Protein AF-A0A1F2PML9-F1 (afdb_monomer)

Organism: NCBI:txid52694

Foldseek 3Di:
DDDPPPPPDPPVVVPPLPDQQVLQADDDPDDDPDALVNLDPLVVVQVVVQVVCVVQVWWKWWAWPVRDTSHGDNAFCLGPVPQCVQPVSVVQVVVQVDVQPPDADQLGKGWDQTPLRFIKMWHFADANNRTRTIMMGDGAAEPPDDDPLVSQQVVCVVRVHPSVVSVVSVVPGYYYHPVSVVVVSNVRSSVSSVSNVSSNVVVVVVVVVVVVVVVVVVVLVVQQVPQWWKWWAFPVQQTQDIHPNVCQFLVHDCVQRHRHHLPSRDDPVVSVVVVVVQVVCSVVQDWDWDWDWDQTPVRDTFIKIKTKGFDADPVRHTGTMMITIGTCRVVVVVVVVVVVVVVVVVVVLLVVLLVLLQVLCVLLQHFSLLLQLLLVQLLQLCVVLPHDNVVSNLLSSLLSLLQSLSVVQDSCLSVPPDDDDPVSVVSSLCSLVSQLVVQVPDPDPSSNLSSLLNNDLQAAQQQPGDDVSDHHPVRPPSSLSSNLSNVLSVQQPDTPNDHHDDPVVSLVVLVVSDSTRHDVSSSVSCVVCVVVSVVSCVVSPRDDD

Nearest PDB structures (foldseek):
  4me4-assembly1_B  TM=6.088E-01  e=2.166E-20  Persephonella marina EX-H1
  4r8z-assembly1_B  TM=9.428E-01  e=1.954E-14  Pseudomonas aeruginosa PAO1
  2gj3-assembly1_A  TM=7.780E-01  e=9.957E-06  Azotobacter vinelandii
  3lyx-assembly1_A  TM=7.844E-01  e=1.633E-05  Colwellia psychrerythraea 34H
  8dik-assembly1_A  TM=7.281E-01  e=1.243E-04  Escherichia coli

Mean predicted aligned error: 14.36 Å

Solvent-accessible surface area (backbone atoms only — not comparable to full-atom values): 29408 Å² total; per-residue (Å²): 130,90,77,83,81,77,73,78,75,55,76,75,69,75,67,57,89,81,44,61,71,74,56,59,38,88,66,73,93,82,64,76,92,74,52,43,72,78,60,39,66,41,69,63,52,33,57,53,46,50,56,48,26,75,73,67,70,58,26,39,34,32,30,30,77,85,68,50,74,55,28,76,39,72,71,39,60,42,50,60,72,45,35,60,65,36,75,75,52,23,51,37,50,57,55,32,60,51,62,43,60,60,88,62,54,68,68,41,68,33,80,38,72,33,75,83,77,35,36,34,31,31,28,54,26,40,47,34,72,46,76,34,26,33,44,34,44,40,57,33,45,53,68,91,60,82,83,64,60,67,60,55,54,50,48,24,64,73,74,67,49,61,56,69,65,47,53,56,30,53,72,66,49,49,68,40,49,70,66,56,53,54,52,52,49,56,48,49,29,53,48,29,54,49,52,23,52,54,34,46,51,52,51,51,52,53,50,53,49,51,53,50,51,52,53,51,51,51,52,51,53,55,46,52,68,42,97,39,28,29,39,32,25,37,71,85,52,29,28,71,48,61,23,63,50,27,31,65,54,72,70,48,59,68,88,76,45,45,77,33,42,54,66,79,77,41,58,65,74,59,19,52,56,53,48,51,53,53,54,46,38,71,70,70,72,50,72,44,78,49,77,46,82,43,68,44,83,85,71,46,83,38,38,29,36,44,42,35,39,77,44,59,46,97,85,68,45,78,43,20,38,40,37,37,43,42,83,41,41,68,58,52,53,50,51,55,49,51,51,51,54,52,50,53,49,53,52,50,53,48,52,54,43,49,51,55,24,35,54,49,32,53,75,62,60,43,62,68,44,50,40,57,46,30,11,52,45,26,24,56,48,29,45,76,73,66,44,55,74,68,58,15,50,41,42,26,63,17,47,27,36,32,63,56,9,51,76,77,49,58,64,79,64,67,67,44,96,65,89,71,53,73,69,53,45,58,52,58,57,44,20,21,56,46,18,18,63,73,23,62,81,49,89,49,67,52,42,38,51,17,11,52,24,9,33,36,35,58,36,14,28,64,24,82,29,37,82,80,40,47,40,52,82,74,45,54,68,66,12,51,41,36,31,53,27,46,51,50,51,63,45,60,35,68,47,92,88,43,77,44,46,57,66,69,57,50,54,50,49,53,61,72,31,43,61,37,54,33,47,51,67,55,50,51,53,51,61,77,41,41,68,63,51,49,47,52,51,61,77,54,53,75,77,91,124

Secondary structure (DSSP, 8-state):
------PPPPGGGGGSTT-GGGG-PPPPS------HHHHS-HHHHHHHHHHHHHHH---EEEEETT--EEEEES--HIIIIIITTSHHHHHHHHHHHHHHHTTPPTT--EEEE-TTS-EEEEEEEEETTEEEEEEEEEEEEETTS---HHHHHHHHHHHT--HHHHHHHHHTS-EE-HHHHHHHHHHHHHHHHHHHHHHHHHHHHHHHHHHHHHHHHHHHHHHHHSSS-EEEEETT--EEEE-HHHHHHHT--HHHHTT--HHHHS-HHHHHHHHHHHHHHHHH-S-EEEEEEEE-TTS-EEEEEEEEEEEE-TTS-EEEEEEEEEE-HHHHHHHHHHHHHHHHHHHHHHHHHHHHHHHHHHHTT--TTHHHHHHHHHHHHHHHHT--HHHHHHHHHHGGGTTGGGGGS-HHHHT-SSPPPHHHHHHHHHHHHHHHHHHTT--SHHHHHHHHHHHHTT--TTS--SSS---GGGS-HHHHHHHHHHHHHHHHS-BTTBPPPPHHHHHHHHHHTBTTTB-HHHHHHHHHTHHHHHHHHHHTPPP--

pLDDT: mean 87.11, std 13.89, range [25.3, 98.44]

Structure (mmCIF, N/CA/C/O backbone):
data_AF-A0A1F2PML9-F1
#
_entry.id   AF-A0A1F2PML9-F1
#
loop_
_atom_site.group_PDB
_atom_site.id
_atom_site.type_symbol
_atom_site.label_atom_id
_atom_site.label_alt_id
_atom_site.label_comp_id
_atom_site.label_asym_id
_atom_site.label_entity_id
_atom_site.label_seq_id
_atom_site.pdbx_PDB_ins_code
_atom_site.Cartn_x
_atom_site.Cartn_y
_atom_site.Cartn_z
_atom_site.occupancy
_atom_site.B_iso_or_equiv
_atom_site.auth_seq_id
_atom_site.auth_comp_id
_atom_site.auth_asym_id
_atom_site.auth_atom_id
_atom_site.pdbx_PDB_model_num
ATOM 1 N N . MET A 1 1 ? 6.112 -23.087 -33.092 1.00 29.94 1 MET A N 1
ATOM 2 C CA . MET A 1 1 ? 5.000 -22.753 -34.007 1.00 29.94 1 MET A CA 1
ATOM 3 C C . MET A 1 1 ? 5.154 -21.277 -34.340 1.00 29.94 1 MET A C 1
ATOM 5 O O . MET A 1 1 ? 5.228 -20.484 -33.413 1.00 29.94 1 MET A O 1
ATOM 9 N N . LEU A 1 2 ? 5.383 -20.952 -35.614 1.00 25.95 2 LEU A N 1
ATOM 10 C CA . LEU A 1 2 ? 5.700 -19.605 -36.108 1.00 25.95 2 LEU A CA 1
ATOM 11 C C . LEU A 1 2 ? 4.614 -18.602 -35.685 1.00 25.95 2 LEU A C 1
ATOM 13 O O . LEU A 1 2 ? 3.459 -18.749 -36.078 1.00 25.95 2 LEU A O 1
ATOM 17 N N . LEU A 1 3 ? 4.979 -17.608 -34.873 1.00 25.30 3 LEU A N 1
ATOM 18 C CA . LEU A 1 3 ? 4.104 -16.490 -34.529 1.00 25.30 3 LEU A CA 1
ATOM 19 C C . LEU A 1 3 ? 4.050 -15.535 -35.726 1.00 25.30 3 LEU A C 1
ATOM 21 O O . LEU A 1 3 ? 5.032 -14.874 -36.054 1.00 25.30 3 LEU A O 1
ATOM 25 N N . ASN A 1 4 ? 2.888 -15.491 -36.378 1.00 25.83 4 ASN A N 1
ATOM 26 C CA . ASN A 1 4 ? 2.511 -14.448 -37.325 1.00 25.83 4 ASN A CA 1
ATOM 27 C C . ASN A 1 4 ? 2.502 -13.097 -36.597 1.00 25.83 4 ASN A C 1
ATOM 29 O O . ASN A 1 4 ? 1.521 -12.740 -35.947 1.00 25.83 4 ASN A O 1
ATOM 33 N N . ILE A 1 5 ? 3.586 -12.335 -36.722 1.00 28.00 5 ILE A N 1
ATOM 34 C CA . ILE A 1 5 ? 3.605 -10.914 -36.379 1.00 28.00 5 ILE A CA 1
ATOM 35 C C . ILE A 1 5 ? 3.081 -10.165 -37.606 1.00 28.00 5 ILE A C 1
ATOM 37 O O . ILE A 1 5 ? 3.842 -9.704 -38.450 1.00 28.00 5 ILE A O 1
ATOM 41 N N . SER A 1 6 ? 1.759 -10.073 -37.728 1.00 28.00 6 SER A N 1
ATOM 42 C CA . SER A 1 6 ? 1.113 -9.059 -38.564 1.00 28.00 6 SER A CA 1
ATOM 43 C C . SER A 1 6 ? 0.497 -7.995 -37.657 1.00 28.00 6 SER A C 1
ATOM 45 O O . SER A 1 6 ? -0.714 -7.783 -37.654 1.00 28.00 6 SER A O 1
ATOM 47 N N . ALA A 1 7 ? 1.330 -7.345 -36.844 1.00 35.16 7 ALA A N 1
ATOM 48 C CA . ALA A 1 7 ? 0.978 -6.030 -36.330 1.00 35.16 7 ALA A CA 1
ATOM 49 C C . ALA A 1 7 ? 1.043 -5.075 -37.527 1.00 35.16 7 ALA A C 1
ATOM 51 O O . ALA A 1 7 ? 2.082 -4.959 -38.179 1.00 35.16 7 ALA A O 1
ATOM 52 N N . GLY A 1 8 ? -0.097 -4.481 -37.882 1.00 34.59 8 GLY A N 1
ATOM 53 C CA . GLY A 1 8 ? -0.192 -3.540 -38.987 1.00 34.59 8 GLY A CA 1
ATOM 54 C C . GLY A 1 8 ? 0.825 -2.420 -38.804 1.00 34.59 8 GLY A C 1
ATOM 55 O O . GLY A 1 8 ? 0.751 -1.665 -37.840 1.00 34.59 8 GLY A O 1
ATOM 56 N N . VAL A 1 9 ? 1.779 -2.334 -39.728 1.00 30.78 9 VAL A N 1
ATOM 57 C CA . VAL A 1 9 ? 2.666 -1.179 -39.861 1.00 30.78 9 VAL A CA 1
ATOM 58 C C . VAL A 1 9 ? 1.770 0.068 -39.966 1.00 30.78 9 VAL A C 1
ATOM 60 O O . VAL A 1 9 ? 0.910 0.077 -40.858 1.00 30.78 9 VAL A O 1
ATOM 63 N N . PRO A 1 10 ? 1.909 1.070 -39.071 1.00 36.75 10 PRO A N 1
ATOM 64 C CA . PRO A 1 10 ? 1.117 2.295 -39.113 1.00 36.75 10 PRO A CA 1
ATOM 65 C C . PRO A 1 10 ? 1.093 2.884 -40.525 1.00 36.75 10 PRO A C 1
ATOM 67 O O . PRO A 1 10 ? 2.083 2.840 -41.253 1.00 36.75 10 PRO A O 1
ATOM 70 N N . GLU A 1 11 ? -0.043 3.427 -40.952 1.00 38.38 11 GLU A N 1
ATOM 71 C CA . GLU A 1 11 ? -0.205 3.945 -42.318 1.00 38.38 11 GLU A CA 1
ATOM 72 C C . GLU A 1 11 ? 0.783 5.088 -42.628 1.00 38.38 11 GLU A C 1
ATOM 74 O O . GLU A 1 11 ? 1.240 5.238 -43.761 1.00 38.38 11 GLU A O 1
ATOM 79 N N . GLU A 1 12 ? 1.234 5.791 -41.585 1.00 40.62 12 GLU A N 1
ATOM 80 C CA . GLU A 1 12 ? 2.324 6.767 -41.626 1.00 40.62 12 GLU A CA 1
ATOM 81 C C . GLU A 1 12 ? 3.648 6.155 -42.105 1.00 40.62 12 GLU A C 1
ATOM 83 O O . GLU A 1 12 ? 4.364 6.797 -42.866 1.00 40.62 12 GLU A O 1
ATOM 88 N N . THR A 1 13 ? 3.959 4.896 -41.773 1.00 36.84 13 THR A N 1
ATOM 89 C CA . THR A 1 13 ? 5.201 4.219 -42.190 1.00 36.84 13 THR A CA 1
ATOM 90 C C . THR A 1 13 ? 5.174 3.746 -43.651 1.00 36.84 13 THR A C 1
ATOM 92 O O . THR A 1 13 ? 6.230 3.486 -44.229 1.00 36.84 13 THR A O 1
ATOM 95 N N . LYS A 1 14 ? 3.996 3.667 -44.292 1.00 36.94 14 LYS A N 1
ATOM 96 C CA . LYS A 1 14 ? 3.854 3.186 -45.683 1.00 36.94 14 LYS A CA 1
ATOM 97 C C . LYS A 1 14 ? 4.304 4.199 -46.746 1.00 36.94 14 LYS A C 1
ATOM 99 O O . LYS A 1 14 ? 4.596 3.791 -47.865 1.00 36.94 14 LYS A O 1
ATOM 104 N N . ASN A 1 15 ? 4.426 5.485 -46.400 1.00 38.00 15 ASN A N 1
ATOM 105 C CA . ASN A 1 15 ? 4.755 6.576 -47.335 1.00 38.00 15 ASN A CA 1
ATOM 106 C C . ASN A 1 15 ? 6.143 7.221 -47.118 1.00 38.00 15 ASN A C 1
ATOM 108 O O . ASN A 1 15 ? 6.419 8.283 -47.679 1.00 38.00 15 ASN A O 1
ATOM 112 N N . TYR A 1 16 ? 7.029 6.605 -46.326 1.00 41.66 16 TYR A N 1
ATOM 113 C CA . TYR A 1 16 ? 8.381 7.140 -46.080 1.00 41.66 16 TYR A CA 1
ATOM 114 C C . TYR A 1 16 ? 9.394 6.814 -47.187 1.00 41.66 16 TYR A C 1
ATOM 116 O O . TYR A 1 16 ? 10.344 7.562 -47.386 1.00 41.66 16 TYR A O 1
ATOM 124 N N . PHE A 1 17 ? 9.187 5.735 -47.946 1.00 39.22 17 PHE A N 1
ATOM 125 C CA . PHE A 1 17 ? 10.161 5.233 -48.927 1.00 39.22 17 PHE A CA 1
ATOM 126 C C . PHE A 1 17 ? 10.242 6.039 -50.236 1.00 39.22 17 PHE A C 1
ATOM 128 O O . PHE A 1 17 ? 11.087 5.742 -51.081 1.00 39.22 17 PHE A O 1
ATOM 135 N N . SER A 1 18 ? 9.363 7.026 -50.440 1.00 45.69 18 SER A N 1
ATOM 136 C CA . SER A 1 18 ? 9.242 7.753 -51.712 1.00 45.69 18 SER A CA 1
ATOM 137 C C . SER A 1 18 ? 9.852 9.159 -51.718 1.00 45.69 18 SER A C 1
ATOM 139 O O . SER A 1 18 ? 9.940 9.742 -52.795 1.00 45.69 18 SER A O 1
ATOM 141 N N . ASP A 1 19 ? 10.245 9.718 -50.565 1.00 52.84 19 ASP A N 1
ATOM 142 C CA . ASP A 1 19 ? 10.720 11.108 -50.467 1.00 52.84 19 ASP A CA 1
ATOM 143 C C . ASP A 1 19 ? 11.953 11.256 -49.547 1.00 52.84 19 ASP A C 1
ATOM 145 O O . ASP A 1 19 ? 11.811 11.261 -48.320 1.00 52.84 19 ASP A O 1
ATOM 149 N N . PRO A 1 20 ? 13.163 11.421 -50.120 1.00 47.62 20 PRO A N 1
ATOM 150 C CA . PRO A 1 20 ? 14.406 11.624 -49.376 1.00 47.62 20 PRO A CA 1
ATOM 151 C C . PRO A 1 20 ? 14.388 12.844 -48.440 1.00 47.62 20 PRO A C 1
ATOM 153 O O . PRO A 1 20 ? 15.080 12.841 -47.424 1.00 47.62 20 PRO A O 1
ATOM 156 N N . LYS A 1 21 ? 13.585 13.879 -48.733 1.00 53.34 21 LYS A N 1
ATOM 157 C CA . LYS A 1 21 ? 13.535 15.107 -47.919 1.00 53.34 21 LYS A CA 1
ATOM 158 C C . LYS A 1 21 ? 12.763 14.919 -46.610 1.00 53.34 21 LYS A C 1
ATOM 160 O O . LYS A 1 21 ? 12.986 15.667 -45.663 1.00 53.34 21 LYS A O 1
ATOM 165 N N . LYS A 1 22 ? 11.928 13.876 -46.502 1.00 50.66 22 LYS A N 1
ATOM 166 C CA . LYS A 1 22 ? 11.234 13.500 -45.253 1.00 50.66 22 LYS A CA 1
ATOM 167 C C . LYS A 1 22 ? 12.135 12.810 -44.217 1.00 50.66 22 LYS A C 1
ATOM 169 O O . LYS A 1 22 ? 11.671 12.552 -43.109 1.00 50.66 22 LYS A O 1
ATOM 174 N N . LEU A 1 23 ? 13.396 12.508 -44.552 1.00 48.94 23 LEU A N 1
ATOM 175 C CA . LEU A 1 23 ? 14.380 11.929 -43.620 1.00 48.94 23 LEU A CA 1
ATOM 176 C C . LEU A 1 23 ? 15.027 12.958 -42.675 1.00 48.94 23 LEU A C 1
ATOM 178 O O . LEU A 1 23 ? 15.707 12.568 -41.725 1.00 48.94 23 LEU A O 1
ATOM 182 N N . LEU A 1 24 ? 14.801 14.253 -42.906 1.00 48.66 24 LEU A N 1
ATOM 183 C CA . LEU A 1 24 ? 15.244 15.346 -42.041 1.00 48.66 24 LEU A CA 1
ATOM 184 C C . LEU A 1 24 ? 14.342 15.425 -40.792 1.00 48.66 24 LEU A C 1
ATOM 186 O O . LEU A 1 24 ? 13.406 16.220 -40.727 1.00 48.66 24 LEU A O 1
ATOM 190 N N . MET A 1 25 ? 14.563 14.523 -39.830 1.00 52.62 25 MET A N 1
ATOM 191 C CA . MET A 1 25 ? 13.896 14.530 -38.520 1.00 52.62 25 MET A CA 1
ATOM 192 C C . MET A 1 25 ? 14.728 15.292 -37.477 1.00 52.62 25 MET A C 1
ATOM 194 O O . MET A 1 25 ? 15.961 15.249 -37.500 1.00 52.62 25 MET A O 1
ATOM 198 N N . GLU A 1 26 ? 14.058 15.965 -36.534 1.00 47.69 26 GLU A N 1
ATOM 199 C CA . GLU A 1 26 ? 14.719 16.637 -35.410 1.00 47.69 26 GLU A CA 1
ATOM 200 C C . GLU A 1 26 ? 15.480 15.626 -34.544 1.00 47.69 26 GLU A C 1
ATOM 202 O O . GLU A 1 26 ? 14.916 14.657 -34.030 1.00 47.69 26 GLU A O 1
ATOM 207 N N . PHE A 1 27 ? 16.786 15.856 -34.402 1.00 45.88 27 PHE A N 1
ATOM 208 C CA . PHE A 1 27 ? 17.638 15.106 -33.490 1.00 45.88 27 PHE A CA 1
ATOM 209 C C . PHE A 1 27 ? 17.354 15.562 -32.055 1.00 45.88 27 PHE A C 1
ATOM 211 O O . PHE A 1 27 ? 17.390 16.770 -31.805 1.00 45.88 27 PHE A O 1
ATOM 218 N N . PRO A 1 28 ? 17.106 14.651 -31.098 1.00 43.88 28 PRO A N 1
ATOM 219 C CA . PRO A 1 28 ? 16.989 15.047 -29.706 1.00 43.88 28 PRO A CA 1
ATOM 220 C C . PRO A 1 28 ? 18.312 15.675 -29.247 1.00 43.88 28 PRO A C 1
ATOM 222 O O . PRO A 1 28 ? 19.382 15.084 -29.377 1.00 43.88 28 PRO A O 1
ATOM 225 N N . THR A 1 29 ? 18.221 16.892 -28.713 1.00 42.38 29 THR A N 1
ATOM 226 C CA . THR A 1 29 ? 19.303 17.848 -28.403 1.00 42.38 29 THR A CA 1
ATOM 227 C C . THR A 1 29 ? 20.305 17.409 -27.327 1.00 42.38 29 THR A C 1
ATOM 229 O O . THR A 1 29 ? 21.141 18.200 -26.899 1.00 42.38 29 THR A O 1
ATOM 232 N N . THR A 1 30 ? 20.254 16.158 -26.883 1.00 45.97 30 THR A N 1
ATOM 233 C CA . THR A 1 30 ? 21.185 15.568 -25.915 1.00 45.97 30 THR A CA 1
ATOM 234 C C . THR A 1 30 ? 21.882 14.369 -26.546 1.00 45.97 30 THR A C 1
ATOM 236 O O . THR A 1 30 ? 21.732 13.238 -26.088 1.00 45.97 30 THR A O 1
ATOM 239 N N . ALA A 1 31 ? 22.597 14.589 -27.646 1.00 46.19 31 ALA A N 1
ATOM 240 C CA . ALA A 1 31 ? 23.396 13.551 -28.275 1.00 46.19 31 ALA A CA 1
ATOM 241 C C . ALA A 1 31 ? 24.874 13.786 -27.959 1.00 46.19 31 ALA A C 1
ATOM 243 O O . ALA A 1 31 ? 25.419 14.862 -28.197 1.00 46.19 31 ALA A O 1
ATOM 244 N N . VAL A 1 32 ? 25.502 12.744 -27.418 1.00 52.72 32 VAL A N 1
ATOM 245 C CA . VAL A 1 32 ? 26.934 12.475 -27.561 1.00 52.72 32 VAL A CA 1
ATOM 246 C C . VAL A 1 32 ? 27.350 12.809 -28.999 1.00 52.72 32 VAL A C 1
ATOM 248 O O . VAL A 1 32 ? 26.592 12.539 -29.930 1.00 52.72 32 VAL A O 1
ATOM 251 N N . GLU A 1 33 ? 28.517 13.422 -29.179 1.00 60.88 33 GLU A N 1
ATOM 252 C CA . GLU A 1 33 ? 29.045 13.811 -30.489 1.00 60.88 33 GLU A CA 1
ATOM 253 C C . GLU A 1 33 ? 29.364 12.543 -31.306 1.00 60.88 33 GLU A C 1
ATOM 255 O O . GLU A 1 33 ? 30.462 12.002 -31.247 1.00 60.88 33 GLU A O 1
ATOM 260 N N . LEU A 1 34 ? 28.352 11.996 -31.986 1.00 70.12 34 LEU A N 1
ATOM 261 C CA . LEU A 1 34 ? 28.462 10.775 -32.783 1.00 70.12 34 LEU A CA 1
ATOM 262 C C . LEU A 1 34 ? 29.170 11.085 -34.104 1.00 70.12 34 LEU A C 1
ATOM 264 O O . LEU A 1 34 ? 28.796 12.018 -34.818 1.00 70.12 34 LEU A O 1
ATOM 268 N N . SER A 1 35 ? 30.160 10.270 -34.456 1.00 78.50 35 SER A N 1
ATOM 269 C CA . SER A 1 35 ? 30.798 10.278 -35.771 1.00 78.50 35 SER A CA 1
ATOM 270 C C . SER A 1 35 ? 30.077 9.334 -36.741 1.00 78.50 35 SER A C 1
ATOM 272 O O . SER A 1 35 ? 29.260 8.501 -36.345 1.00 78.50 35 SER A O 1
ATOM 274 N N . LEU A 1 36 ? 30.390 9.426 -38.039 1.00 80.12 36 LEU A N 1
ATOM 275 C CA . LEU A 1 36 ? 29.855 8.481 -39.027 1.00 80.12 36 LEU A CA 1
ATOM 276 C C . LEU A 1 36 ? 30.307 7.036 -38.745 1.00 80.12 36 LEU A C 1
ATOM 278 O O . LEU A 1 36 ? 29.548 6.105 -39.002 1.00 80.12 36 LEU A O 1
ATOM 282 N N . GLY A 1 37 ? 31.507 6.851 -38.184 1.00 77.00 37 GLY A N 1
ATOM 283 C CA . GLY A 1 37 ? 32.028 5.536 -37.803 1.00 77.00 37 GLY A CA 1
ATOM 284 C C . GLY A 1 37 ? 31.283 4.887 -36.632 1.00 77.00 37 GLY A C 1
ATOM 285 O O . GLY A 1 37 ? 31.241 3.666 -36.552 1.00 77.00 37 GLY A O 1
ATOM 286 N N . ASP A 1 38 ? 30.636 5.675 -35.768 1.00 74.94 38 ASP A N 1
ATOM 287 C CA . ASP A 1 38 ? 29.858 5.149 -34.633 1.00 74.94 38 ASP A CA 1
ATOM 288 C C . ASP A 1 38 ? 28.485 4.611 -35.057 1.00 74.94 38 ASP A C 1
ATOM 290 O O . ASP A 1 38 ? 27.857 3.830 -34.342 1.00 74.94 38 ASP A O 1
ATOM 294 N N . VAL A 1 39 ? 27.996 5.045 -36.220 1.00 76.88 39 VAL A N 1
ATOM 295 C CA . VAL A 1 39 ? 26.642 4.742 -36.705 1.00 76.88 39 VAL A CA 1
ATOM 296 C C . VAL A 1 39 ? 26.628 3.869 -37.958 1.00 76.88 39 VAL A C 1
ATOM 298 O O . VAL A 1 39 ? 25.550 3.473 -38.409 1.00 76.88 39 VAL A O 1
ATOM 301 N N . MET A 1 40 ? 27.803 3.569 -38.517 1.00 82.06 40 MET A N 1
ATOM 302 C CA . MET A 1 40 ? 27.989 2.759 -39.717 1.00 82.06 40 MET A CA 1
ATOM 303 C C . MET A 1 40 ? 29.065 1.696 -39.480 1.00 82.06 40 MET A C 1
ATOM 305 O O . MET A 1 40 ? 30.179 2.010 -39.071 1.00 82.06 40 MET A O 1
ATOM 309 N N . ASP A 1 41 ? 28.761 0.438 -39.806 1.00 84.62 41 ASP A N 1
ATOM 310 C CA . ASP A 1 41 ? 29.752 -0.641 -39.780 1.00 84.62 41 ASP A CA 1
ATOM 311 C C . ASP A 1 41 ? 30.731 -0.489 -40.955 1.00 84.62 41 ASP A C 1
ATOM 313 O O . ASP A 1 41 ? 30.472 -0.936 -42.075 1.00 84.62 41 ASP A O 1
ATOM 317 N N . ALA A 1 42 ? 31.863 0.162 -40.693 1.00 87.19 42 ALA A N 1
ATOM 318 C CA . ALA A 1 42 ? 32.895 0.420 -41.690 1.00 87.19 42 ALA A CA 1
ATOM 319 C C . ALA A 1 42 ? 33.381 -0.861 -42.389 1.00 87.19 42 ALA A C 1
ATOM 321 O O . ALA A 1 42 ? 33.617 -0.845 -43.594 1.00 87.19 42 ALA A O 1
ATOM 322 N N . THR A 1 43 ? 33.474 -1.983 -41.666 1.00 88.50 43 THR A N 1
ATOM 323 C CA . THR A 1 43 ? 33.979 -3.250 -42.219 1.00 88.50 43 THR A CA 1
ATOM 324 C C . THR A 1 43 ? 32.980 -3.842 -43.204 1.00 88.50 43 THR A C 1
ATOM 326 O O . THR A 1 43 ? 33.348 -4.260 -44.301 1.00 88.50 43 THR A O 1
ATOM 329 N N . LEU A 1 44 ? 31.696 -3.852 -42.836 1.00 88.69 44 LEU A N 1
ATOM 330 C CA . LEU A 1 44 ? 30.634 -4.320 -43.721 1.00 88.69 44 LEU A CA 1
ATOM 331 C C . LEU A 1 44 ? 30.550 -3.463 -44.989 1.00 88.69 44 LEU A C 1
ATOM 333 O O . LEU A 1 44 ? 30.483 -4.004 -46.093 1.00 88.69 44 LEU A O 1
ATOM 337 N N . PHE A 1 45 ? 30.565 -2.137 -44.841 1.00 89.75 45 PHE A N 1
ATOM 338 C CA . PHE A 1 45 ? 30.459 -1.230 -45.982 1.00 89.75 45 PHE A CA 1
ATOM 339 C C . PHE A 1 45 ? 31.702 -1.250 -46.874 1.00 89.75 45 PHE A C 1
ATOM 341 O O . PHE A 1 45 ? 31.539 -1.181 -48.090 1.00 89.75 45 PHE A O 1
ATOM 348 N N . GLN A 1 46 ? 32.906 -1.412 -46.314 1.00 92.69 46 GLN A N 1
ATOM 349 C CA . GLN A 1 46 ? 34.123 -1.623 -47.102 1.00 92.69 46 GLN A CA 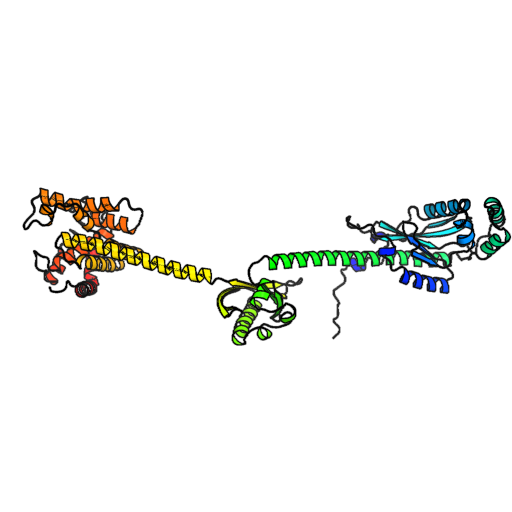1
ATOM 350 C C . GLN A 1 46 ? 33.980 -2.870 -47.982 1.00 92.69 46 GLN A C 1
ATOM 352 O O . GLN A 1 46 ? 34.059 -2.748 -49.197 1.00 92.69 46 GLN A O 1
ATOM 357 N N . ASN A 1 47 ? 33.612 -4.023 -47.411 1.00 93.00 47 ASN A N 1
ATOM 358 C CA . ASN A 1 47 ? 33.427 -5.259 -48.184 1.00 93.00 47 ASN A CA 1
ATOM 359 C C . ASN A 1 47 ? 32.384 -5.112 -49.310 1.00 93.00 47 ASN A C 1
ATOM 361 O O . ASN A 1 47 ? 32.563 -5.634 -50.408 1.00 93.00 47 ASN A O 1
ATOM 365 N N . ILE A 1 48 ? 31.272 -4.410 -49.053 1.00 91.38 48 ILE A N 1
ATOM 366 C CA . ILE A 1 48 ? 30.250 -4.154 -50.083 1.00 91.38 48 ILE A CA 1
ATOM 367 C C . ILE A 1 48 ? 30.825 -3.278 -51.205 1.00 91.38 48 ILE A C 1
ATOM 369 O O . ILE A 1 48 ? 30.549 -3.536 -52.380 1.00 91.38 48 ILE A O 1
ATOM 373 N N . MET A 1 49 ? 31.606 -2.253 -50.857 1.00 92.94 49 MET A N 1
ATOM 374 C CA . MET A 1 49 ? 32.239 -1.373 -51.838 1.00 92.94 49 MET A CA 1
ATOM 375 C C . MET A 1 49 ? 33.344 -2.069 -52.634 1.00 92.94 49 MET A C 1
ATOM 377 O O . MET A 1 49 ? 33.455 -1.795 -53.826 1.00 92.94 49 MET A O 1
ATOM 381 N N . ASP A 1 50 ? 34.076 -3.010 -52.038 1.00 93.12 50 ASP A N 1
ATOM 382 C CA . ASP A 1 50 ? 35.089 -3.815 -52.731 1.00 93.12 50 ASP A CA 1
ATOM 383 C C . ASP A 1 50 ? 34.457 -4.601 -53.889 1.00 93.12 50 ASP A C 1
ATOM 385 O O . ASP A 1 50 ? 34.883 -4.486 -55.040 1.00 93.12 50 ASP A O 1
ATOM 389 N N . TYR A 1 51 ? 33.354 -5.312 -53.625 1.00 92.62 51 TYR A N 1
ATOM 390 C CA . TYR A 1 51 ? 32.610 -6.027 -54.669 1.00 92.62 51 TYR A CA 1
ATOM 391 C C . TYR A 1 51 ? 31.964 -5.087 -55.691 1.00 92.62 51 TYR A C 1
ATOM 393 O O . TYR A 1 51 ? 31.872 -5.412 -56.878 1.00 92.62 51 TYR A O 1
ATOM 401 N N . PHE A 1 52 ? 31.492 -3.917 -55.252 1.00 91.56 52 PHE A N 1
ATOM 402 C CA . PHE A 1 52 ? 30.930 -2.924 -56.163 1.00 91.56 52 PHE A CA 1
ATOM 403 C C . PHE A 1 52 ? 31.993 -2.382 -57.126 1.00 91.56 52 PHE A C 1
ATOM 405 O O . PHE A 1 52 ? 31.727 -2.241 -58.325 1.00 91.56 52 PHE A O 1
ATOM 412 N N . TYR A 1 53 ? 33.196 -2.110 -56.624 1.00 92.25 53 TYR A N 1
ATOM 413 C CA . TYR A 1 53 ? 34.322 -1.672 -57.434 1.00 92.25 53 TYR A CA 1
ATOM 414 C C . TYR A 1 53 ? 34.787 -2.775 -58.388 1.00 92.25 53 TYR A C 1
ATOM 416 O O . TYR A 1 53 ? 34.940 -2.502 -59.575 1.00 92.25 53 TYR A O 1
ATOM 424 N N . GLU A 1 54 ? 34.912 -4.024 -57.928 1.00 92.38 54 GLU A N 1
ATOM 425 C CA . GLU A 1 54 ? 35.257 -5.168 -58.787 1.00 92.38 54 GLU A CA 1
ATOM 426 C C . GLU A 1 54 ? 34.276 -5.316 -59.965 1.00 92.38 54 GLU A C 1
ATOM 428 O O . GLU A 1 54 ? 34.679 -5.570 -61.101 1.00 92.38 54 GLU A O 1
ATOM 433 N N . LEU A 1 55 ? 32.981 -5.094 -59.716 1.00 92.38 55 LEU A N 1
ATOM 434 C CA . LEU A 1 55 ? 31.937 -5.206 -60.732 1.00 92.38 55 LEU A CA 1
ATOM 435 C C . LEU A 1 55 ? 31.910 -4.027 -61.718 1.00 92.38 55 LEU A C 1
ATOM 437 O O . LEU A 1 55 ? 31.605 -4.214 -62.898 1.00 92.38 55 LEU A O 1
ATOM 441 N N . THR A 1 56 ? 32.128 -2.803 -61.235 1.00 90.81 56 THR A N 1
ATOM 442 C CA . THR A 1 56 ? 31.822 -1.576 -61.996 1.00 90.81 56 THR A CA 1
ATOM 443 C C . THR A 1 56 ? 33.052 -0.780 -62.421 1.00 90.81 56 THR A C 1
ATOM 445 O O . THR A 1 56 ? 32.965 0.017 -63.358 1.00 90.81 56 THR A O 1
ATOM 448 N N . GLY A 1 57 ? 34.174 -0.963 -61.726 1.00 90.38 57 GLY A N 1
ATOM 449 C CA . GLY A 1 57 ? 35.370 -0.129 -61.805 1.00 90.38 57 GLY A CA 1
ATOM 450 C C . GLY A 1 57 ? 35.179 1.294 -61.270 1.00 90.38 57 GLY A C 1
ATOM 451 O O . GLY A 1 57 ? 36.067 2.122 -61.454 1.00 90.38 57 GLY A O 1
ATOM 452 N N . ILE A 1 58 ? 34.032 1.619 -60.658 1.00 91.56 58 ILE A N 1
ATOM 453 C CA . ILE A 1 58 ? 33.710 2.980 -60.215 1.00 91.56 58 ILE A CA 1
ATOM 454 C C . ILE A 1 58 ? 34.271 3.210 -58.810 1.00 91.56 58 ILE A C 1
ATOM 456 O O . ILE A 1 58 ? 33.831 2.540 -57.875 1.00 91.56 58 ILE A O 1
ATOM 460 N N . PRO A 1 59 ? 35.199 4.166 -58.634 1.00 91.88 59 PRO A N 1
ATOM 461 C CA . PRO A 1 59 ? 35.820 4.414 -57.343 1.00 91.88 59 PRO A CA 1
ATOM 462 C C . PRO A 1 59 ? 34.832 5.015 -56.344 1.00 91.88 59 PRO A C 1
ATOM 464 O O . PRO A 1 59 ? 33.880 5.710 -56.722 1.00 91.88 59 PRO A O 1
ATOM 467 N N . VAL A 1 60 ? 35.087 4.772 -55.059 1.00 93.00 60 VAL A N 1
ATOM 468 C CA . VAL A 1 60 ? 34.253 5.272 -53.966 1.00 93.00 60 VAL A CA 1
ATOM 469 C C . VAL A 1 60 ? 35.082 5.680 -52.756 1.00 93.00 60 VAL A C 1
ATOM 471 O O . VAL A 1 60 ? 36.095 5.069 -52.411 1.00 93.00 60 VAL A O 1
ATOM 474 N N . GLY A 1 61 ? 34.642 6.738 -52.088 1.00 93.06 61 GLY A N 1
ATOM 475 C CA . GLY A 1 61 ? 35.126 7.110 -50.765 1.00 93.06 61 GLY A CA 1
ATOM 476 C C . GLY A 1 61 ? 33.959 7.486 -49.869 1.00 93.06 61 GLY A C 1
ATOM 477 O O . GLY A 1 61 ? 33.125 8.283 -50.275 1.00 93.06 61 GLY A O 1
ATOM 478 N N . ILE A 1 62 ? 33.887 6.949 -48.656 1.00 92.75 62 ILE A N 1
ATOM 479 C CA . ILE A 1 62 ? 32.970 7.440 -47.625 1.00 92.75 62 ILE A CA 1
ATOM 480 C C . ILE A 1 62 ? 33.818 8.117 -46.562 1.00 92.75 62 ILE A C 1
ATOM 482 O O . ILE A 1 62 ? 34.668 7.471 -45.952 1.00 92.75 62 ILE A O 1
ATOM 486 N N . ILE A 1 63 ? 33.608 9.415 -46.365 1.00 90.25 63 ILE A N 1
ATOM 487 C CA . ILE A 1 63 ? 34.425 10.241 -45.472 1.00 90.25 63 ILE A CA 1
ATOM 488 C C . ILE A 1 63 ? 33.500 10.968 -44.501 1.00 90.25 63 ILE A C 1
ATOM 490 O O . ILE A 1 63 ? 32.475 11.520 -44.911 1.00 90.25 63 ILE A O 1
ATOM 494 N N . ASP A 1 64 ? 33.845 10.947 -43.2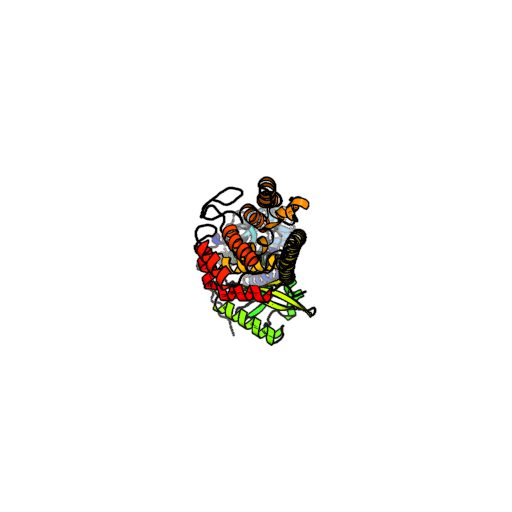17 1.00 89.94 64 ASP A N 1
ATOM 495 C CA . ASP A 1 64 ? 33.094 11.653 -42.180 1.00 89.94 64 ASP A CA 1
ATOM 496 C C . ASP A 1 64 ? 33.353 13.176 -42.197 1.00 89.94 64 ASP A C 1
ATOM 498 O O . ASP A 1 64 ? 34.169 13.694 -42.963 1.00 89.94 64 ASP A O 1
ATOM 502 N N . MET A 1 65 ? 32.649 13.923 -41.342 1.00 87.19 65 MET A N 1
ATOM 503 C CA . MET A 1 65 ? 32.829 15.380 -41.225 1.00 87.19 65 MET A CA 1
ATOM 504 C C . MET A 1 65 ? 34.198 15.816 -40.675 1.00 87.19 65 MET A C 1
ATOM 506 O O . MET A 1 65 ? 34.568 16.976 -40.852 1.00 87.19 65 MET A O 1
ATOM 510 N N . ASN A 1 66 ? 34.943 14.911 -40.038 1.00 83.88 66 ASN A N 1
ATOM 511 C CA . ASN A 1 66 ? 36.282 15.158 -39.503 1.00 83.88 66 ASN A CA 1
ATOM 512 C C . ASN A 1 66 ? 37.386 14.839 -40.527 1.00 83.88 66 ASN A C 1
ATOM 514 O O . ASN A 1 66 ? 38.564 15.061 -40.250 1.00 83.88 66 ASN A O 1
ATOM 518 N N . GLY A 1 67 ? 37.021 14.334 -41.711 1.00 82.75 67 GLY A N 1
ATOM 519 C CA . GLY A 1 67 ? 37.958 13.914 -42.749 1.00 82.75 67 GLY A CA 1
ATOM 520 C C . GLY A 1 67 ? 38.482 12.487 -42.571 1.00 82.75 67 GLY A C 1
ATOM 521 O O . GLY A 1 67 ? 39.373 12.077 -43.317 1.00 82.75 67 GLY A O 1
ATOM 522 N N . ASN A 1 68 ? 37.945 11.713 -41.623 1.00 87.00 68 ASN A N 1
ATOM 523 C CA . ASN A 1 68 ? 38.298 10.307 -41.475 1.00 87.00 68 ASN A CA 1
ATOM 524 C C . ASN A 1 68 ? 37.679 9.503 -42.615 1.00 87.00 68 ASN A C 1
ATOM 526 O O . ASN A 1 68 ? 36.481 9.585 -42.899 1.00 87.00 68 ASN A O 1
ATOM 530 N N . ILE A 1 69 ? 38.514 8.696 -43.257 1.00 89.88 69 ILE A N 1
ATOM 531 C CA . ILE A 1 69 ? 38.098 7.795 -44.325 1.00 89.88 69 ILE A CA 1
ATOM 532 C C . ILE A 1 69 ? 37.473 6.565 -43.673 1.00 89.88 69 ILE A C 1
ATOM 534 O O . ILE A 1 69 ? 38.167 5.805 -43.001 1.00 89.88 69 ILE A O 1
ATOM 538 N N . ILE A 1 70 ? 36.172 6.376 -43.877 1.00 90.88 70 ILE A N 1
ATOM 539 C CA . ILE A 1 70 ? 35.440 5.214 -43.371 1.00 90.88 70 ILE A CA 1
ATOM 540 C C . ILE A 1 70 ? 35.476 4.064 -44.376 1.00 90.88 70 ILE A C 1
ATOM 542 O O . ILE A 1 70 ? 35.629 2.911 -43.990 1.00 90.88 70 ILE A O 1
ATOM 546 N N . VAL A 1 71 ? 35.350 4.388 -45.663 1.00 92.50 71 VAL A N 1
ATOM 547 C CA . VAL A 1 71 ? 35.470 3.432 -46.767 1.00 92.50 71 VAL A CA 1
ATOM 548 C C . VAL A 1 71 ? 36.276 4.074 -47.880 1.00 92.50 71 VAL A C 1
ATOM 550 O O . VAL A 1 71 ? 36.096 5.258 -48.177 1.00 92.50 71 VAL A O 1
ATOM 553 N N . LYS A 1 72 ? 37.152 3.304 -48.515 1.00 92.88 72 LYS A N 1
ATOM 554 C CA . LYS A 1 72 ? 37.928 3.752 -49.670 1.00 92.88 72 LYS A CA 1
ATOM 555 C C . LYS A 1 72 ? 38.183 2.574 -50.588 1.00 92.88 72 LYS A C 1
ATOM 557 O O . LYS A 1 72 ? 38.760 1.593 -50.144 1.00 92.88 72 LYS A O 1
ATOM 562 N N . GLU A 1 73 ? 37.825 2.723 -51.859 1.00 94.00 73 GLU A N 1
ATOM 563 C CA . GLU A 1 73 ? 38.149 1.734 -52.882 1.00 94.00 73 GLU A CA 1
ATOM 564 C C . GLU A 1 73 ? 38.341 2.391 -54.257 1.00 94.00 73 GLU A C 1
ATOM 566 O O . GLU A 1 73 ? 37.673 3.375 -54.595 1.00 94.00 73 GLU A O 1
ATOM 571 N N . GLY A 1 74 ? 39.303 1.892 -55.040 1.00 88.69 74 GLY A N 1
ATOM 572 C CA . GLY A 1 74 ? 39.574 2.391 -56.394 1.00 88.69 74 GLY A CA 1
ATOM 573 C C . GLY A 1 74 ? 40.196 3.791 -56.497 1.00 88.69 74 GLY A C 1
ATOM 574 O O . GLY A 1 74 ? 40.122 4.424 -57.550 1.00 88.69 74 GLY A O 1
ATOM 575 N N . TRP A 1 75 ? 40.788 4.336 -55.432 1.00 91.06 75 TRP A N 1
ATOM 576 C CA . TRP A 1 75 ? 41.387 5.677 -55.491 1.00 91.06 75 TRP A CA 1
ATOM 577 C C . TRP A 1 75 ? 42.601 5.721 -56.425 1.00 91.06 75 TRP A C 1
ATOM 579 O O . TRP A 1 75 ? 43.447 4.834 -56.407 1.00 91.06 75 TRP A O 1
ATOM 589 N N . GLN A 1 76 ? 42.698 6.791 -57.211 1.00 91.69 76 GLN A N 1
ATOM 590 C CA . GLN A 1 76 ? 43.664 6.896 -58.305 1.00 91.69 76 GLN A CA 1
ATOM 591 C C . GLN A 1 76 ? 45.081 7.227 -57.830 1.00 91.69 76 GLN A C 1
ATOM 593 O O . GLN A 1 76 ? 45.265 7.979 -56.874 1.00 91.69 76 GLN A O 1
ATOM 598 N N . ASP A 1 77 ? 46.095 6.745 -58.548 1.00 90.50 77 ASP A N 1
ATOM 599 C CA . ASP A 1 77 ? 47.499 7.009 -58.208 1.00 90.50 77 ASP A CA 1
ATOM 600 C C . ASP A 1 77 ? 47.862 8.489 -58.344 1.00 90.50 77 ASP A C 1
ATOM 602 O O . ASP A 1 77 ? 48.546 9.032 -57.480 1.00 90.50 77 ASP A O 1
ATOM 606 N N . ILE A 1 78 ? 47.371 9.159 -59.394 1.00 91.88 78 ILE A N 1
ATOM 607 C CA . ILE A 1 78 ? 47.588 10.603 -59.611 1.00 91.88 78 ILE A CA 1
ATOM 608 C C . ILE A 1 78 ? 47.043 11.425 -58.425 1.00 91.88 78 ILE A C 1
ATOM 610 O O . ILE A 1 78 ? 47.713 12.296 -57.873 1.00 91.88 78 ILE A O 1
ATOM 614 N N . CYS A 1 79 ? 45.868 10.989 -57.969 1.00 90.19 79 CYS A N 1
ATOM 615 C CA . CYS A 1 79 ? 45.261 11.124 -56.655 1.00 90.19 79 CYS A CA 1
ATOM 616 C C . CYS A 1 79 ? 46.183 11.186 -55.439 1.00 90.19 79 CYS A C 1
ATOM 618 O O . CYS A 1 79 ? 46.487 12.208 -54.816 1.00 90.19 79 CYS A O 1
ATOM 620 N N . VAL A 1 80 ? 46.525 9.960 -55.060 1.00 90.69 80 VAL A N 1
ATOM 621 C CA . VAL A 1 80 ? 47.078 9.590 -53.769 1.00 90.69 80 VAL A CA 1
ATOM 622 C C . VAL A 1 80 ? 48.566 9.875 -53.730 1.00 90.69 80 VAL A C 1
ATOM 624 O O . VAL A 1 80 ? 49.026 10.380 -52.718 1.00 90.69 80 VAL A O 1
ATOM 627 N N . ASN A 1 81 ? 49.295 9.609 -54.815 1.00 92.25 81 ASN A N 1
ATOM 628 C CA . ASN A 1 81 ? 50.758 9.614 -54.833 1.00 92.25 81 ASN A CA 1
ATOM 629 C C . ASN A 1 81 ? 51.364 10.934 -55.333 1.00 92.25 81 ASN A C 1
ATOM 631 O O . ASN A 1 81 ? 52.555 11.159 -55.141 1.00 92.25 81 ASN A O 1
ATOM 635 N N . PHE A 1 82 ? 50.570 11.815 -55.951 1.00 93.75 82 PHE A N 1
ATOM 636 C CA . PHE A 1 82 ? 51.058 13.108 -56.442 1.00 93.75 82 PHE A CA 1
ATOM 637 C C . PHE A 1 82 ? 50.299 14.266 -55.804 1.00 93.75 82 PHE A C 1
ATOM 639 O O . PHE A 1 82 ? 50.864 14.992 -54.984 1.00 93.75 82 PHE A O 1
ATOM 646 N N . HIS A 1 83 ? 49.006 14.419 -56.105 1.00 93.06 83 HIS A N 1
ATOM 647 C CA . HIS A 1 83 ? 48.261 15.605 -55.676 1.00 93.06 83 HIS A CA 1
ATOM 648 C C . HIS A 1 83 ? 48.127 15.719 -54.158 1.00 93.06 83 HIS A C 1
ATOM 650 O O . HIS A 1 83 ? 48.349 16.804 -53.623 1.00 93.06 83 HIS A O 1
ATOM 656 N N . ARG A 1 84 ? 47.785 14.626 -53.459 1.00 89.81 84 ARG A N 1
ATOM 657 C CA . ARG A 1 84 ? 47.595 14.641 -51.996 1.00 89.81 84 ARG A CA 1
ATOM 658 C C . ARG A 1 84 ? 48.905 14.538 -51.196 1.00 89.81 84 ARG A C 1
ATOM 660 O O . ARG A 1 84 ? 48.912 14.968 -50.045 1.00 89.81 84 ARG A O 1
ATOM 667 N N . LEU A 1 85 ? 49.999 14.028 -51.780 1.00 90.88 85 LEU A N 1
ATOM 668 C CA . LEU A 1 85 ? 51.314 13.949 -51.111 1.00 90.88 85 LEU A CA 1
ATOM 669 C C . LEU A 1 85 ? 52.104 15.261 -51.158 1.00 90.88 85 LEU A C 1
ATOM 671 O O . LEU A 1 85 ? 52.862 15.545 -50.231 1.00 90.88 85 LEU A O 1
ATOM 675 N N . ASN A 1 86 ? 51.946 16.069 -52.207 1.00 91.25 86 ASN A N 1
ATOM 676 C CA . ASN A 1 86 ? 52.633 17.353 -52.303 1.00 91.25 86 ASN A CA 1
ATOM 677 C C . ASN A 1 86 ? 51.819 18.466 -51.611 1.00 91.25 86 ASN A C 1
ATOM 679 O O . ASN A 1 86 ? 50.665 18.690 -51.975 1.00 91.25 86 ASN A O 1
ATOM 683 N N . PRO A 1 87 ? 52.393 19.211 -50.643 1.00 88.94 87 PRO A N 1
ATOM 684 C CA . PRO A 1 87 ? 51.655 20.224 -49.883 1.00 88.94 87 PRO A CA 1
ATOM 685 C C . PRO A 1 87 ? 51.018 21.339 -50.727 1.00 88.94 87 PRO A C 1
ATOM 687 O O . PRO A 1 87 ? 49.951 21.839 -50.370 1.00 88.94 87 PRO A O 1
ATOM 690 N N . ALA A 1 88 ? 51.648 21.732 -51.839 1.00 87.12 88 ALA A N 1
ATOM 691 C CA . ALA A 1 88 ? 51.157 22.804 -52.700 1.00 87.12 88 ALA A CA 1
ATOM 692 C C . ALA A 1 88 ? 49.944 22.351 -53.526 1.00 87.12 88 ALA A C 1
ATOM 694 O O . ALA A 1 88 ? 48.917 23.030 -53.525 1.00 87.12 88 ALA A O 1
ATOM 695 N N . SER A 1 89 ? 50.008 21.171 -54.151 1.00 89.44 89 SER A N 1
ATOM 696 C CA . SER A 1 89 ? 48.866 20.602 -54.881 1.00 89.44 89 SER A CA 1
ATOM 697 C C . SER A 1 89 ? 47.777 20.048 -53.958 1.00 89.44 89 SER A C 1
ATOM 699 O O . SER A 1 89 ? 46.609 20.008 -54.337 1.00 89.44 89 SER A O 1
ATOM 701 N N . CYS A 1 90 ? 48.111 19.654 -52.727 1.00 90.06 90 CYS A N 1
ATOM 702 C CA . CYS A 1 90 ? 47.134 19.147 -51.761 1.00 90.06 90 CYS A CA 1
ATOM 703 C C . CYS A 1 90 ? 46.169 20.253 -51.313 1.00 90.06 90 CYS A C 1
ATOM 705 O O . CYS A 1 90 ? 44.986 19.997 -51.084 1.00 90.06 90 CYS A O 1
ATOM 707 N N . LYS A 1 91 ? 46.620 21.516 -51.307 1.00 89.44 91 LYS A N 1
ATOM 708 C CA . LYS A 1 91 ? 45.743 22.676 -51.097 1.00 89.44 91 LYS A CA 1
ATOM 709 C C . LYS A 1 91 ? 44.600 22.724 -52.121 1.00 89.44 91 LYS A C 1
ATOM 711 O O . LYS A 1 91 ? 43.458 22.970 -51.742 1.00 89.44 91 LYS A O 1
ATOM 716 N N . ASN A 1 92 ? 44.881 22.407 -53.388 1.00 91.62 92 ASN A N 1
ATOM 717 C CA . ASN A 1 92 ? 43.858 22.310 -54.433 1.00 91.62 92 ASN A CA 1
ATOM 718 C C . ASN A 1 92 ? 42.847 21.192 -54.145 1.00 91.62 92 ASN A C 1
ATOM 720 O O . ASN A 1 92 ? 41.655 21.374 -54.403 1.00 91.62 92 ASN A O 1
ATOM 724 N N . CYS A 1 93 ? 43.299 20.056 -53.602 1.00 88.00 93 CYS A N 1
ATOM 725 C CA . CYS A 1 93 ? 42.421 18.961 -53.186 1.00 88.00 93 CYS A CA 1
ATOM 726 C C . CYS A 1 93 ? 41.494 19.395 -52.046 1.00 88.00 93 CYS A C 1
ATOM 728 O O . CYS A 1 93 ? 40.286 19.272 -52.186 1.00 88.00 93 CYS A O 1
ATOM 730 N N . LEU A 1 94 ? 42.035 19.973 -50.969 1.00 85.75 94 LEU A N 1
ATOM 731 C CA . LEU A 1 94 ? 41.245 20.400 -49.806 1.00 85.75 94 LEU A CA 1
ATOM 732 C C . LEU A 1 94 ? 40.205 21.472 -50.165 1.00 85.75 94 LEU A C 1
ATOM 734 O O . LEU A 1 94 ? 39.062 21.407 -49.717 1.00 85.75 94 LEU A O 1
ATOM 738 N N . GLU A 1 95 ? 40.574 22.439 -51.009 1.00 88.31 95 GLU A N 1
ATOM 739 C CA . GLU A 1 95 ? 39.635 23.454 -51.500 1.00 88.31 95 GLU A CA 1
ATOM 740 C C . GLU A 1 95 ? 38.547 22.840 -52.396 1.00 88.31 95 GLU A C 1
ATOM 742 O O . GLU A 1 95 ? 37.389 23.248 -52.329 1.00 88.31 95 GLU A O 1
ATOM 747 N N . SER A 1 96 ? 38.893 21.834 -53.206 1.00 89.69 96 SER A N 1
ATOM 748 C CA . SER A 1 96 ? 37.923 21.112 -54.040 1.00 89.69 96 SER A CA 1
ATOM 749 C C . SER A 1 96 ? 36.960 20.269 -53.199 1.00 89.69 96 SER A C 1
ATOM 751 O O . SER A 1 96 ? 35.756 20.322 -53.441 1.00 89.69 96 SER A O 1
ATOM 753 N N . ASP A 1 97 ? 37.470 19.559 -52.185 1.00 86.38 97 ASP A N 1
ATOM 754 C CA . ASP A 1 97 ? 36.694 18.744 -51.240 1.00 86.38 97 ASP A CA 1
ATOM 755 C C . ASP A 1 97 ? 35.688 19.620 -50.452 1.00 86.38 97 ASP A C 1
ATOM 757 O O . ASP A 1 97 ? 34.553 19.211 -50.180 1.00 86.38 97 ASP A O 1
ATOM 761 N N . PHE A 1 98 ? 36.061 20.864 -50.133 1.00 86.12 98 PHE A N 1
ATOM 762 C CA . PHE A 1 98 ? 35.162 21.841 -49.512 1.00 86.12 98 PHE A CA 1
ATOM 763 C C . PHE A 1 98 ? 34.075 22.346 -50.475 1.00 86.12 98 PHE A C 1
ATOM 765 O O . PHE A 1 98 ? 32.890 22.351 -50.135 1.00 86.12 98 PHE A O 1
ATOM 772 N N . GLU A 1 99 ? 34.444 22.762 -51.689 1.00 89.06 99 GLU A N 1
ATOM 773 C CA . GLU A 1 99 ? 33.483 23.326 -52.648 1.00 89.06 99 GLU A CA 1
ATOM 774 C C . GLU A 1 99 ? 32.485 22.283 -53.169 1.00 89.06 99 GLU A C 1
ATOM 776 O O . GLU A 1 99 ? 31.293 22.577 -53.333 1.00 89.06 99 GLU A O 1
ATOM 781 N N . ILE A 1 100 ? 32.929 21.039 -53.373 1.00 89.50 100 ILE A N 1
ATOM 782 C CA . ILE A 1 100 ? 32.051 19.971 -53.851 1.00 89.50 100 ILE A CA 1
ATOM 783 C C . ILE A 1 100 ? 30.969 19.618 -52.828 1.00 89.50 100 ILE A C 1
ATOM 785 O O . ILE A 1 100 ? 29.844 19.330 -53.214 1.00 89.50 100 ILE A O 1
ATOM 789 N N . THR A 1 101 ? 31.256 19.722 -51.530 1.00 88.88 101 THR A N 1
ATOM 790 C CA . THR A 1 101 ? 30.336 19.322 -50.452 1.00 88.88 101 THR A CA 1
ATOM 791 C C . THR A 1 101 ? 29.402 20.436 -49.969 1.00 88.88 101 THR A C 1
ATOM 793 O O . THR A 1 101 ? 28.520 20.218 -49.132 1.00 88.88 101 THR A O 1
ATOM 796 N N . LYS A 1 102 ? 29.572 21.664 -50.461 1.00 86.44 102 LYS A N 1
ATOM 797 C CA . LYS A 1 102 ? 28.908 22.854 -49.915 1.00 86.44 102 LYS A CA 1
ATOM 798 C C . LYS A 1 102 ? 27.439 22.979 -50.327 1.00 86.44 102 LYS A C 1
ATOM 800 O O . LYS A 1 102 ? 27.154 23.401 -51.439 1.00 86.44 102 LYS A O 1
ATOM 805 N N . GLY A 1 103 ? 26.492 22.736 -49.423 1.00 84.00 103 GLY A N 1
ATOM 806 C CA . GLY A 1 103 ? 25.066 22.996 -49.683 1.00 84.00 103 GLY A CA 1
ATOM 807 C C . GLY A 1 103 ? 24.437 22.021 -50.681 1.00 84.00 103 GLY A C 1
ATOM 808 O O . GLY A 1 103 ? 23.716 22.448 -51.575 1.00 84.00 103 GLY A O 1
ATOM 809 N N . ILE A 1 104 ? 24.772 20.733 -50.565 1.00 88.12 104 ILE A N 1
ATOM 810 C CA . ILE A 1 104 ? 24.034 19.651 -51.226 1.00 88.12 104 ILE A CA 1
ATOM 811 C C . ILE A 1 104 ? 22.913 19.200 -50.281 1.00 88.12 104 ILE A C 1
ATOM 813 O O . ILE A 1 104 ? 23.184 18.952 -49.104 1.00 88.12 104 ILE A O 1
ATOM 817 N N . GLU A 1 105 ? 21.681 19.087 -50.776 1.00 85.62 105 GLU A N 1
ATOM 818 C CA . GLU A 1 105 ? 20.552 18.569 -49.994 1.00 85.62 105 GLU A CA 1
ATOM 819 C C . GLU A 1 105 ? 20.494 17.028 -49.993 1.00 85.62 105 GLU A C 1
ATOM 821 O O . GLU A 1 105 ? 21.142 16.345 -50.788 1.00 85.62 105 GLU A O 1
ATOM 826 N N . VAL A 1 106 ? 19.698 16.450 -49.088 1.00 83.75 106 VAL A N 1
ATOM 827 C CA . VAL A 1 106 ? 19.490 14.993 -49.019 1.00 83.75 106 VAL A CA 1
ATOM 828 C C . VAL A 1 106 ? 18.890 14.475 -50.329 1.00 83.75 106 VAL A C 1
ATOM 830 O O . VAL A 1 106 ? 17.861 14.964 -50.792 1.00 83.75 106 VAL A O 1
ATOM 833 N N . GLY A 1 107 ? 19.514 13.443 -50.900 1.00 84.25 107 GLY A N 1
ATOM 834 C CA . GLY A 1 107 ? 19.096 12.835 -52.168 1.00 84.25 107 GLY A CA 1
ATOM 835 C C . GLY A 1 107 ? 19.636 13.540 -53.416 1.00 84.25 107 GLY A C 1
ATOM 836 O O . GLY A 1 107 ? 19.406 13.058 -54.525 1.00 84.25 107 GLY A O 1
ATOM 837 N N . GLU A 1 108 ? 20.376 14.638 -53.253 1.00 89.62 108 GLU A N 1
ATOM 838 C CA . GLU A 1 108 ? 21.071 15.334 -54.334 1.00 89.62 108 GLU A CA 1
ATOM 839 C C . GLU A 1 108 ? 22.567 15.000 -54.336 1.00 89.62 108 GLU A C 1
ATOM 841 O O . GLU A 1 108 ? 23.126 14.491 -53.365 1.00 89.62 108 GLU A O 1
ATOM 846 N N . TYR A 1 109 ? 23.238 15.302 -55.445 1.00 93.50 109 TYR A N 1
ATOM 847 C CA . TYR A 1 109 ? 24.688 15.208 -55.553 1.00 93.50 109 TYR A CA 1
ATOM 848 C C . TYR A 1 109 ? 25.242 16.378 -56.357 1.00 93.50 109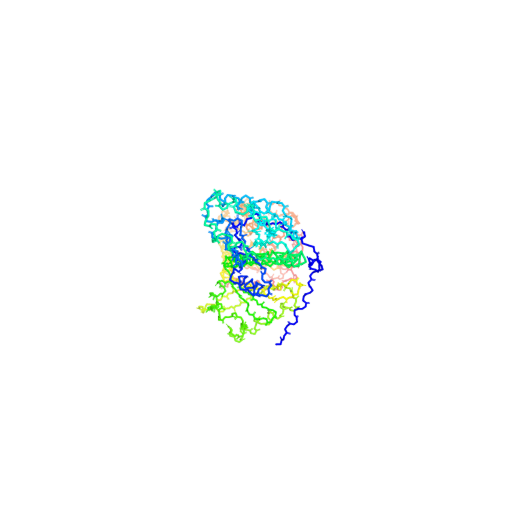 TYR A C 1
ATOM 850 O O . TYR A 1 109 ? 24.551 16.950 -57.203 1.00 93.50 109 TYR A O 1
ATOM 858 N N . ARG A 1 110 ? 26.512 16.713 -56.130 1.00 94.19 110 ARG A N 1
ATOM 859 C CA . ARG A 1 110 ? 27.219 17.730 -56.912 1.00 94.19 110 ARG A CA 1
ATOM 860 C C . ARG A 1 110 ? 28.376 17.109 -57.658 1.00 94.19 110 ARG A C 1
ATOM 862 O O . ARG A 1 110 ? 29.248 16.513 -57.041 1.00 94.19 110 ARG A O 1
ATOM 869 N N . SER A 1 111 ? 28.397 17.317 -58.970 1.00 92.88 111 SER A N 1
ATOM 870 C CA . SER A 1 111 ? 29.569 17.056 -59.798 1.00 92.88 111 SER A CA 1
ATOM 871 C C . SER A 1 111 ? 30.433 18.311 -59.875 1.00 92.88 111 SER A C 1
ATOM 873 O O . SER A 1 111 ? 29.916 19.410 -60.085 1.00 92.88 111 SER A O 1
ATOM 875 N N . TYR A 1 112 ? 31.736 18.152 -59.678 1.00 93.50 112 TYR A N 1
ATOM 876 C CA . TYR A 1 112 ? 32.701 19.241 -59.649 1.00 93.50 112 TYR A CA 1
ATOM 877 C C . TYR A 1 112 ? 33.988 18.801 -60.342 1.00 93.50 112 TYR A C 1
ATOM 879 O O . TYR A 1 112 ? 34.497 17.708 -60.100 1.00 93.50 112 TYR A O 1
ATOM 887 N N . LYS A 1 113 ? 34.528 19.660 -61.207 1.00 93.62 113 LYS A N 1
ATOM 888 C CA . LYS A 1 113 ? 35.867 19.456 -61.753 1.00 93.62 113 LYS A CA 1
ATOM 889 C C . LYS A 1 113 ? 36.860 20.062 -60.770 1.00 93.62 113 LYS A C 1
ATOM 891 O O . LYS A 1 113 ? 36.848 21.273 -60.553 1.00 93.62 113 LYS A O 1
ATOM 896 N N . CYS A 1 114 ? 37.665 19.218 -60.135 1.00 92.00 114 CYS A N 1
ATOM 897 C CA . CYS A 1 114 ? 38.583 19.635 -59.091 1.00 92.00 114 CYS A CA 1
ATOM 898 C C . CYS A 1 114 ? 39.639 20.604 -59.631 1.00 92.00 114 CYS A C 1
ATOM 900 O O . CYS A 1 114 ? 39.900 20.681 -60.834 1.00 92.00 114 CYS A O 1
ATOM 902 N N . LYS A 1 115 ? 40.301 21.329 -58.728 1.00 92.06 115 LYS A N 1
ATOM 903 C CA . LYS A 1 115 ? 41.373 22.268 -59.088 1.00 92.06 115 LYS A CA 1
ATOM 904 C C . LYS A 1 115 ? 42.611 21.603 -59.699 1.00 92.06 115 LYS A C 1
ATOM 906 O O . LYS A 1 115 ? 43.449 22.318 -60.229 1.00 92.06 115 LYS A O 1
ATOM 911 N N . ASN A 1 116 ? 42.693 20.270 -59.670 1.00 91.50 116 ASN A N 1
ATOM 912 C CA . ASN A 1 116 ? 43.686 19.485 -60.406 1.00 91.50 116 ASN A CA 1
ATOM 913 C C . ASN A 1 116 ? 43.113 18.851 -61.694 1.00 91.50 116 ASN A C 1
ATOM 915 O O . ASN A 1 116 ? 43.666 17.892 -62.222 1.00 91.50 116 ASN A O 1
ATOM 919 N N . ASN A 1 117 ? 42.007 19.403 -62.205 1.00 92.62 117 ASN A N 1
ATOM 920 C CA . ASN A 1 117 ? 41.416 19.131 -63.517 1.00 92.62 117 ASN A CA 1
ATOM 921 C C . ASN A 1 117 ? 40.836 17.715 -63.722 1.00 92.62 117 ASN A C 1
ATOM 923 O O . ASN A 1 117 ? 40.668 17.282 -64.861 1.00 92.62 117 ASN A O 1
ATOM 927 N N . LEU A 1 118 ? 40.466 17.027 -62.638 1.00 93.62 118 LEU A N 1
ATOM 928 C CA . LEU A 1 118 ? 39.771 15.731 -62.646 1.00 93.62 118 LEU A CA 1
ATOM 929 C C . LEU A 1 118 ? 38.322 15.880 -62.166 1.00 93.62 118 LEU A C 1
ATOM 931 O O . LEU A 1 118 ? 38.027 16.765 -61.364 1.00 93.62 118 LEU A O 1
ATOM 935 N N . TRP A 1 119 ? 37.409 15.024 -62.628 1.00 94.88 119 TRP A N 1
ATOM 936 C CA . TRP A 1 119 ? 36.031 15.024 -62.130 1.00 94.88 119 TRP A CA 1
ATOM 937 C C . TRP A 1 119 ? 35.909 14.279 -60.807 1.00 94.88 119 TRP A C 1
ATOM 939 O O . TRP A 1 119 ? 36.452 13.188 -60.641 1.00 94.88 119 TRP A O 1
ATOM 949 N N . ASP A 1 120 ? 35.144 14.872 -59.898 1.00 93.44 120 ASP A N 1
ATOM 950 C CA . ASP A 1 120 ? 34.751 14.301 -58.618 1.00 93.44 120 ASP A CA 1
ATOM 951 C C . ASP A 1 120 ? 33.266 14.606 -58.370 1.00 93.44 120 ASP A C 1
ATOM 953 O O . ASP A 1 120 ? 32.709 15.574 -58.910 1.00 93.44 120 ASP A O 1
ATOM 957 N N . ILE A 1 121 ? 32.590 13.761 -57.599 1.00 94.75 121 ILE A N 1
ATOM 958 C CA . ILE A 1 121 ? 31.168 13.896 -57.278 1.00 94.75 121 ILE A CA 1
ATOM 959 C C . ILE A 1 121 ? 30.950 13.559 -55.814 1.00 94.75 121 ILE A C 1
ATOM 961 O O . ILE A 1 121 ? 31.407 12.521 -55.360 1.00 94.75 121 ILE A O 1
ATOM 965 N N . ALA A 1 122 ? 30.190 14.380 -55.092 1.00 94.31 122 ALA A N 1
ATOM 966 C CA . ALA A 1 122 ? 29.821 14.096 -53.708 1.00 94.31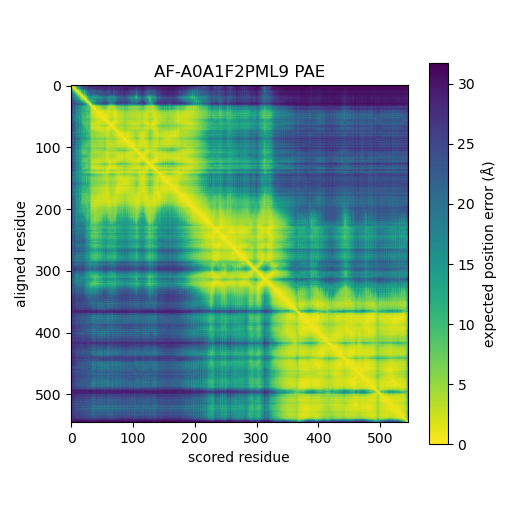 122 ALA A CA 1
ATOM 967 C C . ALA A 1 122 ? 28.299 14.041 -53.524 1.00 94.31 122 ALA A C 1
ATOM 969 O O . ALA A 1 122 ? 27.564 14.844 -54.105 1.00 94.31 122 ALA A O 1
ATOM 970 N N . THR A 1 123 ? 27.835 13.123 -52.675 1.00 94.12 123 THR A N 1
ATOM 971 C CA . THR A 1 123 ? 26.482 13.107 -52.092 1.00 94.12 123 THR A CA 1
ATOM 972 C C . THR A 1 123 ? 26.593 13.043 -50.567 1.00 94.12 123 THR A C 1
ATOM 974 O O . THR A 1 123 ? 27.406 12.274 -50.051 1.00 94.12 123 THR A O 1
ATOM 977 N N . PRO A 1 124 ? 25.816 13.830 -49.810 1.00 92.69 124 PRO A N 1
ATOM 978 C CA . PRO A 1 124 ? 25.920 13.854 -48.359 1.00 92.69 124 PRO A CA 1
ATOM 979 C C . PRO A 1 124 ? 25.212 12.658 -47.705 1.00 92.69 124 PRO A C 1
ATOM 981 O O . PRO A 1 124 ? 24.208 12.156 -48.211 1.00 92.69 124 PRO A O 1
ATOM 984 N N . ILE A 1 125 ? 25.715 12.247 -46.540 1.00 90.38 125 ILE A N 1
ATOM 985 C CA . ILE A 1 125 ? 25.058 11.328 -45.605 1.00 90.38 125 ILE A CA 1
ATOM 986 C C . ILE A 1 125 ? 24.567 12.155 -44.417 1.00 90.38 125 ILE A C 1
ATOM 988 O O . ILE A 1 125 ? 25.340 12.888 -43.796 1.00 90.38 125 ILE A O 1
ATOM 992 N N . TYR A 1 126 ? 23.284 12.028 -44.096 1.00 84.94 126 TYR A N 1
ATOM 993 C CA . TYR A 1 126 ? 22.630 12.746 -43.001 1.00 84.94 126 TYR A CA 1
ATOM 994 C C . TYR A 1 126 ? 22.119 11.787 -41.929 1.00 84.94 126 TYR A C 1
ATOM 996 O O . TYR A 1 126 ? 21.812 10.637 -42.212 1.00 84.94 126 TYR A O 1
ATOM 1004 N N . LEU A 1 127 ? 21.986 12.255 -40.700 1.00 81.12 127 LEU A N 1
ATOM 1005 C CA . LEU A 1 127 ? 21.334 11.552 -39.607 1.00 81.12 127 LEU A CA 1
ATOM 1006 C C . LEU A 1 127 ? 20.385 12.557 -38.947 1.00 81.12 127 LEU A C 1
ATOM 1008 O O . LEU A 1 127 ? 20.823 13.513 -38.308 1.00 81.12 127 LEU A O 1
ATOM 1012 N N . GLY A 1 128 ? 19.082 12.412 -39.207 1.00 75.06 128 GLY A N 1
ATOM 1013 C CA . GLY A 1 128 ? 18.123 13.502 -38.996 1.00 75.06 128 GLY A CA 1
ATOM 1014 C C . GLY A 1 128 ? 18.576 14.779 -39.716 1.00 75.06 128 GLY A C 1
ATOM 1015 O O . GLY A 1 128 ? 18.872 14.738 -40.908 1.00 75.06 128 GLY A O 1
ATOM 1016 N N . ASN A 1 129 ? 18.693 15.893 -38.991 1.00 76.00 129 ASN A N 1
ATOM 1017 C CA . ASN A 1 129 ? 19.153 17.180 -39.538 1.00 76.00 129 ASN A CA 1
ATOM 1018 C C . ASN A 1 129 ? 20.681 17.371 -39.530 1.00 76.00 129 ASN A C 1
ATOM 1020 O O . ASN A 1 129 ? 21.177 18.378 -40.040 1.00 76.00 129 ASN A O 1
ATOM 1024 N N . GLN A 1 130 ? 21.441 16.437 -38.955 1.00 82.25 130 GLN A N 1
ATOM 1025 C CA . GLN A 1 130 ? 22.893 16.537 -38.863 1.00 82.25 130 GLN A CA 1
ATOM 1026 C C . GLN A 1 130 ? 23.554 15.862 -40.064 1.00 82.25 130 GLN A C 1
ATOM 1028 O O . GLN A 1 130 ? 23.268 14.712 -40.390 1.00 82.25 130 GLN A O 1
ATOM 1033 N N . ARG A 1 131 ? 24.474 16.564 -40.725 1.00 87.00 131 ARG A N 1
ATOM 1034 C CA . ARG A 1 131 ? 25.309 15.972 -41.773 1.00 87.00 131 ARG A CA 1
ATOM 1035 C C . ARG A 1 131 ? 26.446 15.184 -41.125 1.00 87.00 131 ARG A C 1
ATOM 1037 O O . ARG A 1 131 ? 27.195 15.752 -40.337 1.00 87.00 131 ARG A O 1
ATOM 1044 N N . MET A 1 132 ? 26.577 13.909 -41.475 1.00 87.50 132 MET A N 1
ATOM 1045 C CA . MET A 1 132 ? 27.543 12.982 -40.867 1.00 87.50 132 MET A CA 1
ATOM 1046 C C . MET A 1 132 ? 28.789 12.762 -41.728 1.00 87.50 132 MET A C 1
ATOM 1048 O O . MET A 1 132 ? 29.856 12.450 -41.207 1.00 87.50 132 MET A O 1
ATOM 1052 N N . GLY A 1 133 ? 28.671 12.942 -43.043 1.00 91.19 133 GLY A N 1
ATOM 1053 C CA . GLY A 1 133 ? 29.770 12.754 -43.983 1.00 91.19 133 GLY A CA 1
ATOM 1054 C C . GLY A 1 133 ? 29.295 12.804 -45.427 1.00 91.19 133 GLY A C 1
ATOM 1055 O O . GLY A 1 133 ? 28.195 13.287 -45.710 1.00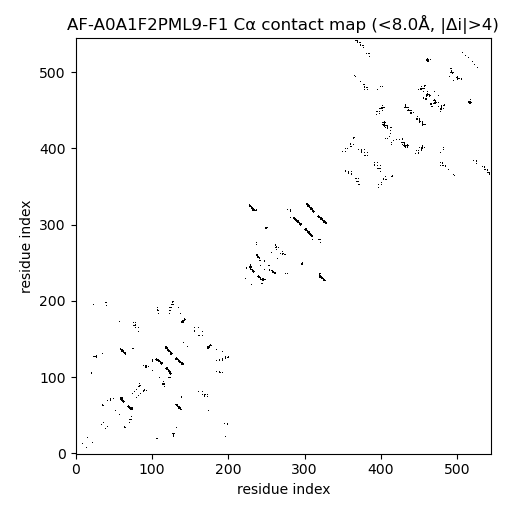 91.19 133 GLY A O 1
ATOM 1056 N N . HIS A 1 134 ? 30.114 12.293 -46.340 1.00 93.06 134 HIS A N 1
ATOM 1057 C CA . HIS A 1 134 ? 29.821 12.271 -47.770 1.00 93.06 134 HIS A CA 1
ATOM 1058 C C . HIS A 1 134 ? 30.290 10.965 -48.409 1.00 93.06 134 HIS A C 1
ATOM 1060 O O . HIS A 1 134 ? 31.298 10.387 -48.003 1.00 93.06 134 HIS A O 1
ATOM 1066 N N . ILE A 1 135 ? 29.562 10.541 -49.438 1.00 93.88 135 ILE A N 1
ATOM 1067 C CA . ILE A 1 135 ? 30.006 9.531 -50.394 1.00 93.88 135 ILE A CA 1
ATOM 1068 C C . ILE A 1 135 ? 30.558 10.274 -51.605 1.00 93.88 135 ILE A C 1
ATOM 1070 O O . ILE A 1 135 ? 29.860 11.100 -52.198 1.00 93.88 135 ILE A O 1
ATOM 1074 N N . TYR A 1 136 ? 31.790 9.956 -51.963 1.00 93.50 136 TYR A N 1
ATOM 1075 C CA . TYR A 1 136 ? 32.521 10.483 -53.099 1.00 93.50 136 TYR A CA 1
ATOM 1076 C C . TYR A 1 136 ? 32.571 9.449 -54.219 1.00 93.50 136 TYR A C 1
ATOM 1078 O O . TYR A 1 136 ? 32.818 8.270 -53.967 1.00 93.50 136 TYR A O 1
ATOM 1086 N N . LEU A 1 137 ? 32.375 9.910 -55.450 1.00 93.06 137 LEU A N 1
ATOM 1087 C CA . LEU A 1 137 ? 32.657 9.196 -56.688 1.00 93.06 137 LEU A CA 1
ATOM 1088 C C . LEU A 1 137 ? 33.696 10.016 -57.445 1.00 93.06 137 LEU A C 1
ATOM 1090 O O . LEU A 1 137 ? 33.377 11.009 -58.101 1.00 93.06 137 LEU A O 1
ATOM 1094 N N . GLY A 1 138 ? 34.939 9.566 -57.377 1.00 85.94 138 GLY A N 1
ATOM 1095 C CA . GLY A 1 138 ? 36.056 10.264 -57.983 1.00 85.94 138 GLY A CA 1
ATOM 1096 C C . GLY A 1 138 ? 37.362 9.497 -57.799 1.00 85.94 138 GLY A C 1
ATOM 1097 O O . GLY A 1 138 ? 37.496 8.666 -56.908 1.00 85.94 138 GLY A O 1
ATOM 1098 N N . GLN A 1 139 ? 38.357 9.704 -58.650 1.00 90.50 139 GLN A N 1
ATOM 1099 C CA . GLN A 1 139 ? 38.454 10.757 -59.661 1.00 90.50 139 GLN A CA 1
ATOM 1100 C C . GLN A 1 139 ? 38.536 10.162 -61.067 1.00 90.50 139 GLN A C 1
ATOM 1102 O O . GLN A 1 139 ? 39.105 9.086 -61.239 1.00 90.50 139 GLN A O 1
ATOM 1107 N N . PHE A 1 140 ? 37.956 10.836 -62.062 1.00 94.81 140 PHE A N 1
ATOM 1108 C CA . PHE A 1 140 ? 37.799 10.276 -63.409 1.00 94.81 140 PHE A CA 1
ATOM 1109 C C . PHE A 1 140 ? 37.743 11.349 -64.511 1.00 94.81 140 PHE A C 1
ATOM 1111 O O . PHE A 1 140 ? 37.697 12.549 -64.230 1.00 94.81 140 PHE A O 1
ATOM 1118 N N . PHE A 1 141 ? 37.699 10.896 -65.768 1.00 95.62 141 PHE A N 1
ATOM 1119 C CA . PHE A 1 141 ? 37.331 11.704 -66.939 1.00 95.62 141 PHE A CA 1
ATOM 1120 C C . PHE A 1 141 ? 36.079 11.153 -67.622 1.00 95.62 141 PHE A C 1
ATOM 1122 O O . PHE A 1 141 ? 35.819 9.947 -67.604 1.00 95.62 141 PHE A O 1
ATOM 1129 N N . TYR A 1 142 ? 35.305 12.005 -68.283 1.00 95.69 142 TYR A N 1
ATOM 1130 C CA . TYR A 1 142 ? 34.252 11.512 -69.160 1.00 95.69 142 TYR A CA 1
ATOM 1131 C C . TYR A 1 142 ? 34.826 10.927 -70.458 1.00 95.69 142 TYR A C 1
ATOM 1133 O O . TYR A 1 142 ? 35.869 11.322 -70.969 1.00 95.69 142 TYR A O 1
ATOM 1141 N N . THR A 1 143 ? 34.123 9.953 -71.023 1.00 94.25 143 THR A N 1
ATOM 1142 C CA . THR A 1 143 ? 34.481 9.362 -72.327 1.00 94.25 143 THR A CA 1
ATOM 1143 C C . THR A 1 143 ? 34.269 10.317 -73.505 1.00 94.25 143 THR A C 1
ATOM 1145 O O . THR A 1 143 ? 34.828 10.077 -74.572 1.00 94.25 143 THR A O 1
ATOM 1148 N N . ASP A 1 144 ? 33.480 11.381 -73.325 1.00 93.06 144 ASP A N 1
ATOM 1149 C CA . ASP A 1 144 ? 33.150 12.378 -74.349 1.00 93.06 144 ASP A CA 1
ATOM 1150 C C . ASP A 1 144 ? 33.998 13.662 -74.270 1.00 93.06 144 ASP A C 1
ATOM 1152 O O . ASP A 1 144 ? 33.753 14.595 -75.034 1.00 93.06 144 ASP A O 1
ATOM 1156 N N . GLU A 1 145 ? 35.003 13.718 -73.387 1.00 90.94 145 GLU A N 1
ATOM 1157 C CA . GLU A 1 145 ? 35.908 14.864 -73.248 1.00 90.94 145 GLU A CA 1
ATOM 1158 C C . GLU A 1 145 ? 37.358 14.518 -73.622 1.00 90.94 145 GLU A C 1
ATOM 1160 O O . GLU A 1 145 ? 37.832 13.391 -73.461 1.00 90.94 145 GLU A O 1
ATOM 1165 N N . SER A 1 146 ? 38.081 15.513 -74.134 1.00 89.69 146 SER A N 1
ATOM 1166 C CA . SER A 1 146 ? 39.521 15.427 -74.380 1.00 89.69 146 SER A CA 1
ATOM 1167 C C . SER A 1 146 ? 40.307 15.836 -73.134 1.00 89.69 146 SER A C 1
ATOM 1169 O O . SER A 1 146 ? 39.978 16.839 -72.499 1.00 89.69 146 SER A O 1
ATOM 1171 N N . ILE A 1 147 ? 41.378 15.104 -72.819 1.00 92.31 147 ILE A N 1
ATOM 1172 C CA . ILE A 1 147 ? 42.304 15.459 -71.735 1.00 92.31 147 ILE A CA 1
ATOM 1173 C C . ILE A 1 147 ? 43.220 16.593 -72.204 1.00 92.31 147 ILE A C 1
ATOM 1175 O O . ILE A 1 147 ? 43.793 16.530 -73.291 1.00 92.31 147 ILE A O 1
ATOM 1179 N N . ASP A 1 148 ? 43.366 17.617 -71.366 1.00 92.50 148 ASP A N 1
ATOM 1180 C CA . ASP A 1 148 ? 44.318 18.710 -71.565 1.00 92.50 148 ASP A CA 1
ATOM 1181 C C . ASP A 1 148 ? 45.702 18.287 -71.054 1.00 92.50 148 ASP A C 1
ATOM 1183 O O . ASP A 1 148 ? 46.049 18.488 -69.891 1.00 92.50 148 ASP A O 1
ATOM 1187 N N . TYR A 1 149 ? 46.469 17.626 -71.919 1.00 92.25 149 TYR A N 1
ATOM 1188 C CA . TYR A 1 149 ? 47.802 17.125 -71.583 1.00 92.25 149 TYR A CA 1
ATOM 1189 C C . TYR A 1 149 ? 48.794 18.248 -71.248 1.00 92.25 149 TYR A C 1
ATOM 1191 O O . TYR A 1 149 ? 49.624 18.068 -70.355 1.00 92.25 149 TYR A O 1
ATOM 1199 N N . ASP A 1 150 ? 48.668 19.413 -71.892 1.00 93.38 150 ASP A N 1
ATOM 1200 C CA . ASP A 1 150 ? 49.527 20.572 -71.636 1.00 93.38 150 ASP A CA 1
ATOM 1201 C C . ASP A 1 150 ? 49.323 21.093 -70.206 1.00 93.38 150 ASP A C 1
ATOM 1203 O O . ASP A 1 150 ? 50.289 21.430 -69.516 1.00 93.38 150 ASP A O 1
ATOM 1207 N N . TYR A 1 151 ? 48.078 21.104 -69.715 1.00 93.56 151 TYR A N 1
ATOM 1208 C CA . TYR A 1 151 ? 47.777 21.438 -68.323 1.00 93.56 151 TYR A CA 1
ATOM 1209 C C . TYR A 1 151 ? 48.502 20.507 -67.341 1.00 93.56 151 TYR A C 1
ATOM 1211 O O . TYR A 1 151 ? 49.146 20.985 -66.407 1.00 93.56 151 TYR A O 1
ATOM 1219 N N . PHE A 1 152 ? 48.436 19.187 -67.549 1.00 94.62 152 PHE A N 1
ATOM 1220 C CA . PHE A 1 152 ? 49.058 18.216 -66.642 1.00 94.62 152 PHE A CA 1
ATOM 1221 C C . PHE A 1 152 ? 50.592 18.267 -66.692 1.00 94.62 152 PHE A C 1
ATOM 1223 O O . PHE A 1 152 ? 51.231 18.211 -65.643 1.00 94.62 152 PHE A O 1
ATOM 1230 N N . GLN A 1 153 ? 51.193 18.464 -67.868 1.00 93.12 153 GLN A N 1
ATOM 1231 C CA . GLN A 1 153 ? 52.643 18.658 -67.992 1.00 93.12 153 GLN A CA 1
ATOM 1232 C C . GLN A 1 153 ? 53.114 19.937 -67.292 1.00 93.12 153 GLN A C 1
ATOM 1234 O O . GLN A 1 153 ? 54.104 19.926 -66.558 1.00 93.12 153 GLN A O 1
ATOM 1239 N N . ASN A 1 154 ? 52.386 21.044 -67.462 1.00 93.56 154 ASN A N 1
ATOM 1240 C CA . ASN A 1 154 ? 52.691 22.289 -66.759 1.00 93.56 154 ASN A CA 1
ATOM 1241 C C . ASN A 1 154 ? 52.525 22.132 -65.245 1.00 93.56 154 ASN A C 1
ATOM 1243 O O . ASN A 1 154 ? 53.377 22.596 -64.492 1.00 93.56 154 ASN A O 1
ATOM 1247 N N . GLN A 1 155 ? 51.493 21.413 -64.804 1.00 92.44 155 GLN A N 1
ATOM 1248 C CA . GLN A 1 155 ? 51.260 21.112 -63.396 1.00 92.44 155 GLN A CA 1
ATOM 1249 C C . GLN A 1 155 ? 52.383 20.258 -62.783 1.00 92.44 155 GLN A C 1
ATOM 1251 O O . GLN A 1 155 ? 52.805 20.520 -61.657 1.00 92.44 155 GLN A O 1
ATOM 1256 N N . ALA A 1 156 ? 52.908 19.274 -63.523 1.00 93.38 156 ALA A N 1
ATOM 1257 C CA . ALA A 1 156 ? 54.059 18.482 -63.091 1.00 93.38 156 ALA A CA 1
ATOM 1258 C C . ALA A 1 156 ? 55.297 19.359 -62.872 1.00 93.38 156 ALA A C 1
ATOM 1260 O O . ALA A 1 156 ? 55.970 19.234 -61.850 1.00 93.38 156 ALA A O 1
ATOM 1261 N N . ARG A 1 157 ? 55.559 20.302 -63.785 1.00 92.81 157 ARG A N 1
ATOM 1262 C CA . ARG A 1 157 ? 56.675 21.255 -63.668 1.00 92.81 157 ARG A CA 1
ATOM 1263 C C . ARG A 1 157 ? 56.476 22.249 -62.529 1.00 92.81 157 ARG A C 1
ATOM 1265 O O . ARG A 1 157 ? 57.428 22.537 -61.812 1.00 92.81 157 ARG A O 1
ATOM 1272 N N . GLU A 1 158 ? 55.258 22.756 -62.357 1.00 92.81 158 GLU A N 1
ATOM 1273 C CA . GLU A 1 158 ? 54.903 23.719 -61.310 1.00 92.81 158 GLU A CA 1
ATOM 1274 C C . GLU A 1 158 ? 55.083 23.127 -59.908 1.00 92.81 158 GLU A C 1
ATOM 1276 O O . GLU A 1 158 ? 55.689 23.759 -59.043 1.00 92.81 158 GLU A O 1
ATOM 1281 N N . PHE A 1 159 ? 54.596 21.903 -59.685 1.00 91.94 159 PHE A N 1
ATOM 1282 C CA . PHE A 1 159 ? 54.660 21.247 -58.377 1.00 91.94 159 PHE A CA 1
ATOM 1283 C C . PHE A 1 159 ? 55.889 20.348 -58.184 1.00 91.94 159 PHE A C 1
ATOM 1285 O O . PHE A 1 159 ? 56.078 19.810 -57.090 1.00 91.94 159 PHE A O 1
ATOM 1292 N N . GLY A 1 160 ? 56.741 20.214 -59.204 1.00 92.31 160 GLY A N 1
ATOM 1293 C CA . GLY A 1 160 ? 57.980 19.437 -59.149 1.00 92.31 160 GLY A CA 1
ATOM 1294 C C . GLY A 1 160 ? 57.761 17.923 -59.102 1.00 92.31 160 GLY A C 1
ATOM 1295 O O . GLY A 1 160 ? 58.492 17.221 -58.405 1.00 92.31 160 GLY A O 1
ATOM 1296 N N . PHE A 1 161 ? 56.739 17.417 -59.792 1.00 94.75 161 PHE A N 1
ATOM 1297 C CA . PHE A 1 161 ? 56.503 15.980 -59.935 1.00 94.75 161 PHE A CA 1
ATOM 1298 C C . PHE A 1 161 ? 57.488 15.350 -60.924 1.00 94.75 161 PHE A C 1
ATOM 1300 O O . PHE A 1 161 ? 57.971 16.008 -61.844 1.00 94.75 161 PHE A O 1
ATOM 1307 N N . ASP A 1 162 ? 57.738 14.050 -60.768 1.00 94.44 162 ASP A N 1
ATOM 1308 C CA . ASP A 1 162 ? 58.339 13.243 -61.830 1.00 94.44 162 ASP A CA 1
ATOM 1309 C C . ASP A 1 162 ? 57.359 13.192 -63.012 1.00 94.44 162 ASP A C 1
ATOM 1311 O O . ASP A 1 162 ? 56.300 12.572 -62.913 1.00 94.44 162 ASP A O 1
ATOM 1315 N N . GLU A 1 163 ? 57.688 13.897 -64.099 1.00 92.31 163 GLU A N 1
ATOM 1316 C CA . GLU A 1 163 ? 56.812 14.061 -65.263 1.00 92.31 163 GLU A CA 1
ATOM 1317 C C . GLU A 1 163 ? 56.467 12.705 -65.900 1.00 92.31 163 GLU A C 1
ATOM 1319 O O . GLU A 1 163 ? 55.309 12.472 -66.234 1.00 92.31 163 GLU A O 1
ATOM 1324 N N . GLU A 1 164 ? 57.412 11.766 -65.997 1.00 93.50 164 GLU A N 1
ATOM 1325 C CA . GLU A 1 164 ? 57.151 10.453 -66.598 1.00 93.50 164 GLU A CA 1
ATOM 1326 C C . GLU A 1 164 ? 56.195 9.631 -65.723 1.00 93.50 164 GLU A C 1
ATOM 1328 O O . GLU A 1 164 ? 55.177 9.121 -66.203 1.00 93.50 164 GLU A O 1
ATOM 1333 N N . ALA A 1 165 ? 56.468 9.567 -64.416 1.00 94.19 165 ALA A N 1
ATOM 1334 C CA . ALA A 1 165 ? 55.627 8.832 -63.475 1.00 94.19 165 ALA A CA 1
ATOM 1335 C C . ALA A 1 165 ? 54.231 9.465 -63.313 1.00 94.19 165 ALA A C 1
ATOM 1337 O O . ALA A 1 165 ? 53.234 8.751 -63.177 1.00 94.19 165 ALA A O 1
ATOM 1338 N N . TYR A 1 166 ? 54.144 10.795 -63.352 1.00 95.12 166 TYR A N 1
ATOM 1339 C CA . TYR A 1 166 ? 52.895 11.542 -63.234 1.00 95.12 166 TYR A CA 1
ATOM 1340 C C . TYR A 1 166 ? 52.001 11.375 -64.464 1.00 95.12 166 TYR A C 1
ATOM 1342 O O . TYR A 1 166 ? 50.807 11.105 -64.329 1.00 95.12 166 TYR A O 1
ATOM 1350 N N . MET A 1 167 ? 52.575 11.460 -65.667 1.00 95.00 167 MET A N 1
ATOM 1351 C CA . MET A 1 167 ? 51.828 11.238 -66.907 1.00 95.00 167 MET A CA 1
ATOM 1352 C C . MET A 1 167 ? 51.404 9.770 -67.050 1.00 95.00 167 MET A C 1
ATOM 1354 O O . MET A 1 167 ? 50.288 9.498 -67.486 1.00 95.00 167 MET A O 1
ATOM 1358 N N . ALA A 1 168 ? 52.222 8.814 -66.591 1.00 94.38 168 ALA A N 1
ATOM 1359 C CA . ALA A 1 168 ? 51.808 7.413 -66.505 1.00 94.38 168 ALA A CA 1
ATOM 1360 C C . ALA A 1 168 ? 50.634 7.210 -65.529 1.00 94.38 168 ALA A C 1
ATOM 1362 O O . ALA A 1 168 ? 49.736 6.413 -65.799 1.00 94.38 168 ALA A O 1
ATOM 1363 N N . ALA A 1 169 ? 50.608 7.939 -64.407 1.00 94.31 169 ALA A N 1
ATOM 1364 C CA . ALA A 1 169 ? 49.483 7.919 -63.475 1.00 94.31 169 ALA A CA 1
ATOM 1365 C C . ALA A 1 169 ? 48.219 8.573 -64.066 1.00 94.31 169 ALA A C 1
ATOM 1367 O O . ALA A 1 169 ? 47.119 8.091 -63.800 1.00 94.31 169 ALA A O 1
ATOM 1368 N N . LEU A 1 170 ? 48.365 9.619 -64.890 1.00 94.69 170 LEU A N 1
ATOM 1369 C CA . LEU A 1 170 ? 47.265 10.258 -65.624 1.00 94.69 170 LEU A CA 1
ATOM 1370 C C . LEU A 1 170 ? 46.596 9.299 -66.614 1.00 94.69 170 LEU A C 1
ATOM 1372 O O . LEU A 1 170 ? 45.371 9.230 -66.662 1.00 94.69 170 LEU A O 1
ATOM 1376 N N . GLU A 1 171 ? 47.384 8.530 -67.365 1.00 93.75 171 GLU A N 1
ATOM 1377 C CA . GLU A 1 171 ? 46.868 7.548 -68.331 1.00 93.75 171 GLU A CA 1
ATOM 1378 C C . GLU A 1 171 ? 46.076 6.408 -67.669 1.00 93.75 171 GLU A C 1
ATOM 1380 O O . GLU A 1 171 ? 45.216 5.795 -68.301 1.00 93.75 171 GLU A O 1
ATOM 1385 N N . ARG A 1 172 ? 46.323 6.131 -66.381 1.00 93.69 172 ARG A N 1
ATOM 1386 C CA . ARG A 1 172 ? 45.570 5.127 -65.610 1.00 93.69 172 ARG A CA 1
ATOM 1387 C C . ARG A 1 172 ? 44.235 5.638 -65.064 1.00 93.69 172 ARG A C 1
ATOM 1389 O O . ARG A 1 172 ? 43.451 4.825 -64.580 1.00 93.69 172 ARG A O 1
ATOM 1396 N N . VAL A 1 173 ? 43.959 6.944 -65.142 1.00 94.00 173 VAL A N 1
ATOM 1397 C CA . VAL A 1 173 ? 42.703 7.518 -64.640 1.00 94.00 173 VAL A CA 1
ATOM 1398 C C . VAL A 1 173 ? 41.517 6.945 -65.427 1.00 94.00 173 VAL A C 1
ATOM 1400 O O . VAL A 1 173 ? 41.495 7.029 -66.660 1.00 94.00 173 VAL A O 1
ATOM 1403 N N . PRO A 1 174 ? 40.493 6.394 -64.750 1.00 93.50 174 PRO A N 1
ATOM 1404 C CA . PRO A 1 174 ? 39.376 5.754 -65.414 1.00 93.50 174 PRO A CA 1
ATOM 1405 C C . PRO A 1 174 ? 38.542 6.761 -66.199 1.00 93.50 174 PRO A C 1
ATOM 1407 O O . PRO A 1 174 ? 38.398 7.935 -65.837 1.00 93.50 174 PRO A O 1
ATOM 1410 N N . ARG A 1 175 ? 37.940 6.259 -67.278 1.00 94.44 175 ARG A N 1
ATOM 1411 C CA . ARG A 1 175 ? 37.014 7.010 -68.118 1.00 94.44 175 ARG A CA 1
ATOM 1412 C C . ARG A 1 175 ? 35.621 6.417 -68.045 1.00 94.44 175 ARG A C 1
ATOM 1414 O O . ARG A 1 175 ? 35.433 5.242 -68.352 1.00 94.44 175 ARG A O 1
ATOM 1421 N N . PHE A 1 176 ? 34.637 7.243 -67.710 1.00 95.31 176 PHE A N 1
ATOM 1422 C CA . PHE A 1 176 ? 33.245 6.812 -67.599 1.00 95.31 176 PHE A CA 1
ATOM 1423 C C . PHE A 1 176 ? 32.340 7.548 -68.584 1.00 95.31 176 PHE A C 1
ATOM 1425 O O . PHE A 1 176 ? 32.542 8.709 -68.935 1.00 95.31 176 PHE A O 1
ATOM 1432 N N . SER A 1 177 ? 31.301 6.873 -69.065 1.00 95.56 177 SER A N 1
ATOM 1433 C CA . SER A 1 177 ? 30.198 7.552 -69.749 1.00 95.56 177 SER A CA 1
ATOM 1434 C C . SER A 1 177 ? 29.332 8.311 -68.745 1.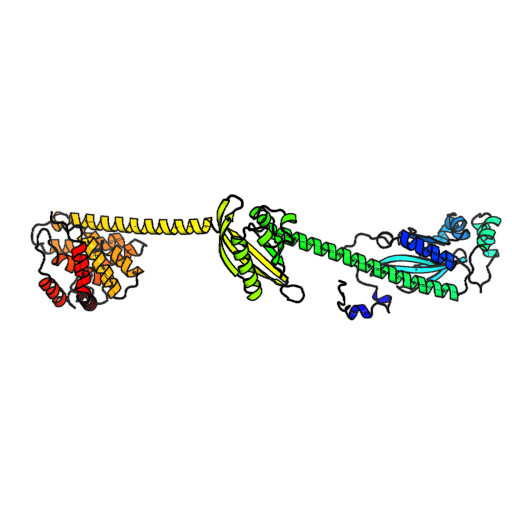00 95.56 177 SER A C 1
ATOM 1436 O O . SER A 1 177 ? 29.177 7.890 -67.597 1.00 95.56 177 SER A O 1
ATOM 1438 N N . ARG A 1 178 ? 28.684 9.393 -69.192 1.00 93.88 178 ARG A N 1
ATOM 1439 C CA . ARG A 1 178 ? 27.717 10.139 -68.365 1.00 93.88 178 ARG A CA 1
ATOM 1440 C C . ARG A 1 178 ? 26.648 9.225 -67.764 1.00 93.88 178 ARG A C 1
ATOM 1442 O O . ARG A 1 178 ? 26.338 9.332 -66.585 1.00 93.88 178 ARG A O 1
ATOM 1449 N N . ARG A 1 179 ? 26.172 8.241 -68.537 1.00 93.88 179 ARG A N 1
ATOM 1450 C CA . ARG A 1 179 ? 25.192 7.243 -68.085 1.00 93.88 179 ARG A CA 1
ATOM 1451 C C . ARG A 1 179 ? 25.710 6.357 -66.946 1.00 93.88 179 ARG A C 1
ATOM 1453 O O . ARG A 1 179 ? 24.937 6.049 -66.039 1.00 93.88 179 ARG A O 1
ATOM 1460 N N . GLN A 1 180 ? 26.972 5.916 -66.991 1.00 92.88 180 GLN A N 1
ATOM 1461 C CA . GLN A 1 180 ? 27.570 5.120 -65.906 1.00 92.88 180 GLN A CA 1
ATOM 1462 C C . GLN A 1 180 ? 27.623 5.931 -64.613 1.00 92.88 180 GLN A C 1
ATOM 1464 O O . GLN A 1 180 ? 27.157 5.457 -63.580 1.00 92.88 180 GLN A O 1
ATOM 1469 N N . VAL A 1 181 ? 28.094 7.175 -64.705 1.00 93.44 181 VAL A N 1
ATOM 1470 C CA . VAL A 1 181 ? 28.175 8.100 -63.571 1.00 93.44 181 VAL A CA 1
ATOM 1471 C C . VAL A 1 181 ? 26.789 8.394 -62.994 1.00 93.44 181 VAL A C 1
ATOM 1473 O O . VAL A 1 181 ? 26.582 8.240 -61.797 1.00 93.44 181 VAL A O 1
ATOM 1476 N N . GLU A 1 182 ? 25.799 8.727 -63.827 1.00 92.69 182 GLU A N 1
ATOM 1477 C CA . GLU A 1 182 ? 24.416 8.945 -63.376 1.00 92.69 182 GLU A CA 1
ATOM 1478 C C . GLU A 1 182 ? 23.818 7.711 -62.687 1.00 92.69 182 GLU A C 1
ATOM 1480 O O . GLU A 1 182 ? 23.089 7.835 -61.702 1.00 92.69 182 GLU A O 1
ATOM 1485 N N . THR A 1 183 ? 24.108 6.510 -63.194 1.00 92.94 183 THR A N 1
ATOM 1486 C CA . THR A 1 183 ? 23.608 5.258 -62.607 1.00 92.94 183 THR A CA 1
ATOM 1487 C C . THR A 1 183 ? 24.253 4.995 -61.248 1.00 92.94 183 THR A C 1
ATOM 1489 O O . THR A 1 183 ? 23.546 4.678 -60.292 1.00 92.94 183 THR A O 1
ATOM 1492 N N . ALA A 1 184 ? 25.568 5.189 -61.139 1.00 92.31 184 ALA A N 1
ATOM 1493 C CA . ALA A 1 184 ? 26.291 5.060 -59.879 1.00 92.31 184 ALA A CA 1
ATOM 1494 C C . ALA A 1 184 ? 25.843 6.104 -58.853 1.00 92.31 184 ALA A C 1
ATOM 1496 O O . ALA A 1 184 ? 25.589 5.758 -57.706 1.00 92.31 184 ALA A O 1
ATOM 1497 N N . MET A 1 185 ? 25.620 7.354 -59.263 1.00 92.88 185 MET A N 1
ATOM 1498 C CA . MET A 1 185 ? 25.124 8.384 -58.351 1.00 92.88 185 MET A CA 1
ATOM 1499 C C . MET A 1 185 ? 23.686 8.134 -57.897 1.00 92.88 185 MET A C 1
ATOM 1501 O O . MET A 1 185 ? 23.369 8.380 -56.734 1.00 92.88 185 MET A O 1
ATOM 1505 N N . LYS A 1 186 ? 22.816 7.569 -58.745 1.00 90.75 186 LYS A N 1
ATOM 1506 C CA . LYS A 1 186 ? 21.492 7.084 -58.307 1.00 90.75 186 LYS A CA 1
ATOM 1507 C C . LYS A 1 186 ? 21.600 5.960 -57.276 1.00 90.75 186 LYS A C 1
ATOM 1509 O O . LYS A 1 186 ? 20.765 5.880 -56.379 1.00 90.75 186 LYS A O 1
ATOM 1514 N N . PHE A 1 187 ? 22.601 5.091 -57.399 1.00 91.31 187 PHE A N 1
ATOM 1515 C CA . PHE A 1 187 ? 22.875 4.057 -56.406 1.00 91.31 187 PHE A CA 1
ATOM 1516 C C . PHE A 1 187 ? 23.411 4.665 -55.099 1.00 91.31 187 PHE A C 1
ATOM 1518 O O . PHE A 1 187 ? 22.825 4.430 -54.045 1.00 91.31 187 PHE A O 1
ATOM 1525 N N . TYR A 1 188 ? 24.438 5.519 -55.159 1.00 92.75 188 TYR A N 1
ATOM 1526 C CA . TYR A 1 188 ? 25.048 6.143 -53.981 1.00 92.75 188 TYR A CA 1
ATOM 1527 C C . TYR A 1 188 ? 24.102 7.075 -53.223 1.00 92.75 188 TYR A C 1
ATOM 1529 O O . TYR A 1 188 ? 24.076 7.027 -52.000 1.00 92.75 188 TYR A O 1
ATOM 1537 N N . THR A 1 189 ? 23.273 7.868 -53.905 1.00 90.69 189 THR A N 1
ATOM 1538 C CA . THR A 1 189 ? 22.250 8.701 -53.239 1.00 90.69 189 THR A CA 1
ATOM 1539 C C . THR A 1 189 ? 21.228 7.847 -52.485 1.00 90.69 189 THR A C 1
ATOM 1541 O O . THR A 1 189 ? 20.929 8.127 -51.326 1.00 90.69 189 THR A O 1
ATOM 1544 N N . LYS A 1 190 ? 20.739 6.755 -53.092 1.00 89.38 190 LYS A N 1
ATOM 1545 C CA . LYS A 1 190 ? 19.842 5.803 -52.413 1.00 89.38 190 LYS A CA 1
ATOM 1546 C C . LYS A 1 190 ? 20.519 5.102 -51.240 1.00 89.38 190 LYS A C 1
ATOM 1548 O O . LYS A 1 190 ? 19.891 4.910 -50.203 1.00 89.38 190 LYS A O 1
ATOM 1553 N N . MET A 1 191 ? 21.785 4.734 -51.397 1.00 89.19 191 MET A N 1
ATOM 1554 C CA . MET A 1 191 ? 22.576 4.127 -50.336 1.00 89.19 191 MET A CA 1
ATOM 1555 C C . MET A 1 191 ? 22.788 5.094 -49.168 1.00 89.19 191 MET A C 1
ATOM 1557 O O . MET A 1 191 ? 22.569 4.699 -48.027 1.00 89.19 191 MET A O 1
ATOM 1561 N N . ALA A 1 192 ? 23.126 6.358 -49.439 1.00 88.31 192 ALA A N 1
ATOM 1562 C CA . ALA A 1 192 ? 23.236 7.399 -48.420 1.00 88.31 192 ALA A CA 1
ATOM 1563 C C . ALA A 1 192 ? 21.932 7.529 -47.624 1.00 88.31 192 ALA A C 1
ATOM 1565 O O . ALA A 1 192 ? 21.964 7.477 -46.398 1.00 88.31 192 ALA A O 1
ATOM 1566 N N . SER A 1 193 ? 20.781 7.602 -48.305 1.00 85.06 193 SER A N 1
ATOM 1567 C CA . SER A 1 193 ? 19.470 7.642 -47.641 1.00 85.06 193 SER A CA 1
ATOM 1568 C C . SER A 1 193 ? 19.179 6.388 -46.807 1.00 85.06 193 SER A C 1
ATOM 1570 O O . SER A 1 193 ? 18.597 6.494 -45.729 1.00 85.06 193 SER A O 1
ATOM 1572 N N . TYR A 1 194 ? 19.583 5.204 -47.274 1.00 86.06 194 TYR A N 1
ATOM 1573 C CA . TYR A 1 194 ? 19.399 3.962 -46.522 1.00 86.06 194 TYR A CA 1
ATOM 1574 C C . TYR A 1 194 ? 20.259 3.921 -45.251 1.00 86.06 194 TYR A C 1
ATOM 1576 O O . TYR A 1 194 ? 19.745 3.578 -44.186 1.00 86.06 194 TYR A O 1
ATOM 1584 N N . ILE A 1 195 ? 21.532 4.332 -45.343 1.00 84.50 195 ILE A N 1
ATOM 1585 C CA . ILE A 1 195 ? 22.430 4.481 -44.186 1.00 84.50 195 ILE A CA 1
ATOM 1586 C C . ILE A 1 195 ? 21.791 5.432 -43.169 1.00 84.50 195 ILE A C 1
ATOM 1588 O O . ILE A 1 195 ? 21.604 5.048 -42.017 1.00 84.50 195 ILE A O 1
ATOM 1592 N N . SER A 1 196 ? 21.355 6.619 -43.610 1.00 82.75 196 SER A N 1
ATOM 1593 C CA . SER A 1 196 ? 20.654 7.594 -42.762 1.00 82.75 196 SER A CA 1
ATOM 1594 C C . SER A 1 196 ? 19.500 6.972 -41.975 1.00 82.75 196 SER A C 1
ATOM 1596 O O . SER A 1 196 ? 19.391 7.154 -40.762 1.00 82.75 196 SER A O 1
ATOM 1598 N N . GLN A 1 197 ? 18.628 6.233 -42.668 1.00 80.00 197 GLN A N 1
ATOM 1599 C CA . GLN A 1 197 ? 17.410 5.670 -42.090 1.00 80.00 197 GLN A CA 1
ATOM 1600 C C . GLN A 1 197 ? 17.699 4.560 -41.077 1.00 80.00 197 GLN A C 1
ATOM 1602 O O . GLN A 1 197 ? 17.094 4.522 -39.999 1.00 80.00 197 GLN A O 1
ATOM 1607 N N . LEU A 1 198 ? 18.600 3.642 -41.431 1.00 82.69 198 LEU A N 1
ATOM 1608 C CA . LEU A 1 198 ? 18.939 2.499 -40.592 1.00 82.69 198 LEU A CA 1
ATOM 1609 C C . LEU A 1 198 ? 19.632 2.963 -39.308 1.00 82.69 198 LEU A C 1
ATOM 1611 O O . LEU A 1 198 ? 19.222 2.577 -38.213 1.00 82.69 198 LEU A O 1
ATOM 1615 N N . SER A 1 199 ? 20.614 3.857 -39.439 1.00 78.81 199 SER A N 1
ATOM 1616 C CA . SER A 1 199 ? 21.322 4.449 -38.306 1.00 78.81 199 SER A CA 1
ATOM 1617 C C . SER A 1 199 ? 20.368 5.208 -37.378 1.00 78.81 199 SER A C 1
ATOM 1619 O O . SER A 1 199 ? 20.403 5.000 -36.165 1.00 78.81 199 SER A O 1
ATOM 1621 N N . PHE A 1 200 ? 19.453 6.019 -37.924 1.00 78.44 200 PHE A N 1
ATOM 1622 C CA . PHE A 1 200 ? 18.461 6.742 -37.118 1.00 78.44 200 PHE A CA 1
ATOM 1623 C C . PHE A 1 200 ? 17.538 5.792 -36.341 1.00 78.44 200 PHE A C 1
ATOM 1625 O O . PHE A 1 200 ? 17.298 5.983 -35.148 1.00 78.44 200 PHE A O 1
ATOM 1632 N N . THR A 1 201 ? 17.050 4.736 -37.000 1.00 78.94 201 THR A N 1
ATOM 1633 C CA . THR A 1 201 ? 16.161 3.741 -36.381 1.00 78.94 201 THR A CA 1
ATOM 1634 C C . THR A 1 201 ? 16.853 3.016 -35.227 1.00 78.94 201 THR A C 1
ATOM 1636 O O . THR A 1 201 ? 16.274 2.895 -34.148 1.00 78.94 201 THR A O 1
ATOM 1639 N N . ASN A 1 202 ? 18.105 2.592 -35.417 1.00 76.50 202 ASN A N 1
ATOM 1640 C CA . ASN A 1 202 ? 18.877 1.897 -34.386 1.00 76.50 202 ASN A CA 1
ATOM 1641 C C . ASN A 1 202 ? 19.138 2.783 -33.163 1.00 76.50 202 ASN A C 1
ATOM 1643 O O . ASN A 1 202 ? 18.959 2.330 -32.032 1.00 76.50 202 ASN A O 1
ATOM 1647 N N . ILE A 1 203 ? 19.498 4.053 -33.374 1.00 77.75 203 ILE A N 1
ATOM 1648 C CA . ILE A 1 203 ? 19.704 5.012 -32.278 1.00 77.75 203 ILE A CA 1
ATOM 1649 C C . ILE A 1 203 ? 18.411 5.212 -31.494 1.00 77.75 203 ILE A C 1
ATOM 1651 O O . ILE A 1 203 ? 18.425 5.143 -30.266 1.00 77.75 203 ILE A O 1
ATOM 1655 N N . LYS A 1 204 ? 17.285 5.407 -32.189 1.00 78.50 204 LYS A N 1
ATOM 1656 C CA . LYS A 1 204 ? 15.986 5.595 -31.540 1.00 78.50 204 LYS A CA 1
ATOM 1657 C C . LYS A 1 204 ? 15.588 4.375 -30.708 1.00 78.50 204 LYS A C 1
ATOM 1659 O O . LYS A 1 204 ? 15.161 4.537 -29.571 1.00 78.50 204 LYS A O 1
ATOM 1664 N N . ILE A 1 205 ? 15.784 3.162 -31.233 1.00 78.25 205 ILE A N 1
ATOM 1665 C CA . ILE A 1 205 ? 15.548 1.918 -30.483 1.00 78.25 205 ILE A CA 1
ATOM 1666 C C . ILE A 1 205 ? 16.429 1.869 -29.231 1.00 78.25 205 ILE A C 1
ATOM 1668 O O . ILE A 1 205 ? 15.913 1.627 -28.143 1.00 78.25 205 ILE A O 1
ATOM 1672 N N . HIS A 1 206 ? 17.730 2.143 -29.357 1.00 75.19 206 HIS A N 1
ATOM 1673 C CA . HIS A 1 206 ? 18.645 2.163 -28.214 1.00 75.19 206 HIS A CA 1
ATOM 1674 C C . HIS A 1 206 ? 18.237 3.186 -27.147 1.00 75.19 206 HIS A C 1
ATOM 1676 O O . HIS A 1 206 ? 18.250 2.866 -25.960 1.00 75.19 206 HIS A O 1
ATOM 1682 N N . GLN A 1 207 ? 17.835 4.393 -27.549 1.00 77.56 207 GLN A N 1
ATOM 1683 C CA . GLN A 1 207 ? 17.348 5.421 -26.628 1.00 77.56 207 GLN A CA 1
ATOM 1684 C C . GLN A 1 207 ? 16.081 4.967 -25.900 1.00 77.56 207 GLN A C 1
ATOM 1686 O O . GLN A 1 207 ? 16.040 4.997 -24.672 1.00 77.56 207 GLN A O 1
ATOM 1691 N N . THR A 1 208 ? 15.087 4.456 -26.632 1.00 79.62 208 THR A N 1
ATOM 1692 C CA . THR A 1 208 ? 13.861 3.917 -26.029 1.00 79.62 208 THR A CA 1
ATOM 1693 C C . THR A 1 208 ? 14.154 2.738 -25.093 1.00 79.62 208 THR A C 1
ATOM 1695 O O . THR A 1 208 ? 13.513 2.613 -24.052 1.00 79.62 208 THR A O 1
ATOM 1698 N N . MET A 1 209 ? 15.146 1.892 -25.395 1.00 77.56 209 MET A N 1
ATOM 1699 C CA . MET A 1 209 ? 15.580 0.819 -24.489 1.00 77.56 209 MET A CA 1
ATOM 1700 C C . MET A 1 209 ? 16.177 1.359 -23.185 1.00 77.56 209 MET A C 1
ATOM 1702 O O . MET A 1 209 ? 15.894 0.813 -22.121 1.00 77.56 209 MET A O 1
ATOM 1706 N N . ILE A 1 210 ? 16.983 2.423 -23.248 1.00 79.31 210 ILE A N 1
ATOM 1707 C CA . ILE A 1 210 ? 17.543 3.077 -22.056 1.00 79.31 210 ILE A CA 1
ATOM 1708 C C . ILE A 1 210 ? 16.426 3.704 -21.216 1.00 79.31 210 ILE A C 1
ATOM 1710 O O . ILE A 1 210 ? 16.403 3.530 -19.998 1.00 79.31 210 ILE A O 1
ATOM 1714 N N . GLU A 1 211 ? 15.480 4.402 -21.846 1.00 84.00 211 GLU A N 1
ATOM 1715 C CA . GLU A 1 211 ? 14.314 4.972 -21.161 1.00 84.00 211 GLU A CA 1
ATOM 1716 C C . GLU A 1 211 ? 13.485 3.886 -20.471 1.00 84.00 211 GLU A C 1
ATOM 1718 O O . GLU A 1 211 ? 13.174 4.008 -19.285 1.00 84.00 211 GLU A O 1
ATOM 1723 N N . LEU A 1 212 ? 13.195 2.787 -21.175 1.00 83.56 212 LEU A N 1
ATOM 1724 C CA . LEU A 1 212 ? 12.489 1.639 -20.615 1.00 83.56 212 LEU A CA 1
ATOM 1725 C C . LEU A 1 212 ? 13.248 1.040 -19.425 1.00 83.56 212 LEU A C 1
ATOM 1727 O O . LEU A 1 212 ? 12.647 0.784 -18.385 1.00 83.56 212 LEU A O 1
ATOM 1731 N N . TYR A 1 213 ? 14.566 0.865 -19.544 1.00 83.56 213 TYR A N 1
ATOM 1732 C CA . TYR A 1 213 ? 15.412 0.366 -18.460 1.00 83.56 213 TYR A CA 1
ATOM 1733 C C . TYR A 1 213 ? 15.371 1.280 -17.226 1.00 83.56 213 TYR A C 1
ATOM 1735 O O . TYR A 1 213 ? 15.246 0.801 -16.099 1.00 83.56 213 TYR A O 1
ATOM 1743 N N . ASN A 1 214 ? 15.404 2.600 -17.423 1.00 85.31 214 ASN A N 1
ATOM 1744 C CA . ASN A 1 214 ? 15.293 3.570 -16.333 1.00 85.31 214 ASN A CA 1
ATOM 1745 C C . ASN A 1 214 ? 13.923 3.507 -15.643 1.00 85.31 214 ASN A C 1
ATOM 1747 O O . ASN A 1 214 ? 13.862 3.515 -14.413 1.00 85.31 214 ASN A O 1
ATOM 1751 N N . VAL A 1 215 ? 12.835 3.395 -16.414 1.00 88.75 215 VAL A N 1
ATOM 1752 C CA . VAL A 1 215 ? 11.477 3.218 -15.871 1.00 88.75 215 VAL A CA 1
ATOM 1753 C C . VAL A 1 215 ? 11.373 1.912 -15.080 1.00 88.75 215 VAL A C 1
ATOM 1755 O O . VAL A 1 215 ? 10.855 1.921 -13.964 1.00 88.75 215 VAL A O 1
ATOM 1758 N N . MET A 1 216 ? 11.916 0.808 -15.602 1.00 81.75 216 MET A N 1
ATOM 1759 C CA . MET A 1 216 ? 11.943 -0.483 -14.905 1.00 81.75 216 MET A CA 1
ATOM 1760 C C . MET A 1 216 ? 12.720 -0.406 -13.585 1.00 81.75 216 MET A C 1
ATOM 1762 O O . MET A 1 216 ? 12.235 -0.879 -12.558 1.00 81.75 216 MET A O 1
ATOM 1766 N N . ASN A 1 217 ? 13.894 0.232 -13.577 1.00 85.75 217 ASN A N 1
ATOM 1767 C CA . ASN A 1 217 ? 14.682 0.414 -12.356 1.00 85.75 217 ASN A CA 1
ATOM 1768 C C . ASN A 1 217 ? 13.959 1.270 -11.319 1.00 85.75 217 ASN A C 1
ATOM 1770 O O . ASN A 1 217 ? 13.960 0.932 -10.136 1.00 85.75 217 ASN A O 1
ATOM 1774 N N . PHE A 1 218 ? 13.323 2.359 -11.751 1.00 91.50 218 PHE A N 1
ATOM 1775 C CA . PHE A 1 218 ? 12.524 3.199 -10.867 1.00 91.50 218 PHE A CA 1
ATOM 1776 C C . PHE A 1 218 ? 11.343 2.423 -10.266 1.00 91.50 218 PHE A C 1
ATOM 1778 O O . PHE A 1 218 ? 11.120 2.494 -9.059 1.00 91.50 218 PHE A O 1
ATOM 1785 N N . GLN A 1 219 ? 10.629 1.630 -11.072 1.00 88.62 219 GLN A N 1
ATOM 1786 C CA . GLN A 1 219 ? 9.533 0.785 -10.595 1.00 88.62 219 GLN A CA 1
ATOM 1787 C C . GLN A 1 219 ? 10.014 -0.258 -9.575 1.00 88.62 219 GLN A C 1
ATOM 1789 O O . GLN A 1 219 ? 9.377 -0.423 -8.536 1.00 88.62 219 GLN A O 1
ATOM 1794 N N . ASN A 1 220 ? 11.142 -0.927 -9.829 1.00 86.88 220 ASN A N 1
ATOM 1795 C CA . ASN A 1 220 ? 11.725 -1.882 -8.883 1.00 86.88 220 ASN A CA 1
ATOM 1796 C C . ASN A 1 220 ? 12.106 -1.202 -7.560 1.00 86.88 220 ASN A C 1
ATOM 1798 O O . ASN A 1 220 ? 11.726 -1.682 -6.495 1.00 86.88 220 ASN A O 1
ATOM 1802 N N . ALA A 1 221 ? 12.752 -0.033 -7.620 1.00 90.50 221 ALA A N 1
ATOM 1803 C CA . ALA A 1 221 ? 13.096 0.741 -6.429 1.00 90.50 221 ALA A CA 1
ATOM 1804 C C . ALA A 1 221 ? 11.857 1.187 -5.629 1.00 90.50 221 ALA A C 1
ATOM 1806 O O . ALA A 1 221 ? 11.880 1.155 -4.400 1.00 90.50 221 ALA A O 1
ATOM 1807 N N . LEU A 1 222 ? 10.763 1.570 -6.302 1.00 92.69 222 LEU A N 1
ATOM 1808 C CA . LEU A 1 222 ? 9.493 1.883 -5.640 1.00 92.69 222 LEU A CA 1
ATOM 1809 C C . LEU A 1 222 ? 8.901 0.665 -4.924 1.00 92.69 222 LEU A C 1
ATOM 1811 O O . LEU A 1 222 ? 8.448 0.795 -3.790 1.00 92.69 222 LEU A O 1
ATOM 1815 N N . MET A 1 223 ? 8.901 -0.506 -5.567 1.00 92.00 223 MET A N 1
ATOM 1816 C CA . MET A 1 223 ? 8.389 -1.738 -4.960 1.00 92.00 223 MET A CA 1
ATOM 1817 C C . MET A 1 223 ? 9.224 -2.166 -3.745 1.00 92.00 223 MET A C 1
ATOM 1819 O O . MET A 1 223 ? 8.655 -2.579 -2.735 1.00 92.00 223 MET A O 1
ATOM 1823 N N . ASP A 1 224 ? 10.549 -2.028 -3.807 1.00 92.12 224 ASP A N 1
ATOM 1824 C CA . ASP A 1 224 ? 11.459 -2.366 -2.702 1.00 92.12 224 ASP A CA 1
ATOM 1825 C C . ASP A 1 224 ? 11.419 -1.358 -1.544 1.00 92.12 224 ASP A C 1
ATOM 1827 O O . ASP A 1 224 ? 11.733 -1.708 -0.407 1.00 92.12 224 ASP A O 1
ATOM 1831 N N . ALA A 1 225 ? 11.009 -0.112 -1.798 1.00 92.06 225 ALA A N 1
ATOM 1832 C CA . ALA A 1 225 ? 10.800 0.881 -0.746 1.00 92.06 225 ALA A CA 1
ATOM 1833 C C . ALA A 1 225 ? 9.564 0.579 0.122 1.00 92.06 225 ALA A C 1
ATOM 1835 O O . ALA A 1 225 ? 9.461 1.090 1.240 1.00 92.06 225 ALA A O 1
ATOM 1836 N N . VAL A 1 226 ? 8.620 -0.233 -0.373 1.00 92.69 226 VAL A N 1
ATOM 1837 C CA . VAL A 1 226 ? 7.442 -0.657 0.391 1.00 92.69 226 VAL A CA 1
ATOM 1838 C C . VAL A 1 226 ? 7.845 -1.785 1.350 1.00 92.69 226 VAL A C 1
ATOM 1840 O O . VAL A 1 226 ? 8.207 -2.866 0.889 1.00 92.69 226 VAL A O 1
ATOM 1843 N N . PRO A 1 227 ? 7.719 -1.601 2.680 1.00 90.38 227 PRO A N 1
ATOM 1844 C CA . PRO A 1 227 ? 8.127 -2.588 3.683 1.00 90.38 227 PRO A CA 1
ATOM 1845 C C . PRO A 1 227 ? 7.065 -3.687 3.856 1.00 90.38 227 PRO A C 1
ATOM 1847 O O . PRO A 1 227 ? 6.620 -4.002 4.959 1.00 90.38 227 PRO A O 1
ATOM 1850 N N . SER A 1 228 ? 6.559 -4.225 2.754 1.00 93.44 228 SER A N 1
ATOM 1851 C CA . SER A 1 228 ? 5.548 -5.280 2.729 1.00 93.44 228 SER A CA 1
ATOM 1852 C C . SER A 1 228 ? 5.802 -6.174 1.521 1.00 93.44 228 SER A C 1
ATOM 1854 O O . SER A 1 228 ? 6.148 -5.649 0.464 1.00 93.44 228 SER A O 1
ATOM 1856 N N . PRO A 1 229 ? 5.641 -7.503 1.640 1.00 94.50 229 PRO A N 1
ATOM 1857 C CA . PRO A 1 229 ? 5.742 -8.400 0.499 1.00 94.50 229 PRO A CA 1
ATOM 1858 C C . PRO A 1 229 ? 4.798 -7.996 -0.638 1.00 94.50 229 PRO A C 1
ATOM 1860 O O . PRO A 1 229 ? 3.580 -7.972 -0.451 1.00 94.50 229 PRO A O 1
ATOM 1863 N N . ILE A 1 230 ? 5.359 -7.717 -1.812 1.00 96.19 230 ILE A N 1
ATOM 1864 C CA . ILE A 1 230 ? 4.634 -7.481 -3.062 1.00 96.19 230 ILE A CA 1
ATOM 1865 C C . ILE A 1 230 ? 4.977 -8.602 -4.035 1.00 96.19 230 ILE A C 1
ATOM 1867 O O . ILE A 1 230 ? 6.149 -8.908 -4.234 1.00 96.19 230 ILE A O 1
ATOM 1871 N N . PHE A 1 231 ? 3.970 -9.178 -4.685 1.00 95.56 231 PHE A N 1
ATOM 1872 C CA . PHE A 1 231 ? 4.148 -10.154 -5.759 1.00 95.56 231 PHE A CA 1
ATOM 1873 C C . PHE A 1 231 ? 3.223 -9.845 -6.930 1.00 95.56 231 PHE A C 1
ATOM 1875 O O . PHE A 1 231 ? 2.170 -9.231 -6.762 1.00 95.56 231 PHE A O 1
ATOM 1882 N N . TYR A 1 232 ? 3.577 -10.323 -8.117 1.00 96.00 232 TYR A N 1
ATOM 1883 C CA . TYR A 1 232 ? 2.709 -10.244 -9.284 1.00 96.00 232 TYR A CA 1
ATOM 1884 C C . TYR A 1 232 ? 2.822 -11.499 -10.152 1.00 96.00 232 TYR A C 1
ATOM 1886 O O . TYR A 1 232 ? 3.873 -12.141 -10.251 1.00 96.00 232 TYR A O 1
ATOM 1894 N N . LYS A 1 233 ? 1.694 -11.879 -10.752 1.00 97.25 233 LYS A N 1
ATOM 1895 C CA . LYS A 1 233 ? 1.529 -13.087 -11.568 1.00 97.25 233 LYS A CA 1
ATOM 1896 C C . LYS A 1 233 ? 0.875 -12.736 -12.893 1.00 97.25 233 LYS A C 1
ATOM 1898 O O . LYS A 1 233 ? 0.120 -11.769 -12.955 1.00 97.25 233 LYS A O 1
ATOM 1903 N N . ASN A 1 234 ? 1.117 -13.531 -13.928 1.00 96.75 234 ASN A N 1
ATOM 1904 C CA . ASN A 1 234 ? 0.382 -13.415 -15.186 1.00 96.75 234 ASN A CA 1
ATOM 1905 C C . ASN A 1 234 ? -1.051 -13.980 -15.059 1.00 96.75 234 ASN A C 1
ATOM 1907 O O . ASN A 1 234 ? -1.443 -14.511 -14.018 1.00 96.75 234 ASN A O 1
ATOM 1911 N N . LYS A 1 235 ? -1.837 -13.884 -16.136 1.00 94.94 235 LYS A N 1
ATOM 1912 C CA . LYS A 1 235 ? -3.207 -14.427 -16.224 1.00 94.94 235 LYS A CA 1
ATOM 1913 C C . LYS A 1 235 ? -3.317 -15.940 -15.987 1.00 94.94 235 LYS A C 1
ATOM 1915 O O . LYS A 1 235 ? -4.374 -16.409 -15.582 1.00 94.94 235 LYS A O 1
ATOM 1920 N N . ASP A 1 236 ? -2.231 -16.678 -16.204 1.00 95.81 236 ASP A N 1
ATOM 1921 C CA . ASP A 1 236 ? -2.137 -18.121 -15.958 1.00 95.81 236 ASP A CA 1
ATOM 1922 C C . ASP A 1 236 ? -1.673 -18.427 -14.518 1.00 95.81 236 ASP A C 1
ATOM 1924 O O . ASP A 1 236 ? -1.380 -19.570 -14.175 1.00 95.81 236 ASP A O 1
ATOM 1928 N N . LEU A 1 237 ? -1.617 -17.398 -13.659 1.00 96.25 237 LEU A N 1
ATOM 1929 C CA . LEU A 1 237 ? -1.224 -17.456 -12.249 1.00 96.25 237 LEU A CA 1
ATOM 1930 C C . LEU A 1 237 ? 0.205 -17.963 -12.013 1.00 96.25 237 LEU A C 1
ATOM 1932 O O . LEU A 1 237 ? 0.528 -18.499 -10.948 1.00 96.25 237 LEU A O 1
ATOM 1936 N N . VAL A 1 238 ? 1.074 -17.719 -12.990 1.00 97.31 238 VAL A N 1
ATOM 1937 C CA . VAL A 1 238 ? 2.515 -17.940 -12.907 1.00 97.31 238 VAL A CA 1
ATOM 1938 C C . VAL A 1 238 ? 3.185 -16.676 -12.381 1.00 97.31 238 VAL A C 1
ATOM 1940 O O . VAL A 1 238 ? 2.912 -15.579 -12.875 1.00 97.31 238 VAL A O 1
ATOM 1943 N N . TYR A 1 239 ? 4.065 -16.813 -11.389 1.00 97.38 239 TYR A N 1
ATOM 1944 C CA . TYR A 1 239 ? 4.811 -15.687 -10.832 1.00 97.38 239 TYR A CA 1
ATOM 1945 C C . TYR A 1 239 ? 5.714 -15.044 -11.885 1.00 97.38 239 TYR A C 1
ATOM 1947 O O . TYR A 1 239 ? 6.535 -15.710 -12.518 1.00 97.38 239 TYR A O 1
ATOM 1955 N N . LEU A 1 240 ? 5.564 -13.730 -12.035 1.00 95.38 240 LEU A N 1
ATOM 1956 C CA . LEU A 1 240 ? 6.419 -12.890 -12.870 1.00 95.38 240 LEU A CA 1
ATOM 1957 C C . LEU A 1 240 ? 7.516 -12.215 -12.038 1.00 95.38 240 LEU A C 1
ATOM 1959 O O . LEU A 1 240 ? 8.592 -11.946 -12.561 1.00 95.38 240 LEU A O 1
ATOM 1963 N N . GLY A 1 241 ? 7.250 -11.976 -10.751 1.00 94.88 241 GLY A N 1
ATOM 1964 C CA . GLY A 1 241 ? 8.212 -11.419 -9.810 1.00 94.88 241 GLY A CA 1
ATOM 1965 C C . GLY A 1 241 ? 7.559 -10.922 -8.521 1.00 94.88 241 GLY A C 1
ATOM 1966 O O . GLY A 1 241 ? 6.377 -11.165 -8.253 1.00 94.88 241 GLY A O 1
ATOM 1967 N N . GLY A 1 242 ? 8.353 -10.210 -7.733 1.00 94.69 242 GLY A N 1
ATOM 1968 C CA . GLY A 1 242 ? 7.985 -9.600 -6.466 1.00 94.69 242 GLY A CA 1
ATOM 1969 C C . GLY A 1 242 ? 9.092 -8.668 -5.984 1.00 94.69 242 GLY A C 1
ATOM 1970 O O . GLY A 1 242 ? 10.130 -8.564 -6.633 1.00 94.69 242 GLY A O 1
ATOM 1971 N N . ASN A 1 243 ? 8.847 -7.957 -4.886 1.00 95.38 243 ASN A N 1
ATOM 1972 C CA . ASN A 1 243 ? 9.866 -7.116 -4.258 1.00 95.38 243 ASN A CA 1
ATOM 1973 C C . ASN A 1 243 ? 10.775 -7.937 -3.332 1.00 95.38 243 ASN A C 1
ATOM 1975 O O . ASN A 1 243 ? 10.465 -9.076 -2.969 1.00 95.38 243 ASN A O 1
ATOM 1979 N N . LYS A 1 244 ? 11.867 -7.327 -2.874 1.00 93.69 244 LYS A N 1
ATOM 1980 C CA . LYS A 1 244 ? 12.819 -7.972 -1.964 1.00 93.69 244 LYS A CA 1
ATOM 1981 C C . LYS A 1 244 ? 12.166 -8.480 -0.674 1.00 93.69 244 LYS A C 1
ATOM 1983 O O . LYS A 1 244 ? 12.484 -9.566 -0.198 1.00 93.69 244 LYS A O 1
ATOM 1988 N N . THR A 1 245 ? 11.202 -7.740 -0.125 1.00 93.38 245 THR A N 1
ATOM 1989 C CA . THR A 1 245 ? 10.470 -8.168 1.078 1.00 93.38 245 THR A CA 1
ATOM 1990 C C . THR A 1 245 ? 9.645 -9.436 0.834 1.00 93.38 245 THR A C 1
ATOM 1992 O O . THR A 1 245 ? 9.483 -10.249 1.742 1.00 93.38 245 THR A O 1
ATOM 1995 N N . PHE A 1 246 ? 9.131 -9.642 -0.382 1.00 93.25 246 PHE A N 1
ATOM 1996 C CA . PHE A 1 246 ? 8.452 -10.881 -0.753 1.00 93.25 246 PHE A CA 1
ATOM 1997 C C . PHE A 1 246 ? 9.415 -12.059 -0.844 1.00 93.25 246 PHE A C 1
ATOM 1999 O O . PHE A 1 246 ? 9.114 -13.109 -0.279 1.00 93.25 246 PHE A O 1
ATOM 2006 N N . GLU A 1 247 ? 10.582 -11.871 -1.460 1.00 92.19 247 GLU A N 1
ATOM 2007 C CA . GLU A 1 247 ? 11.648 -12.882 -1.514 1.00 92.19 247 GLU A CA 1
ATOM 2008 C C . GLU A 1 247 ? 12.078 -13.324 -0.111 1.00 92.19 247 GLU A C 1
ATOM 2010 O O . GLU A 1 247 ? 12.145 -14.519 0.177 1.00 92.19 247 GLU A O 1
ATOM 2015 N N . GLU A 1 248 ? 12.284 -12.367 0.796 1.00 89.94 248 GLU A N 1
ATOM 2016 C CA . GLU A 1 248 ? 12.611 -12.625 2.202 1.00 89.94 248 GLU A CA 1
ATOM 2017 C C . GLU A 1 248 ? 11.477 -13.360 2.938 1.00 89.94 248 GLU A C 1
ATOM 2019 O O . GLU A 1 248 ? 11.733 -14.241 3.764 1.00 89.94 248 GLU A O 1
ATOM 2024 N N . ALA A 1 249 ? 10.216 -13.037 2.630 1.00 87.06 249 ALA A N 1
ATOM 2025 C CA . ALA A 1 249 ? 9.056 -13.664 3.257 1.00 87.06 249 ALA A CA 1
ATOM 2026 C C . ALA A 1 249 ? 8.884 -15.136 2.852 1.00 87.06 249 ALA A C 1
ATOM 2028 O O . ALA A 1 249 ? 8.577 -15.964 3.714 1.00 87.06 249 ALA A O 1
ATOM 2029 N N . ILE A 1 250 ? 9.087 -15.466 1.571 1.00 87.88 250 ILE A N 1
ATOM 2030 C CA . ILE A 1 250 ? 8.985 -16.849 1.070 1.00 87.88 250 ILE A CA 1
ATOM 2031 C C . ILE A 1 250 ? 10.300 -17.630 1.196 1.00 87.88 250 ILE A C 1
ATOM 2033 O O . ILE A 1 250 ? 10.284 -18.857 1.147 1.00 87.88 250 ILE A O 1
ATOM 2037 N N . GLY A 1 251 ? 11.430 -16.942 1.379 1.00 88.06 251 GLY A N 1
ATOM 2038 C CA . GLY A 1 251 ? 12.758 -17.545 1.498 1.00 88.06 251 GLY A CA 1
ATOM 2039 C C . GLY A 1 251 ? 13.316 -18.106 0.186 1.00 88.06 251 GLY A C 1
ATOM 2040 O O . GLY A 1 251 ? 14.086 -19.062 0.226 1.00 88.06 251 GLY A O 1
ATOM 2041 N N . LEU A 1 252 ? 12.921 -17.550 -0.965 1.00 90.75 252 LEU A N 1
ATOM 2042 C CA . LEU A 1 252 ? 13.329 -18.004 -2.302 1.00 90.75 252 LEU A CA 1
ATOM 2043 C C . LEU A 1 252 ? 13.908 -16.842 -3.115 1.00 90.75 252 LEU A C 1
ATOM 2045 O O . LEU A 1 252 ? 13.382 -15.732 -3.067 1.00 90.75 252 LEU A O 1
ATOM 2049 N N . ALA A 1 253 ? 14.949 -17.113 -3.906 1.00 92.88 253 ALA A N 1
ATOM 2050 C CA . ALA A 1 253 ? 15.484 -16.145 -4.859 1.00 92.88 253 ALA A CA 1
ATOM 2051 C C . ALA A 1 253 ? 14.581 -16.041 -6.108 1.00 92.88 253 ALA A C 1
ATOM 2053 O O . ALA A 1 253 ? 13.882 -17.005 -6.434 1.00 92.88 253 ALA A O 1
ATOM 2054 N N . PRO A 1 254 ? 14.628 -14.931 -6.873 1.00 93.00 254 PRO A N 1
ATOM 2055 C CA . PRO A 1 254 ? 13.868 -14.759 -8.118 1.00 93.00 254 PRO A CA 1
ATOM 2056 C C . PRO A 1 254 ? 13.933 -15.947 -9.078 1.00 93.00 254 PRO A C 1
ATOM 2058 O O . PRO A 1 254 ? 12.907 -16.389 -9.592 1.00 93.00 254 PRO A O 1
ATOM 2061 N N . SER A 1 255 ? 15.126 -16.516 -9.274 1.00 93.69 255 SER A N 1
ATOM 2062 C CA . SER A 1 255 ? 15.351 -17.671 -10.153 1.00 93.69 255 SER A CA 1
ATOM 2063 C C . SER A 1 255 ? 14.588 -18.930 -9.736 1.00 93.69 255 SER A C 1
ATOM 2065 O O . SER A 1 255 ? 14.376 -19.815 -10.562 1.00 93.69 255 SER A O 1
ATOM 2067 N N . ASP A 1 256 ? 14.176 -19.017 -8.471 1.00 93.62 256 ASP A N 1
ATOM 2068 C CA . ASP A 1 256 ? 13.569 -20.211 -7.895 1.00 93.62 256 ASP A CA 1
ATOM 2069 C C . ASP A 1 256 ? 12.041 -20.165 -7.881 1.00 93.62 256 ASP A C 1
ATOM 2071 O O . ASP A 1 256 ? 11.429 -21.213 -7.675 1.00 93.62 256 ASP A O 1
ATOM 2075 N N . TYR A 1 257 ? 11.409 -19.009 -8.108 1.00 95.00 257 TYR A N 1
ATOM 2076 C CA . TYR A 1 257 ? 9.943 -18.897 -8.136 1.00 95.00 257 TYR A CA 1
ATOM 2077 C C . TYR A 1 257 ? 9.386 -18.244 -9.406 1.00 95.00 257 TYR A C 1
ATOM 2079 O O . TYR A 1 257 ? 8.240 -18.525 -9.764 1.00 95.00 257 TYR A O 1
ATOM 2087 N N . ILE A 1 258 ? 10.157 -17.411 -10.114 1.00 96.31 258 ILE A N 1
ATOM 2088 C CA . ILE A 1 258 ? 9.710 -16.833 -11.387 1.00 96.31 258 ILE A CA 1
ATOM 2089 C C . ILE A 1 258 ? 9.484 -17.962 -12.398 1.00 96.31 258 ILE A C 1
ATOM 2091 O O . ILE A 1 258 ? 10.305 -18.865 -12.548 1.00 96.31 258 ILE A O 1
ATOM 2095 N N . GLY A 1 259 ? 8.342 -17.924 -13.085 1.00 96.75 259 GLY A N 1
ATOM 2096 C CA . GLY A 1 259 ? 7.934 -18.984 -14.008 1.00 96.75 259 GLY A CA 1
ATOM 2097 C C . GLY A 1 259 ? 7.245 -20.180 -13.340 1.00 96.75 259 GLY A C 1
ATOM 2098 O O . GLY A 1 259 ? 6.830 -21.096 -14.047 1.00 96.75 259 GLY A O 1
ATOM 2099 N N . LYS A 1 260 ? 7.069 -20.169 -12.011 1.00 96.69 260 LYS A N 1
ATOM 2100 C CA . LYS A 1 260 ? 6.359 -21.215 -11.261 1.00 96.69 260 LYS A CA 1
ATOM 2101 C C . LYS A 1 260 ? 4.979 -20.762 -10.783 1.00 96.69 260 LYS A C 1
ATOM 2103 O O . LYS A 1 260 ? 4.656 -19.574 -10.782 1.00 96.69 260 LYS A O 1
ATOM 2108 N N . THR A 1 261 ? 4.157 -21.716 -10.365 1.00 96.56 261 THR A N 1
ATOM 2109 C CA . THR A 1 261 ? 2.842 -21.484 -9.757 1.00 96.56 261 THR A CA 1
ATOM 2110 C C . THR A 1 261 ? 2.930 -21.504 -8.229 1.00 96.56 261 THR A C 1
ATOM 2112 O O . THR A 1 261 ? 3.939 -21.895 -7.646 1.00 96.56 261 THR A O 1
ATOM 2115 N N . VAL A 1 262 ? 1.847 -21.119 -7.545 1.00 93.81 262 VAL A N 1
ATOM 2116 C CA . VAL A 1 262 ? 1.781 -21.196 -6.072 1.00 93.81 262 VAL A CA 1
ATOM 2117 C C . VAL A 1 262 ? 1.919 -22.627 -5.539 1.00 93.81 262 VAL A C 1
ATOM 2119 O O . VAL A 1 262 ? 2.446 -22.822 -4.448 1.00 93.81 262 VAL A O 1
ATOM 2122 N N . PHE A 1 263 ? 1.525 -23.631 -6.327 1.00 94.31 263 PHE A N 1
ATOM 2123 C CA . PHE A 1 263 ? 1.659 -25.044 -5.964 1.00 94.31 263 PHE A CA 1
ATOM 2124 C C . PHE A 1 263 ? 3.112 -25.522 -5.930 1.00 94.31 263 PHE A C 1
ATOM 2126 O O . PHE A 1 263 ? 3.412 -26.498 -5.250 1.00 94.31 263 PHE A O 1
ATOM 2133 N N . ASP A 1 264 ? 4.013 -24.832 -6.629 1.00 93.31 264 ASP A N 1
ATOM 2134 C CA . ASP A 1 264 ? 5.429 -25.192 -6.679 1.00 93.31 264 ASP A CA 1
ATOM 2135 C C . ASP A 1 264 ? 6.233 -24.607 -5.507 1.00 93.31 264 ASP A C 1
ATOM 2137 O O . ASP A 1 264 ? 7.360 -25.036 -5.263 1.00 93.31 264 ASP A O 1
ATOM 2141 N N . ILE A 1 265 ? 5.683 -23.607 -4.805 1.00 90.19 265 ILE A N 1
ATOM 2142 C CA . ILE A 1 265 ? 6.406 -22.828 -3.783 1.00 90.19 265 ILE A CA 1
ATOM 2143 C C . ILE A 1 265 ? 5.732 -22.822 -2.406 1.00 90.19 265 ILE A C 1
ATOM 2145 O O . ILE A 1 265 ? 6.222 -22.185 -1.478 1.00 90.19 265 ILE A O 1
ATOM 2149 N N . SER A 1 266 ? 4.576 -23.464 -2.251 1.00 86.00 266 SER A N 1
ATOM 2150 C CA . SER A 1 266 ? 3.813 -23.488 -0.997 1.00 86.00 266 SER A CA 1
ATOM 2151 C C . SER A 1 266 ? 3.261 -24.882 -0.716 1.00 86.00 266 SER A C 1
ATOM 2153 O O . SER A 1 266 ? 3.143 -25.711 -1.616 1.00 86.00 266 SER A O 1
ATOM 2155 N N . SER A 1 267 ? 2.912 -25.152 0.547 1.00 85.56 267 SER A N 1
ATOM 2156 C CA . SER A 1 267 ? 2.225 -26.398 0.899 1.00 85.56 267 SER A CA 1
ATOM 2157 C C . SER A 1 267 ? 0.893 -26.496 0.158 1.00 85.56 267 SER A C 1
ATOM 2159 O O . SER A 1 267 ? 0.259 -25.482 -0.134 1.00 85.56 267 SER A O 1
ATOM 2161 N N . ARG A 1 268 ? 0.449 -27.721 -0.133 1.00 87.38 268 ARG A N 1
ATOM 2162 C CA . ARG A 1 268 ? -0.752 -27.954 -0.944 1.00 87.38 268 ARG A CA 1
ATOM 2163 C C . ARG A 1 268 ? -1.998 -27.262 -0.386 1.00 87.38 268 ARG A C 1
ATOM 2165 O O . ARG A 1 268 ? -2.709 -26.614 -1.141 1.00 87.38 268 ARG A O 1
ATOM 2172 N N . GLU A 1 269 ? -2.216 -27.346 0.922 1.00 84.69 269 GLU A N 1
ATOM 2173 C CA . GLU A 1 269 ? -3.361 -26.720 1.599 1.00 84.69 269 GLU A CA 1
ATOM 2174 C C . GLU A 1 269 ? -3.360 -25.189 1.440 1.00 84.69 269 GLU A C 1
ATOM 2176 O O . GLU A 1 269 ? -4.379 -24.597 1.085 1.00 84.69 269 GLU A O 1
ATOM 2181 N N . LEU A 1 270 ? -2.205 -24.538 1.631 1.00 83.69 270 LEU A N 1
ATOM 2182 C CA . LEU A 1 270 ? -2.068 -23.087 1.445 1.00 83.69 270 LEU A CA 1
ATOM 2183 C C . LEU A 1 270 ? -2.169 -22.691 -0.032 1.00 83.69 270 LEU A C 1
ATOM 2185 O O . LEU A 1 270 ? -2.802 -21.691 -0.369 1.00 83.69 270 LEU A O 1
ATOM 2189 N N . ALA A 1 271 ? -1.561 -23.482 -0.915 1.00 89.88 271 ALA A N 1
ATOM 2190 C CA . ALA A 1 271 ? -1.576 -23.249 -2.350 1.00 89.88 271 ALA A CA 1
ATOM 2191 C C . ALA A 1 271 ? -3.000 -23.302 -2.918 1.00 89.88 271 ALA A C 1
ATOM 2193 O O . ALA A 1 271 ? -3.355 -22.435 -3.713 1.00 89.88 271 ALA A O 1
ATOM 2194 N N . GLU A 1 272 ? -3.831 -24.254 -2.478 1.00 91.31 272 GLU A N 1
ATOM 2195 C CA . GLU A 1 272 ? -5.241 -24.353 -2.873 1.00 91.31 272 GLU A CA 1
ATOM 2196 C C . GLU A 1 272 ? -6.030 -23.101 -2.454 1.00 91.31 272 GLU A C 1
ATOM 2198 O O . GLU A 1 272 ? -6.720 -22.506 -3.285 1.00 91.31 272 GLU A O 1
ATOM 2203 N N . ALA A 1 273 ? -5.863 -22.638 -1.209 1.00 87.44 273 ALA A N 1
ATOM 2204 C CA . ALA A 1 273 ? -6.522 -21.427 -0.717 1.00 87.44 273 ALA A CA 1
ATOM 2205 C C . ALA A 1 273 ? -6.103 -20.169 -1.504 1.00 87.44 273 ALA A C 1
ATOM 2207 O O . ALA A 1 273 ? -6.950 -19.389 -1.947 1.00 87.44 273 ALA A O 1
ATOM 2208 N N . TYR A 1 274 ? -4.798 -19.978 -1.726 1.00 89.81 274 TYR A N 1
ATOM 2209 C CA . TYR A 1 274 ? -4.285 -18.833 -2.482 1.00 89.81 274 TYR A CA 1
ATOM 2210 C C . TYR A 1 274 ? -4.691 -18.872 -3.953 1.00 89.81 274 TYR A C 1
ATOM 2212 O O . TYR A 1 274 ? -5.080 -17.841 -4.501 1.00 89.81 274 TYR A O 1
ATOM 2220 N N . HIS A 1 275 ? -4.626 -20.047 -4.581 1.00 93.12 275 HIS A N 1
ATOM 2221 C CA . HIS A 1 275 ? -5.019 -20.226 -5.972 1.00 93.12 275 HIS A CA 1
ATOM 2222 C C . HIS A 1 275 ? -6.503 -19.923 -6.173 1.00 93.12 275 HIS A C 1
ATOM 2224 O O . HIS A 1 275 ? -6.856 -19.209 -7.107 1.00 93.12 275 HIS A O 1
ATOM 2230 N N . GLN A 1 276 ? -7.370 -20.404 -5.278 1.00 91.81 276 GLN A N 1
ATOM 2231 C CA . GLN A 1 276 ? -8.802 -20.139 -5.362 1.00 91.81 276 GLN A CA 1
ATOM 2232 C C . GLN A 1 276 ? -9.110 -18.637 -5.266 1.00 91.81 276 GLN A C 1
ATOM 2234 O O . GLN A 1 276 ? -9.888 -18.129 -6.075 1.00 91.81 276 GLN A O 1
ATOM 2239 N N . ALA A 1 277 ? -8.462 -17.923 -4.338 1.00 90.50 277 ALA A N 1
ATOM 2240 C CA . ALA A 1 277 ? -8.606 -16.472 -4.213 1.00 90.50 277 ALA A CA 1
ATOM 2241 C C . ALA A 1 277 ? -8.124 -15.733 -5.477 1.00 90.50 277 ALA A C 1
ATOM 2243 O O . ALA A 1 277 ? -8.813 -14.847 -5.980 1.00 90.50 277 ALA A O 1
ATOM 2244 N N . ASP A 1 278 ? -6.976 -16.135 -6.034 1.00 93.81 278 ASP A N 1
ATOM 2245 C CA . ASP A 1 278 ? -6.425 -15.552 -7.265 1.00 93.81 278 ASP A CA 1
ATOM 2246 C C . ASP A 1 278 ? -7.347 -15.790 -8.482 1.00 93.81 278 ASP A C 1
ATOM 2248 O O . ASP A 1 278 ? -7.581 -14.880 -9.282 1.00 93.81 278 ASP A O 1
ATOM 2252 N N . VAL A 1 279 ? -7.920 -16.994 -8.610 1.00 93.50 279 VAL A N 1
ATOM 2253 C CA . VAL A 1 279 ? -8.901 -17.336 -9.656 1.00 93.50 279 VAL A CA 1
ATOM 2254 C C . VAL A 1 279 ? -10.182 -16.520 -9.502 1.00 93.50 279 VAL A C 1
ATOM 2256 O O . VAL A 1 279 ? -10.757 -16.077 -10.498 1.00 93.50 279 VAL A O 1
ATOM 2259 N N . GLU A 1 280 ? -10.655 -16.325 -8.274 1.00 92.12 280 GLU A N 1
ATOM 2260 C CA . GLU A 1 280 ? -11.827 -15.498 -8.002 1.00 92.12 280 GLU A CA 1
ATOM 2261 C C . GLU A 1 280 ? -11.582 -14.036 -8.386 1.00 92.12 280 GLU A C 1
ATOM 2263 O O . GLU A 1 280 ? -12.410 -13.460 -9.089 1.00 92.12 280 GLU A O 1
ATOM 2268 N N . LEU A 1 281 ? -10.422 -13.469 -8.039 1.00 92.06 281 LEU A N 1
ATOM 2269 C CA . LEU A 1 281 ? -10.041 -12.107 -8.423 1.00 92.06 281 LEU A CA 1
ATOM 2270 C C . LEU A 1 281 ? -10.040 -11.914 -9.944 1.00 92.06 281 LEU A C 1
ATOM 2272 O O . LEU A 1 281 ? -10.569 -10.920 -10.444 1.00 92.06 281 LEU A O 1
ATOM 2276 N N . LEU A 1 282 ? -9.478 -12.867 -10.695 1.00 91.88 282 LEU A N 1
ATOM 2277 C CA . LEU A 1 282 ? -9.483 -12.818 -12.161 1.00 91.88 282 LEU A CA 1
ATOM 2278 C C . LEU A 1 282 ? -10.905 -12.876 -12.747 1.00 91.88 282 LEU A C 1
ATOM 2280 O O . LEU A 1 282 ? -11.165 -12.267 -13.786 1.00 91.88 282 LEU A O 1
ATOM 2284 N N . LYS A 1 283 ? -11.832 -13.582 -12.085 1.00 90.56 283 LYS A N 1
ATOM 2285 C CA . LYS A 1 283 ? -13.240 -13.680 -12.501 1.00 90.56 283 LYS A CA 1
ATOM 2286 C C . LYS A 1 283 ? -14.033 -12.417 -12.178 1.00 90.56 283 LYS A C 1
ATOM 2288 O O . LYS A 1 283 ? -14.761 -11.930 -13.040 1.00 90.56 283 LYS A O 1
ATOM 2293 N N . THR A 1 284 ? -13.930 -11.907 -10.951 1.00 89.88 284 THR A N 1
ATOM 2294 C CA . THR A 1 284 ? -14.735 -10.766 -10.486 1.00 89.88 284 THR A CA 1
ATOM 2295 C C . THR A 1 284 ? -14.169 -9.428 -10.943 1.00 89.88 284 THR A C 1
ATOM 2297 O O . THR A 1 284 ? -14.929 -8.475 -11.103 1.00 89.88 284 THR A O 1
ATOM 2300 N N . LYS A 1 285 ? -12.849 -9.348 -11.166 1.00 88.06 285 LYS A N 1
ATOM 2301 C CA . LYS A 1 285 ? -12.100 -8.122 -11.493 1.00 88.06 285 LYS A CA 1
ATOM 2302 C C . LYS A 1 285 ? -12.227 -7.020 -10.431 1.00 88.06 285 LYS A C 1
ATOM 2304 O O . LYS A 1 285 ? -11.897 -5.866 -10.694 1.00 88.06 285 LYS A O 1
ATOM 2309 N N . THR A 1 286 ? -12.691 -7.361 -9.231 1.00 82.94 286 THR A N 1
ATOM 2310 C CA . THR A 1 286 ? -12.825 -6.439 -8.099 1.00 82.94 286 THR A CA 1
ATOM 2311 C C . THR A 1 286 ? -11.653 -6.624 -7.143 1.00 82.94 286 THR A C 1
ATOM 2313 O O . THR A 1 286 ? -11.379 -7.773 -6.787 1.00 82.94 286 THR A O 1
ATOM 2316 N N . PRO A 1 287 ? -10.996 -5.546 -6.675 1.00 83.62 287 PRO A N 1
ATOM 2317 C CA . PRO A 1 287 ? -9.948 -5.657 -5.670 1.00 83.62 287 PRO A CA 1
ATOM 2318 C C . PRO A 1 287 ? -10.416 -6.450 -4.447 1.00 83.62 287 PRO A C 1
ATOM 2320 O O . PRO A 1 287 ? -11.526 -6.243 -3.955 1.00 83.62 287 PRO A O 1
ATOM 2323 N N . GLN A 1 288 ? -9.572 -7.362 -3.974 1.00 83.31 288 GLN A N 1
ATOM 2324 C CA . GLN A 1 288 ? -9.860 -8.215 -2.824 1.00 83.31 288 GLN A CA 1
ATOM 2325 C C . GLN A 1 288 ? -9.044 -7.769 -1.614 1.00 83.31 288 GLN A C 1
ATOM 2327 O O . GLN A 1 288 ? -7.846 -7.504 -1.736 1.00 83.31 288 GLN A O 1
ATOM 2332 N N . VAL A 1 289 ? -9.703 -7.744 -0.454 1.00 85.69 289 VAL A N 1
ATOM 2333 C CA . VAL A 1 289 ? -9.090 -7.513 0.857 1.00 85.69 289 VAL A CA 1
ATOM 2334 C C . VAL A 1 289 ? -9.633 -8.563 1.817 1.00 85.69 289 VAL A C 1
ATOM 2336 O O . VAL A 1 289 ? -10.835 -8.596 2.074 1.00 85.69 289 VAL A O 1
ATOM 2339 N N . TYR A 1 290 ? -8.765 -9.435 2.321 1.00 83.31 290 TYR A N 1
ATOM 2340 C CA . TYR A 1 290 ? -9.133 -10.455 3.305 1.00 83.31 290 TYR A CA 1
ATOM 2341 C C . TYR A 1 290 ? -7.978 -10.717 4.272 1.00 83.31 290 TYR A C 1
ATOM 2343 O O . TYR A 1 290 ? -6.808 -10.582 3.899 1.00 83.31 290 TYR A O 1
ATOM 2351 N N . ASP A 1 291 ? -8.301 -11.079 5.514 1.00 81.81 291 ASP A N 1
ATOM 2352 C CA . ASP A 1 291 ? -7.320 -11.489 6.511 1.00 81.81 291 ASP A CA 1
ATOM 2353 C C . ASP A 1 291 ? -7.089 -13.007 6.491 1.00 81.81 291 ASP A C 1
ATOM 2355 O O . ASP A 1 291 ? -7.961 -13.802 6.144 1.00 81.81 291 ASP A O 1
ATOM 2359 N N . PHE A 1 292 ? -5.868 -13.420 6.813 1.00 82.69 292 PHE A N 1
ATOM 2360 C CA . PHE A 1 292 ? -5.466 -14.821 6.807 1.00 82.69 292 PHE A CA 1
ATOM 2361 C C . PHE A 1 292 ? -4.389 -15.070 7.864 1.00 82.69 292 PHE A C 1
ATOM 2363 O O . PHE A 1 292 ? -3.554 -14.202 8.133 1.00 82.69 292 PHE A O 1
ATOM 2370 N N . GLN A 1 293 ? -4.386 -16.260 8.461 1.00 81.75 293 GLN A N 1
ATOM 2371 C CA . GLN A 1 293 ? -3.306 -16.682 9.350 1.00 81.75 293 GLN A CA 1
ATOM 2372 C C . GLN A 1 293 ? -2.269 -17.462 8.552 1.00 81.75 293 GLN A C 1
ATOM 2374 O O . GLN A 1 293 ? -2.580 -18.484 7.945 1.00 81.75 293 GLN A O 1
ATOM 2379 N N . ILE A 1 294 ? -1.032 -16.975 8.558 1.00 80.50 294 ILE A N 1
ATOM 2380 C CA . ILE A 1 294 ? 0.095 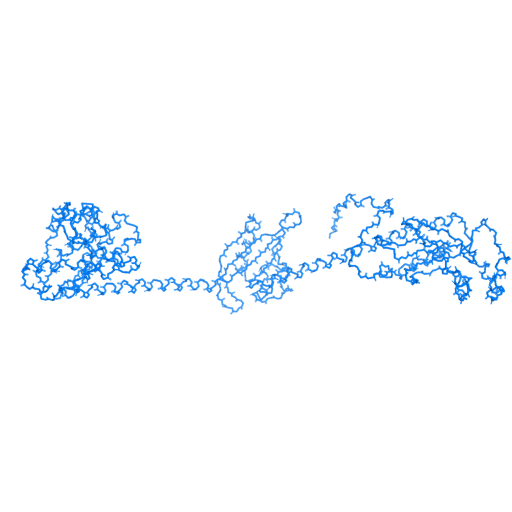-17.638 7.906 1.00 80.50 294 ILE A CA 1
ATOM 2381 C C . ILE A 1 294 ? 1.149 -18.009 8.939 1.00 80.50 294 ILE A C 1
ATOM 2383 O O . ILE A 1 294 ? 1.331 -17.318 9.940 1.00 80.50 294 ILE A O 1
ATOM 2387 N N . VAL A 1 295 ? 1.887 -19.080 8.672 1.00 73.69 295 VAL A N 1
ATOM 2388 C CA . VAL A 1 295 ? 3.122 -19.386 9.394 1.00 73.69 295 VAL A CA 1
ATOM 2389 C C . VAL A 1 295 ? 4.267 -18.787 8.584 1.00 73.69 295 VAL A C 1
ATOM 2391 O O . VAL A 1 295 ? 4.416 -19.099 7.404 1.00 73.69 295 VAL A O 1
ATOM 2394 N N . SER A 1 296 ? 5.048 -17.889 9.183 1.00 71.06 296 SER A N 1
ATOM 2395 C CA . SER A 1 296 ? 6.228 -17.316 8.532 1.00 71.06 296 SER A CA 1
ATOM 2396 C C . SER A 1 296 ? 7.274 -18.393 8.231 1.00 71.06 296 SER A C 1
ATOM 2398 O O . SER A 1 296 ? 7.297 -19.447 8.866 1.00 71.06 296 SER A O 1
ATOM 2400 N N . SER A 1 297 ? 8.226 -18.087 7.347 1.00 68.06 297 SER A N 1
ATOM 2401 C CA . SER A 1 297 ? 9.417 -18.921 7.102 1.00 68.06 297 SER A CA 1
ATOM 2402 C C . SER A 1 297 ? 10.218 -19.234 8.378 1.00 68.06 297 SER A C 1
ATOM 2404 O O . SER A 1 297 ? 10.887 -20.258 8.470 1.00 68.06 297 SER A O 1
ATOM 2406 N N . THR A 1 298 ? 10.104 -18.382 9.399 1.00 70.75 298 THR A N 1
ATOM 2407 C CA . THR A 1 298 ? 10.702 -18.554 10.733 1.00 70.75 298 THR A CA 1
ATOM 2408 C C . THR A 1 298 ? 9.840 -19.356 11.719 1.00 70.75 298 THR A C 1
ATOM 2410 O O . THR A 1 298 ? 10.201 -19.463 12.890 1.00 70.75 298 THR A O 1
ATOM 2413 N N . GLY A 1 299 ? 8.701 -19.905 11.283 1.00 71.44 299 GLY A N 1
ATOM 2414 C CA . GLY A 1 299 ? 7.802 -20.724 12.103 1.00 71.44 299 GLY A CA 1
ATOM 2415 C C . GLY A 1 299 ? 6.865 -19.939 13.029 1.00 71.44 299 GLY A C 1
ATOM 2416 O O . GLY A 1 299 ? 6.225 -20.538 13.889 1.00 71.44 299 GLY A O 1
ATOM 2417 N N . LYS A 1 300 ? 6.778 -18.608 12.897 1.00 78.25 300 LYS A N 1
ATOM 2418 C CA . LYS A 1 300 ? 5.892 -17.773 13.724 1.00 78.25 300 LYS A CA 1
ATOM 2419 C C . LYS A 1 300 ? 4.531 -17.608 13.056 1.00 78.25 300 LYS A C 1
ATOM 2421 O O . LYS A 1 300 ? 4.462 -17.277 11.876 1.00 78.25 300 LYS A O 1
ATOM 2426 N N . ASN A 1 301 ? 3.457 -17.748 13.828 1.00 82.12 301 ASN A N 1
ATOM 2427 C CA . ASN A 1 301 ? 2.118 -17.404 13.358 1.00 82.12 301 ASN A CA 1
ATOM 2428 C C . ASN A 1 301 ? 2.011 -15.888 13.181 1.00 82.12 301 ASN A C 1
ATOM 2430 O O . ASN A 1 301 ? 2.308 -15.128 14.103 1.00 82.12 301 ASN A O 1
ATOM 2434 N N . LYS A 1 302 ? 1.574 -15.466 12.000 1.00 84.38 302 LYS A N 1
ATOM 2435 C CA . LYS A 1 302 ? 1.307 -14.077 11.649 1.00 84.38 302 LYS A CA 1
ATOM 2436 C C . LYS A 1 302 ? -0.122 -13.942 11.155 1.00 84.38 302 LYS A C 1
ATOM 2438 O O . LYS A 1 302 ? -0.603 -14.779 10.392 1.00 84.38 302 LYS A O 1
ATOM 2443 N N . CYS A 1 303 ? -0.786 -12.870 11.563 1.00 86.69 303 CYS A N 1
ATOM 2444 C CA . CYS A 1 303 ? -2.023 -12.445 10.932 1.00 86.69 303 CYS A CA 1
ATOM 2445 C C . CYS A 1 303 ? -1.677 -11.458 9.825 1.00 86.69 303 CYS A C 1
ATOM 2447 O O . CYS A 1 303 ? -1.058 -10.429 10.091 1.00 86.69 303 CYS A O 1
ATOM 2449 N N . VAL A 1 304 ? -2.089 -11.757 8.597 1.00 89.25 304 VAL A N 1
ATOM 2450 C CA . VAL A 1 304 ? -1.824 -10.900 7.443 1.00 89.25 304 VAL A CA 1
ATOM 2451 C C . VAL A 1 304 ? -3.105 -10.479 6.747 1.00 89.25 304 VAL A C 1
ATOM 2453 O O . VAL A 1 304 ? -4.095 -11.202 6.790 1.00 89.25 304 VAL A O 1
ATOM 2456 N N . ILE A 1 305 ? -3.073 -9.327 6.083 1.00 90.19 305 ILE A N 1
ATOM 2457 C CA . ILE A 1 305 ? -4.078 -8.910 5.104 1.00 90.19 305 ILE A CA 1
ATOM 2458 C C . ILE A 1 305 ? -3.481 -9.059 3.710 1.00 90.19 305 ILE A C 1
ATOM 2460 O O . ILE A 1 305 ? -2.401 -8.536 3.431 1.00 90.19 305 ILE A O 1
ATOM 2464 N N . PHE A 1 306 ? -4.207 -9.734 2.823 1.00 90.44 306 PHE A N 1
ATOM 2465 C CA . PHE A 1 306 ? -3.908 -9.748 1.397 1.00 90.44 306 PHE A CA 1
ATOM 2466 C C . PHE A 1 306 ? -4.708 -8.653 0.696 1.00 90.44 306 PHE A C 1
ATOM 2468 O O . PHE A 1 306 ? -5.934 -8.695 0.694 1.00 90.44 306 PHE A O 1
ATOM 2475 N N . ASN A 1 307 ? -4.011 -7.710 0.064 1.00 92.50 307 ASN A N 1
ATOM 2476 C CA . ASN A 1 307 ? -4.596 -6.719 -0.836 1.00 92.50 307 ASN A CA 1
ATOM 2477 C C . ASN A 1 307 ? -4.224 -7.095 -2.268 1.00 92.50 307 ASN A C 1
ATOM 2479 O O . ASN A 1 307 ? -3.043 -7.059 -2.611 1.00 92.50 307 ASN A O 1
ATOM 2483 N N . LYS A 1 308 ? -5.198 -7.471 -3.101 1.00 94.12 308 LYS A N 1
ATOM 2484 C CA . LYS A 1 308 ? -4.933 -7.933 -4.471 1.00 94.12 308 LYS A CA 1
ATOM 2485 C C . LYS A 1 308 ? -5.762 -7.179 -5.504 1.00 94.12 308 LYS A C 1
ATOM 2487 O O . LYS A 1 308 ? -6.938 -6.901 -5.277 1.00 94.12 308 LYS A O 1
ATOM 2492 N N . ALA A 1 309 ? -5.157 -6.892 -6.652 1.00 95.00 309 ALA A N 1
ATOM 2493 C CA . ALA A 1 309 ? -5.793 -6.232 -7.788 1.00 95.00 309 ALA A CA 1
ATOM 2494 C C . ALA A 1 309 ? -5.325 -6.843 -9.117 1.00 95.00 309 ALA A C 1
ATOM 2496 O O . ALA A 1 309 ? -4.275 -7.480 -9.182 1.00 95.00 309 ALA A O 1
ATOM 2497 N N . ILE A 1 310 ? -6.099 -6.638 -10.184 1.00 96.25 310 ILE A N 1
ATOM 2498 C CA . ILE A 1 310 ? -5.683 -6.986 -11.548 1.00 96.25 310 ILE A CA 1
ATOM 2499 C C . ILE A 1 310 ? -4.834 -5.864 -12.159 1.00 96.25 310 ILE A C 1
ATOM 2501 O O . ILE A 1 310 ? -4.983 -4.698 -11.794 1.00 96.25 310 ILE A O 1
ATOM 2505 N N . PHE A 1 311 ? -4.000 -6.202 -13.138 1.00 93.69 311 PHE A N 1
ATOM 2506 C CA . PHE A 1 311 ? -3.406 -5.227 -14.054 1.00 93.69 311 PHE A CA 1
ATOM 2507 C C . PHE A 1 311 ? -3.656 -5.646 -15.506 1.00 93.69 311 PHE A C 1
ATOM 2509 O O . PHE A 1 311 ? -3.901 -6.822 -15.797 1.00 93.69 311 PHE A O 1
ATOM 2516 N N . THR A 1 312 ? -3.652 -4.670 -16.412 1.00 93.62 312 THR A N 1
ATOM 2517 C CA . THR A 1 312 ? -4.028 -4.849 -17.820 1.00 93.62 312 THR A CA 1
ATOM 2518 C C . THR A 1 312 ? -2.847 -4.626 -18.758 1.00 93.62 312 THR A C 1
ATOM 2520 O O . THR A 1 312 ? -1.852 -4.004 -18.384 1.00 93.62 312 THR A O 1
ATOM 2523 N N . ASP A 1 313 ? -2.938 -5.188 -19.961 1.00 91.94 313 ASP A N 1
ATOM 2524 C CA . ASP A 1 313 ? -2.003 -4.924 -21.050 1.00 91.94 313 ASP A CA 1
ATOM 2525 C C . ASP A 1 313 ? -2.391 -3.660 -21.843 1.00 91.94 313 ASP A C 1
ATOM 2527 O O . ASP A 1 313 ? -3.329 -2.937 -21.505 1.00 91.94 313 ASP A O 1
ATOM 2531 N N . GLN A 1 314 ? -1.661 -3.381 -22.927 1.00 88.12 314 GLN A N 1
ATOM 2532 C CA . GLN A 1 314 ? -1.910 -2.217 -23.785 1.00 88.12 314 GLN A CA 1
ATOM 2533 C C . GLN A 1 314 ? -3.271 -2.250 -24.500 1.00 88.12 314 GLN A C 1
ATOM 2535 O O . GLN A 1 314 ? -3.762 -1.197 -24.902 1.00 88.12 314 GLN A O 1
ATOM 2540 N N . ALA A 1 315 ? -3.878 -3.428 -24.669 1.00 90.25 315 ALA A N 1
ATOM 2541 C CA . ALA A 1 315 ? -5.208 -3.576 -25.252 1.00 90.25 315 ALA A CA 1
ATOM 2542 C C . ALA A 1 315 ? -6.326 -3.402 -24.206 1.00 90.25 315 ALA A C 1
ATOM 2544 O O . ALA A 1 315 ? -7.503 -3.423 -24.563 1.00 90.25 315 ALA A O 1
ATOM 2545 N N . GLY A 1 316 ? -5.974 -3.209 -22.929 1.00 87.81 316 GLY A N 1
ATOM 2546 C CA . GLY A 1 316 ? -6.918 -3.158 -21.815 1.00 87.81 316 GLY A CA 1
ATOM 2547 C C . GLY A 1 316 ? -7.380 -4.541 -21.348 1.00 87.81 316 GLY A C 1
ATOM 2548 O O . GLY A 1 316 ? -8.270 -4.633 -20.500 1.00 87.81 316 GLY A O 1
ATOM 2549 N N . GLU A 1 317 ? -6.778 -5.615 -21.863 1.00 92.19 317 GLU A N 1
ATOM 2550 C CA . GLU A 1 317 ? -7.093 -6.982 -21.466 1.00 92.19 317 GLU A CA 1
ATOM 2551 C C . GLU A 1 317 ? -6.346 -7.360 -20.187 1.00 92.19 317 GLU A C 1
ATOM 2553 O O . GLU A 1 317 ? -5.284 -6.822 -19.873 1.00 92.19 317 GLU A O 1
ATOM 2558 N N . VAL A 1 318 ? -6.908 -8.286 -19.406 1.00 93.75 318 VAL A N 1
ATOM 2559 C CA . VAL A 1 318 ? -6.304 -8.699 -18.130 1.00 93.75 318 VAL A CA 1
ATOM 2560 C C . VAL A 1 318 ? -4.974 -9.406 -18.391 1.00 93.75 318 VAL A C 1
ATOM 2562 O O . VAL A 1 318 ? -4.935 -10.508 -18.940 1.00 93.75 318 VAL A O 1
ATOM 2565 N N . ALA A 1 319 ? -3.887 -8.784 -17.941 1.00 94.50 319 ALA A N 1
ATOM 2566 C CA . ALA A 1 319 ? -2.538 -9.317 -18.067 1.00 94.50 319 ALA A CA 1
ATOM 2567 C C . ALA A 1 319 ? -2.155 -10.195 -16.868 1.00 94.50 319 ALA A C 1
ATOM 2569 O O . ALA A 1 319 ? -1.382 -11.147 -17.017 1.00 94.50 319 ALA A O 1
ATOM 2570 N N . GLY A 1 320 ? -2.715 -9.912 -15.688 1.00 96.00 320 GLY A N 1
ATOM 2571 C CA . GLY A 1 320 ? -2.402 -10.649 -14.474 1.00 96.00 320 GLY A CA 1
ATOM 2572 C C . GLY A 1 320 ? -2.918 -9.999 -13.196 1.00 96.00 320 GLY A C 1
ATOM 2573 O O . GLY A 1 320 ? -3.841 -9.182 -13.226 1.00 96.00 320 GLY A O 1
ATOM 2574 N N . ILE A 1 321 ? -2.307 -10.376 -12.073 1.00 96.56 321 ILE A N 1
ATOM 2575 C CA . ILE A 1 321 ? -2.630 -9.863 -10.737 1.00 96.56 321 ILE A CA 1
ATOM 2576 C C . ILE A 1 321 ? -1.388 -9.338 -10.023 1.00 96.56 321 ILE A C 1
ATOM 2578 O O . ILE A 1 321 ? -0.288 -9.855 -10.213 1.00 96.56 321 ILE A O 1
ATOM 2582 N N . ILE A 1 322 ? -1.585 -8.356 -9.152 1.00 95.94 322 ILE A N 1
ATOM 2583 C CA . ILE A 1 322 ? -0.604 -7.865 -8.186 1.00 95.94 322 ILE A CA 1
ATOM 2584 C C . ILE A 1 322 ? -1.190 -7.995 -6.780 1.00 95.94 322 ILE A C 1
ATOM 2586 O O . ILE A 1 322 ? -2.374 -7.725 -6.567 1.00 95.94 322 ILE A O 1
ATOM 2590 N N . GLY A 1 323 ? -0.377 -8.441 -5.829 1.00 94.81 323 GLY A N 1
ATOM 2591 C CA . GLY A 1 323 ? -0.773 -8.650 -4.445 1.00 94.81 323 GLY A CA 1
ATOM 2592 C C . GLY A 1 323 ? 0.230 -8.054 -3.469 1.00 94.81 323 GLY A C 1
ATOM 2593 O O . GLY A 1 323 ? 1.436 -8.154 -3.678 1.00 94.81 323 GLY A O 1
ATOM 2594 N N . VAL A 1 324 ? -0.279 -7.468 -2.389 1.00 94.69 324 VAL A N 1
ATOM 2595 C CA . VAL A 1 324 ? 0.492 -6.964 -1.249 1.00 94.69 324 VAL A CA 1
ATOM 2596 C C . VAL A 1 324 ? 0.051 -7.703 0.008 1.00 94.69 324 VAL A C 1
ATOM 2598 O O . VAL A 1 324 ? -1.148 -7.853 0.250 1.00 94.69 324 VAL A O 1
ATOM 2601 N N . ILE A 1 325 ? 1.011 -8.156 0.810 1.00 92.81 325 ILE A N 1
ATOM 2602 C CA . ILE A 1 325 ? 0.774 -8.856 2.076 1.00 92.81 325 ILE A CA 1
ATOM 2603 C C . ILE A 1 325 ? 1.148 -7.912 3.218 1.00 92.81 325 ILE A C 1
ATOM 2605 O O . ILE A 1 325 ? 2.306 -7.535 3.349 1.00 92.81 325 ILE A O 1
ATOM 2609 N N . GLN A 1 326 ? 0.189 -7.520 4.050 1.00 91.69 326 GLN A N 1
ATOM 2610 C CA . GLN A 1 326 ? 0.435 -6.657 5.208 1.00 91.69 326 GLN A CA 1
ATOM 2611 C C . GLN A 1 326 ? 0.386 -7.473 6.492 1.00 91.69 326 GLN A C 1
ATOM 2613 O O . GLN A 1 326 ? -0.612 -8.135 6.749 1.00 91.69 326 GLN A O 1
ATOM 2618 N N . ASP A 1 327 ? 1.437 -7.414 7.308 1.00 89.81 327 ASP A N 1
ATOM 2619 C CA . ASP A 1 327 ? 1.438 -8.011 8.645 1.00 89.81 327 ASP A CA 1
ATOM 2620 C C . ASP A 1 327 ? 0.661 -7.114 9.614 1.00 89.81 327 ASP A C 1
ATOM 2622 O O . ASP A 1 327 ? 1.027 -5.963 9.843 1.00 89.81 327 ASP A O 1
ATOM 2626 N N . ILE A 1 328 ? -0.425 -7.644 10.170 1.00 90.06 328 ILE A N 1
ATOM 2627 C CA . ILE A 1 328 ? -1.298 -6.953 11.124 1.00 90.06 328 ILE A CA 1
ATOM 2628 C C . ILE A 1 328 ? -1.276 -7.621 12.502 1.00 90.06 328 ILE A C 1
ATOM 2630 O O . ILE A 1 328 ? -2.160 -7.376 13.323 1.00 90.06 328 ILE A O 1
ATOM 2634 N N . THR A 1 329 ? -0.291 -8.485 12.760 1.00 88.69 329 THR A N 1
ATOM 2635 C CA . THR A 1 329 ? -0.207 -9.270 13.998 1.00 88.69 329 THR A CA 1
ATOM 2636 C C . THR A 1 329 ? -0.160 -8.368 15.228 1.00 88.69 329 THR A C 1
ATOM 2638 O O . THR A 1 329 ? -0.987 -8.517 16.124 1.00 88.69 329 THR A O 1
ATOM 2641 N N . GLU A 1 330 ? 0.749 -7.389 15.245 1.00 88.62 330 GLU A N 1
ATOM 2642 C CA . GLU A 1 330 ? 0.889 -6.441 16.359 1.00 88.62 330 GLU A CA 1
ATOM 2643 C C . GLU A 1 330 ? -0.367 -5.584 16.533 1.00 88.62 330 GLU A C 1
ATOM 2645 O O . GLU A 1 330 ? -0.796 -5.334 17.655 1.00 88.62 330 GLU A O 1
ATOM 2650 N N . MET A 1 331 ? -1.002 -5.188 15.426 1.00 88.50 331 MET A N 1
ATOM 2651 C CA . MET A 1 331 ? -2.234 -4.404 15.459 1.00 88.50 331 MET A CA 1
ATOM 2652 C C . MET A 1 331 ? -3.392 -5.195 16.080 1.00 88.50 331 MET A C 1
ATOM 2654 O O . MET A 1 331 ? -4.076 -4.668 16.957 1.00 88.50 331 MET A O 1
ATOM 2658 N N . LYS A 1 332 ? -3.588 -6.465 15.689 1.00 85.56 332 LYS A N 1
ATOM 2659 C CA . LYS A 1 332 ? -4.609 -7.331 16.305 1.00 85.56 332 LYS A CA 1
ATOM 2660 C C . LYS A 1 332 ? -4.321 -7.583 17.785 1.00 85.56 332 LYS A C 1
ATOM 2662 O O . LYS A 1 332 ? -5.221 -7.434 18.603 1.00 85.56 332 LYS A O 1
ATOM 2667 N N . GLN A 1 333 ? -3.071 -7.884 18.142 1.00 89.12 333 GLN A N 1
ATOM 2668 C CA . GLN A 1 333 ? -2.677 -8.097 19.540 1.00 89.12 333 GLN A CA 1
ATOM 2669 C C . GLN A 1 333 ? -2.889 -6.843 20.398 1.00 89.12 333 GLN A C 1
ATOM 2671 O O . GLN A 1 333 ? -3.395 -6.934 21.515 1.00 89.12 333 GLN A O 1
ATOM 2676 N N . ALA A 1 334 ? -2.547 -5.662 19.876 1.00 90.12 334 ALA A N 1
ATOM 2677 C CA . ALA A 1 334 ? -2.784 -4.396 20.559 1.00 90.12 334 ALA A CA 1
ATOM 2678 C C . ALA A 1 334 ? -4.282 -4.118 20.741 1.00 90.12 334 ALA A C 1
ATOM 2680 O O . ALA A 1 334 ? -4.690 -3.652 21.802 1.00 90.12 334 ALA A O 1
ATOM 2681 N N . GLN A 1 335 ? -5.107 -4.431 19.739 1.00 89.38 335 GLN A N 1
ATOM 2682 C CA . GLN A 1 335 ? -6.557 -4.277 19.825 1.00 89.38 335 GLN A CA 1
ATOM 2683 C C . GLN A 1 335 ? -7.171 -5.202 20.887 1.00 89.38 335 GLN A C 1
ATOM 2685 O O . GLN A 1 335 ? -7.953 -4.737 21.715 1.00 89.38 335 GLN A O 1
ATOM 2690 N N . GLU A 1 336 ? -6.792 -6.482 20.904 1.00 89.44 336 GLU A N 1
ATOM 2691 C CA . GLU A 1 336 ? -7.234 -7.445 21.923 1.00 89.44 336 GLU A CA 1
ATOM 2692 C C . GLU A 1 336 ? -6.793 -7.016 23.331 1.00 89.44 336 GLU A C 1
ATOM 2694 O O . GLU A 1 336 ? -7.582 -7.044 24.277 1.00 89.44 336 GLU A O 1
ATOM 2699 N N . TYR A 1 337 ? -5.549 -6.548 23.471 1.00 91.25 337 TYR A N 1
ATOM 2700 C CA . TYR A 1 337 ? -5.030 -6.034 24.736 1.00 91.25 337 TYR A CA 1
ATOM 2701 C C . TYR A 1 337 ? -5.800 -4.798 25.219 1.00 91.25 337 TYR A C 1
ATOM 2703 O O . TYR A 1 337 ? -6.186 -4.731 26.385 1.00 91.25 337 TYR A O 1
ATOM 2711 N N . LEU A 1 338 ? -6.066 -3.834 24.331 1.00 91.94 338 LEU A N 1
ATOM 2712 C CA . LEU A 1 338 ? -6.841 -2.635 24.657 1.00 91.94 338 LEU A CA 1
ATOM 2713 C C . LEU A 1 338 ? -8.263 -2.976 25.098 1.00 91.94 338 LEU A C 1
ATOM 2715 O O . LEU A 1 338 ? -8.757 -2.380 26.055 1.00 91.94 338 LEU A O 1
ATOM 2719 N N . GLN A 1 339 ? -8.908 -3.935 24.431 1.00 85.81 339 GLN A N 1
ATOM 2720 C CA . GLN A 1 339 ? -10.233 -4.396 24.827 1.00 85.81 339 GLN A CA 1
ATOM 2721 C C . GLN A 1 339 ? -10.206 -4.974 26.245 1.00 85.81 339 GLN A C 1
ATOM 2723 O O . GLN A 1 339 ? -11.004 -4.559 27.084 1.00 85.81 339 GLN A O 1
ATOM 2728 N N . LYS A 1 340 ? -9.245 -5.856 26.534 1.00 90.25 340 LYS A N 1
ATOM 2729 C CA . LYS A 1 340 ? -9.099 -6.467 27.857 1.00 90.25 340 LYS A CA 1
ATOM 2730 C C . LYS A 1 340 ? -8.846 -5.430 28.954 1.00 90.25 340 LYS A C 1
ATOM 2732 O O . LYS A 1 340 ? -9.493 -5.466 29.994 1.00 90.25 340 LYS A O 1
ATOM 2737 N N . VAL A 1 341 ? -7.950 -4.471 28.713 1.00 91.94 341 VAL A N 1
ATOM 2738 C CA . VAL A 1 341 ? -7.678 -3.380 29.665 1.00 91.94 341 VAL A CA 1
ATOM 2739 C C . VAL A 1 341 ? -8.926 -2.527 29.897 1.00 91.94 341 VAL A C 1
ATOM 2741 O O . VAL A 1 341 ? -9.192 -2.118 31.023 1.00 91.94 341 VAL A O 1
ATOM 2744 N N . ASN A 1 342 ? -9.715 -2.260 28.856 1.00 85.75 342 ASN A N 1
ATOM 2745 C CA . ASN A 1 342 ? -10.951 -1.497 28.999 1.00 85.75 342 ASN A CA 1
ATOM 2746 C C . ASN A 1 342 ? -12.006 -2.252 29.827 1.00 85.75 342 ASN A C 1
ATOM 2748 O O . ASN A 1 342 ? -12.665 -1.642 30.668 1.00 85.75 342 ASN A O 1
ATOM 2752 N N . GLU A 1 343 ? -12.140 -3.564 29.625 1.00 84.50 343 GLU A N 1
ATOM 2753 C CA . GLU A 1 343 ? -12.997 -4.433 30.442 1.00 84.50 343 GLU A CA 1
ATOM 2754 C C . GLU A 1 343 ? -12.546 -4.430 31.916 1.00 84.50 343 GLU A C 1
ATOM 2756 O O . GLU A 1 343 ? -13.355 -4.150 32.801 1.00 84.50 343 GLU A O 1
ATOM 2761 N N . GLU A 1 344 ? -11.245 -4.602 32.179 1.00 89.25 344 GLU A N 1
ATOM 2762 C CA . GLU A 1 344 ? -10.670 -4.550 33.534 1.00 89.25 344 GLU A CA 1
ATOM 2763 C C . GLU A 1 344 ? -10.893 -3.188 34.220 1.00 89.25 344 GLU A C 1
ATOM 2765 O O . GLU A 1 344 ? -11.222 -3.131 35.408 1.00 89.25 344 GLU A O 1
ATOM 2770 N N . ILE A 1 345 ? -10.764 -2.075 33.485 1.00 86.69 345 ILE A N 1
ATOM 2771 C CA . ILE A 1 345 ? -11.038 -0.725 34.006 1.00 86.69 345 ILE A CA 1
ATOM 2772 C C . ILE A 1 345 ? -12.508 -0.585 34.405 1.00 86.69 345 ILE A C 1
ATOM 2774 O O . ILE A 1 345 ? -12.802 -0.044 35.473 1.00 86.69 345 ILE A O 1
ATOM 2778 N N . ILE A 1 346 ? -13.430 -1.044 33.556 1.00 82.25 346 ILE A N 1
ATOM 2779 C CA . ILE A 1 346 ? -14.868 -0.964 33.823 1.00 82.25 346 ILE A CA 1
ATOM 2780 C C . ILE A 1 346 ? -15.222 -1.776 35.071 1.00 82.25 346 ILE A C 1
ATOM 2782 O O . ILE A 1 346 ? -15.954 -1.281 35.929 1.00 82.25 346 ILE A O 1
ATOM 2786 N N . ASP A 1 347 ? -14.697 -2.991 35.203 1.00 84.94 347 ASP A N 1
ATOM 2787 C CA . ASP A 1 347 ? -14.997 -3.844 36.353 1.00 84.94 347 ASP A CA 1
ATOM 2788 C C . ASP A 1 347 ? -14.378 -3.306 37.648 1.00 84.94 347 ASP A C 1
ATOM 2790 O O . ASP A 1 347 ? -15.071 -3.229 38.663 1.00 84.94 347 ASP A O 1
ATOM 2794 N N . THR A 1 348 ? -13.150 -2.781 37.591 1.00 87.00 348 THR A N 1
ATOM 2795 C CA . THR A 1 348 ? -12.523 -2.091 38.732 1.00 87.00 348 THR A CA 1
ATOM 2796 C C . THR A 1 348 ? -13.344 -0.870 39.166 1.00 87.00 348 THR A C 1
ATOM 2798 O O . THR A 1 348 ? -13.555 -0.641 40.356 1.00 87.00 348 THR A O 1
ATOM 2801 N N . GLN A 1 349 ? -13.847 -0.071 38.217 1.00 84.31 349 GLN A N 1
ATOM 2802 C CA . GLN A 1 349 ? -14.698 1.083 38.531 1.00 84.31 349 GLN A CA 1
ATOM 2803 C C . GLN A 1 349 ? -16.007 0.665 39.203 1.00 84.31 349 GLN A C 1
ATOM 2805 O O . GLN A 1 349 ? -16.417 1.311 40.169 1.00 84.31 349 GLN A O 1
ATOM 2810 N N . LYS A 1 350 ? -16.652 -0.405 38.721 1.00 83.81 350 LYS A N 1
ATOM 2811 C CA . LYS A 1 350 ? -17.853 -0.955 39.363 1.00 83.81 350 LYS A CA 1
ATOM 2812 C C . LYS A 1 350 ? -17.551 -1.378 40.794 1.00 83.81 350 LYS A C 1
ATOM 2814 O O . LYS A 1 350 ? -18.259 -0.946 41.694 1.00 83.81 350 LYS A O 1
ATOM 2819 N N . GLU A 1 351 ? -16.503 -2.171 41.008 1.00 87.12 351 GLU A N 1
ATOM 2820 C CA . GLU A 1 351 ? -16.130 -2.679 42.333 1.00 87.12 351 GLU A CA 1
ATOM 2821 C C . GLU A 1 351 ? -15.888 -1.540 43.333 1.00 87.12 351 GLU A C 1
ATOM 2823 O O . GLU A 1 351 ? -16.431 -1.557 44.439 1.00 87.12 351 GLU A O 1
ATOM 2828 N N . VAL A 1 352 ? -15.163 -0.493 42.922 1.00 88.62 352 VAL A N 1
ATOM 2829 C CA . VAL A 1 352 ? -14.942 0.700 43.754 1.00 88.62 352 VAL A CA 1
ATOM 2830 C C . VAL A 1 352 ? -16.258 1.408 44.080 1.00 88.62 352 VAL A C 1
ATOM 2832 O O . VAL A 1 352 ? -16.470 1.800 45.226 1.00 88.62 352 VAL A O 1
ATOM 2835 N N . ILE A 1 353 ? -17.155 1.574 43.104 1.00 87.19 353 ILE A N 1
ATOM 2836 C CA . ILE A 1 353 ? -18.445 2.245 43.316 1.00 87.19 353 ILE A CA 1
ATOM 2837 C C . ILE A 1 353 ? -19.338 1.452 44.277 1.00 87.19 353 ILE A C 1
ATOM 2839 O O . ILE A 1 353 ? -19.884 2.041 45.211 1.00 87.19 353 ILE A O 1
ATOM 2843 N N . TYR A 1 354 ? -19.451 0.135 44.091 1.00 85.62 354 TYR A N 1
ATOM 2844 C CA . TYR A 1 354 ? -20.204 -0.728 45.003 1.00 85.62 354 TYR A CA 1
ATOM 2845 C C . TYR A 1 354 ? -19.618 -0.685 46.415 1.00 85.62 354 TYR A C 1
ATOM 2847 O O . TYR A 1 354 ? -20.361 -0.452 47.364 1.00 85.62 354 TYR A O 1
ATOM 2855 N N . THR A 1 355 ? -18.293 -0.785 46.547 1.00 86.56 355 THR A N 1
ATOM 2856 C CA . THR A 1 355 ? -17.604 -0.706 47.846 1.00 86.56 355 THR A CA 1
ATOM 2857 C C . THR A 1 355 ? -17.884 0.624 48.553 1.00 86.56 355 THR A C 1
ATOM 2859 O O . THR A 1 355 ? -18.169 0.650 49.749 1.00 86.56 355 THR A O 1
ATOM 2862 N N . LEU A 1 356 ? -17.834 1.750 47.831 1.00 86.00 356 LEU A N 1
ATOM 2863 C CA . LEU A 1 356 ? -18.142 3.068 48.399 1.00 86.00 356 LEU A CA 1
ATOM 2864 C C . LEU A 1 356 ? -19.603 3.181 48.849 1.00 86.00 356 LEU A C 1
ATOM 2866 O O . LEU A 1 356 ? -19.859 3.770 49.900 1.00 86.00 356 LEU A O 1
ATOM 2870 N N . GLY A 1 357 ? -20.539 2.617 48.080 1.00 84.44 357 GLY A N 1
ATOM 2871 C CA . GLY A 1 357 ? -21.946 2.521 48.473 1.00 84.44 357 GLY A CA 1
ATOM 2872 C C . GLY A 1 357 ? -22.118 1.698 49.752 1.00 84.44 357 GLY A C 1
ATOM 2873 O O . GLY A 1 357 ? -22.697 2.177 50.723 1.00 84.44 357 GLY A O 1
ATOM 2874 N N . GLU A 1 358 ? -21.537 0.498 49.804 1.00 83.69 358 GLU A N 1
ATOM 2875 C CA . GLU A 1 358 ? -21.622 -0.402 50.964 1.00 83.69 358 GLU A CA 1
ATOM 2876 C C . GLU A 1 358 ? -21.027 0.202 52.247 1.00 83.69 358 GLU A C 1
ATOM 2878 O O . GLU A 1 358 ? -21.588 0.027 53.332 1.00 83.69 358 GLU A O 1
ATOM 2883 N N . ILE A 1 359 ? -19.916 0.946 52.149 1.00 85.94 359 ILE A N 1
ATOM 2884 C CA . ILE A 1 359 ? -19.303 1.640 53.297 1.00 85.94 359 ILE A CA 1
ATOM 2885 C C . ILE A 1 359 ? -20.290 2.629 53.927 1.00 85.94 359 ILE A C 1
ATOM 2887 O O . ILE A 1 359 ? -20.361 2.753 55.153 1.00 85.94 359 ILE A O 1
ATOM 2891 N N . ILE A 1 360 ? -21.040 3.347 53.094 1.00 85.62 360 ILE A N 1
ATOM 2892 C CA . ILE A 1 360 ? -21.979 4.372 53.548 1.00 85.62 360 ILE A CA 1
ATOM 2893 C C . ILE A 1 360 ? -23.201 3.727 54.186 1.00 85.62 360 ILE A C 1
ATOM 2895 O O . ILE A 1 360 ? -23.573 4.139 55.284 1.00 85.62 360 ILE A O 1
ATOM 2899 N N . GLU A 1 361 ? -23.718 2.656 53.585 1.00 82.06 361 GLU A N 1
ATOM 2900 C CA . GLU A 1 361 ? -24.831 1.889 54.148 1.00 82.06 361 GLU A CA 1
ATOM 2901 C C . GLU A 1 361 ? -24.473 1.208 55.472 1.00 82.06 361 GLU A C 1
ATOM 2903 O O . GLU A 1 361 ? -25.247 1.242 56.431 1.00 82.06 361 GLU A O 1
ATOM 2908 N N . THR A 1 362 ? -23.252 0.681 55.590 1.00 80.19 362 THR A N 1
ATOM 2909 C CA . THR A 1 362 ? -22.754 0.112 56.851 1.00 80.19 362 THR A CA 1
ATOM 2910 C C . THR A 1 362 ? -22.712 1.171 57.959 1.00 80.19 362 THR A C 1
ATOM 2912 O O . THR A 1 362 ? -23.045 0.882 59.110 1.00 80.19 362 THR A O 1
ATOM 2915 N N . ARG A 1 363 ? -22.349 2.422 57.631 1.00 82.06 363 ARG A N 1
ATOM 2916 C CA . ARG A 1 363 ? -22.329 3.532 58.600 1.00 82.06 363 ARG A CA 1
ATOM 2917 C C . ARG A 1 363 ? -23.736 3.959 59.040 1.00 82.06 363 ARG A C 1
ATOM 2919 O O . ARG A 1 363 ? -23.885 4.366 60.192 1.00 82.06 363 ARG A O 1
ATOM 2926 N N . SER A 1 364 ? -24.741 3.869 58.166 1.00 72.06 364 SER A N 1
ATOM 2927 C CA . SER A 1 364 ? -26.153 4.157 58.477 1.00 72.06 364 SER A CA 1
ATOM 2928 C C . SER A 1 364 ? -26.933 2.960 59.037 1.00 72.06 364 SER A C 1
ATOM 2930 O O . SER A 1 364 ? -28.142 3.069 59.233 1.00 72.06 364 SER A O 1
ATOM 2932 N N . GLN A 1 365 ? -26.259 1.842 59.341 1.00 70.31 365 GLN A N 1
ATOM 2933 C CA . GLN A 1 365 ? -26.873 0.592 59.820 1.00 70.31 365 GLN A CA 1
ATOM 2934 C C . GLN A 1 365 ? -27.916 0.008 58.852 1.00 70.31 365 GLN A C 1
ATOM 2936 O O . GLN A 1 365 ? -28.894 -0.622 59.270 1.00 70.31 365 GLN A O 1
ATOM 2941 N N . GLU A 1 366 ? -27.714 0.221 57.556 1.00 67.19 366 GLU A N 1
ATOM 2942 C CA . GLU A 1 366 ? -28.519 -0.375 56.498 1.00 67.19 366 GLU A CA 1
ATOM 2943 C C . GLU A 1 366 ? -27.922 -1.711 56.039 1.00 67.19 366 GLU A C 1
ATOM 2945 O O . GLU A 1 366 ? -26.796 -2.077 56.381 1.00 67.19 366 GLU A O 1
ATOM 2950 N N . ALA A 1 367 ? -28.714 -2.499 55.311 1.00 67.38 367 ALA A N 1
ATOM 2951 C CA . ALA A 1 367 ? -28.318 -3.840 54.904 1.00 67.38 367 ALA A CA 1
ATOM 2952 C C . ALA A 1 367 ? -27.242 -3.798 53.806 1.00 67.38 367 ALA A C 1
ATOM 2954 O O . ALA A 1 367 ? -27.419 -3.115 52.801 1.00 67.38 367 ALA A O 1
ATOM 2955 N N . ALA A 1 368 ? -26.166 -4.579 53.946 1.00 67.31 368 ALA A N 1
ATOM 2956 C CA . ALA A 1 368 ? -25.033 -4.557 53.013 1.00 67.31 368 ALA A CA 1
ATOM 2957 C C . ALA A 1 368 ? -25.441 -4.821 51.549 1.00 67.31 368 ALA A C 1
ATOM 2959 O O . ALA A 1 368 ? -24.955 -4.150 50.644 1.00 67.31 368 ALA A O 1
ATOM 2960 N N . LYS A 1 369 ? -26.395 -5.733 51.292 1.00 84.69 369 LYS A N 1
ATOM 2961 C CA . LYS A 1 369 ? -26.840 -6.036 49.918 1.00 84.69 369 LYS A CA 1
ATOM 2962 C C . LYS A 1 369 ? -27.875 -5.058 49.347 1.00 84.69 369 LYS A C 1
ATOM 2964 O O . LYS A 1 369 ? -28.267 -5.215 48.190 1.00 84.69 369 LYS A O 1
ATOM 2969 N N . HIS A 1 370 ? -28.311 -4.053 50.110 1.00 88.12 370 HIS A N 1
ATOM 2970 C CA . HIS A 1 370 ? -29.265 -3.033 49.655 1.00 88.12 370 HIS A CA 1
ATOM 2971 C C . HIS A 1 370 ? -28.798 -2.353 48.362 1.00 88.12 370 HIS A C 1
ATOM 2973 O O . HIS A 1 370 ? -29.521 -2.319 47.367 1.00 88.12 370 HIS A O 1
ATOM 2979 N N . VAL A 1 371 ? -27.543 -1.905 48.355 1.00 89.12 371 VAL A N 1
ATOM 2980 C CA . VAL A 1 371 ? -26.901 -1.194 47.243 1.00 89.12 371 VAL A CA 1
ATOM 2981 C C . VAL A 1 371 ? -26.928 -2.022 45.953 1.00 89.12 371 VAL A C 1
ATOM 2983 O O . VAL A 1 371 ? -27.236 -1.504 44.878 1.00 89.12 371 VAL A O 1
ATOM 2986 N N . VAL A 1 372 ? -26.666 -3.329 46.066 1.00 90.75 372 VAL A N 1
ATOM 2987 C CA . VAL A 1 372 ? -26.708 -4.280 44.945 1.00 90.75 372 VAL A CA 1
ATOM 2988 C C . VAL A 1 372 ? -28.132 -4.459 44.430 1.00 90.75 372 VAL A C 1
ATOM 2990 O O . VAL A 1 372 ? -28.373 -4.353 43.231 1.00 90.75 372 VAL A O 1
ATOM 2993 N N . ARG A 1 373 ? -29.106 -4.656 45.322 1.00 92.94 373 ARG A N 1
ATOM 2994 C CA . ARG A 1 373 ? -30.511 -4.833 44.929 1.00 92.94 373 ARG A CA 1
ATOM 2995 C C . ARG A 1 373 ? -31.080 -3.598 44.240 1.00 92.94 373 ARG A C 1
ATOM 2997 O O . ARG A 1 373 ? -31.683 -3.726 43.178 1.00 92.94 373 ARG A O 1
ATOM 3004 N N . VAL A 1 374 ? -30.836 -2.405 44.783 1.00 94.69 374 VAL A N 1
ATOM 3005 C CA . VAL A 1 374 ? -31.264 -1.139 44.166 1.00 94.69 374 VAL A CA 1
ATOM 3006 C C . VAL A 1 374 ? -30.669 -0.978 42.768 1.00 94.69 374 VAL A C 1
ATOM 3008 O O . VAL A 1 374 ? -31.385 -0.565 41.850 1.00 94.69 374 VAL A O 1
ATOM 3011 N N . ALA A 1 375 ? -29.401 -1.347 42.572 1.00 94.81 375 ALA A N 1
ATOM 3012 C CA . ALA A 1 375 ? -28.767 -1.339 41.258 1.00 94.81 375 ALA A CA 1
ATOM 3013 C C . ALA A 1 375 ? -29.461 -2.281 40.264 1.00 94.81 375 ALA A C 1
ATOM 3015 O O . ALA A 1 375 ? -29.792 -1.864 39.151 1.00 94.81 375 ALA A O 1
ATOM 3016 N N . GLU A 1 376 ? -29.724 -3.528 40.664 1.00 96.44 376 GLU A N 1
ATOM 3017 C CA . GLU A 1 376 ? -30.358 -4.533 39.804 1.00 96.44 376 GLU A CA 1
ATOM 3018 C C . GLU A 1 376 ? -31.817 -4.194 39.474 1.00 96.44 376 GLU A C 1
ATOM 3020 O O . GLU A 1 376 ? -32.214 -4.264 38.308 1.00 96.44 376 GLU A O 1
ATOM 3025 N N . TYR A 1 377 ? -32.610 -3.743 40.453 1.00 97.56 377 TYR A N 1
ATOM 3026 C CA . TYR A 1 377 ? -33.973 -3.269 40.190 1.00 97.56 377 TYR A CA 1
ATOM 3027 C C . TYR A 1 377 ? -33.956 -2.087 39.219 1.00 97.56 377 TYR A C 1
ATOM 3029 O O . TYR A 1 377 ? -34.722 -2.057 38.256 1.00 97.56 377 TYR A O 1
ATOM 3037 N N . SER A 1 378 ? -33.060 -1.121 39.441 1.00 97.88 378 SER A N 1
ATOM 3038 C CA . SER A 1 378 ? -32.968 0.066 38.591 1.00 97.88 378 SER A CA 1
ATOM 3039 C C . SER A 1 378 ? -32.561 -0.290 37.163 1.00 97.88 378 SER A C 1
ATOM 3041 O O . SER A 1 378 ? -33.111 0.267 36.215 1.00 97.88 378 SER A O 1
ATOM 3043 N N . HIS A 1 379 ? -31.655 -1.255 36.994 1.00 9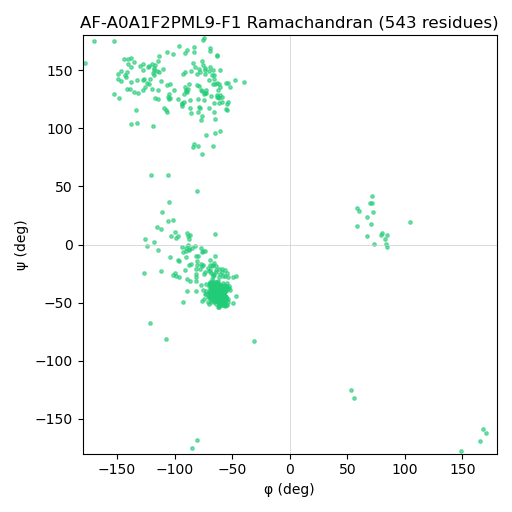7.88 379 HIS A N 1
ATOM 3044 C CA . HIS A 1 379 ? -31.252 -1.773 35.690 1.00 97.88 379 HIS A CA 1
ATOM 3045 C C . HIS A 1 379 ? -32.417 -2.421 34.938 1.00 97.88 379 HIS A C 1
ATOM 3047 O O . HIS A 1 379 ? -32.717 -2.032 33.806 1.00 97.88 379 HIS A O 1
ATOM 3053 N N . LEU A 1 380 ? -33.095 -3.374 35.587 1.00 98.00 380 LEU A N 1
ATOM 3054 C CA . LEU A 1 380 ? -34.238 -4.086 35.024 1.00 98.00 380 LEU A CA 1
ATOM 3055 C C . LEU A 1 380 ? -35.316 -3.097 34.575 1.00 98.00 380 LEU A C 1
ATOM 3057 O O . LEU A 1 380 ? -35.752 -3.112 33.424 1.00 98.00 380 LEU A O 1
ATOM 3061 N N . ILE A 1 381 ? -35.713 -2.196 35.470 1.00 98.25 381 ILE A N 1
ATOM 3062 C CA . ILE A 1 381 ? -36.772 -1.230 35.187 1.00 98.25 381 ILE A CA 1
ATOM 3063 C C . ILE A 1 381 ? -36.324 -0.200 34.157 1.00 98.25 381 ILE A C 1
ATOM 3065 O O . ILE A 1 381 ? -37.127 0.181 33.312 1.00 98.25 381 ILE A O 1
ATOM 3069 N N . GLY A 1 382 ? -35.050 0.189 34.146 1.00 97.81 382 GLY A N 1
ATOM 3070 C CA . GLY A 1 382 ? -34.470 1.029 33.103 1.00 97.81 382 GLY A CA 1
ATOM 3071 C C . GLY A 1 382 ? -34.642 0.441 31.701 1.00 97.81 382 GLY A C 1
ATOM 3072 O O . GLY A 1 382 ? -35.140 1.126 30.804 1.00 97.81 382 GLY A O 1
ATOM 3073 N N . LEU A 1 383 ? -34.318 -0.843 31.525 1.00 97.88 383 LEU A N 1
ATOM 3074 C CA . LEU A 1 383 ? -34.530 -1.550 30.257 1.00 97.88 383 LEU A CA 1
ATOM 3075 C C . LEU A 1 383 ? -36.018 -1.601 29.882 1.00 97.88 383 LEU A C 1
ATOM 3077 O O . LEU A 1 383 ? -36.380 -1.263 28.756 1.00 97.88 383 LEU A O 1
ATOM 3081 N N . LYS A 1 384 ? -36.899 -1.956 30.829 1.00 97.69 384 LYS A N 1
ATOM 3082 C CA . LYS A 1 384 ? -38.355 -2.035 30.589 1.00 97.69 384 LYS A CA 1
ATOM 3083 C C . LYS A 1 384 ? -38.977 -0.656 30.320 1.00 97.69 384 LYS A C 1
ATOM 3085 O O . LYS A 1 384 ? -39.967 -0.556 29.600 1.00 97.69 384 LYS A O 1
ATOM 3090 N N . TYR A 1 385 ? -38.382 0.417 30.842 1.00 96.94 385 TYR A N 1
ATOM 3091 C CA . TYR A 1 385 ? -38.780 1.797 30.561 1.00 96.94 385 TYR A CA 1
ATOM 3092 C C . TYR A 1 385 ? -38.446 2.219 29.124 1.00 96.94 385 TYR A C 1
ATOM 3094 O O . TYR A 1 385 ? -39.101 3.115 28.588 1.00 96.94 385 TYR A O 1
ATOM 3102 N N . GLY A 1 386 ? -37.481 1.553 28.481 1.00 96.81 386 GLY A N 1
ATOM 3103 C CA . GLY A 1 386 ? -37.032 1.834 27.117 1.00 96.81 386 GLY A CA 1
ATOM 3104 C C . GLY A 1 386 ? -35.694 2.569 27.037 1.00 96.81 386 GLY A C 1
ATOM 3105 O O . GLY A 1 386 ? -35.405 3.178 26.008 1.00 96.81 386 GLY A O 1
ATOM 3106 N N . LEU A 1 387 ? -34.883 2.543 28.102 1.00 97.06 387 LEU A N 1
ATOM 3107 C CA . LEU A 1 387 ? -33.488 2.976 28.018 1.00 97.06 387 LEU A CA 1
ATOM 3108 C C . LEU A 1 387 ? -32.698 2.018 27.116 1.00 97.06 387 LEU A C 1
ATOM 3110 O O . LEU A 1 387 ? -32.954 0.812 27.094 1.00 97.06 387 LEU A O 1
ATOM 3114 N N . ASN A 1 388 ? -31.719 2.547 26.381 1.00 97.31 388 ASN A N 1
ATOM 3115 C CA . ASN A 1 388 ? -30.772 1.698 25.659 1.00 97.31 388 ASN A CA 1
ATOM 3116 C C . ASN A 1 388 ? -29.852 0.954 26.655 1.00 97.31 388 ASN A C 1
ATOM 3118 O O . ASN A 1 388 ? -29.785 1.294 27.837 1.00 97.31 388 ASN A O 1
ATOM 3122 N N . GLN A 1 389 ? -29.130 -0.058 26.167 1.00 93.94 389 GLN A N 1
ATOM 3123 C CA . GLN A 1 389 ? -28.238 -0.881 26.994 1.00 93.94 389 GLN A CA 1
ATOM 3124 C C . GLN A 1 389 ? -27.154 -0.057 27.717 1.00 93.94 389 GLN A C 1
ATOM 3126 O O . GLN A 1 389 ? -26.851 -0.339 28.873 1.00 93.94 389 GLN A O 1
ATOM 3131 N N . GLU A 1 390 ? -26.601 0.982 27.078 1.00 92.31 390 GLU A N 1
ATOM 3132 C CA . GLU A 1 390 ? -25.580 1.849 27.691 1.00 92.31 390 GLU A CA 1
ATOM 3133 C C . GLU A 1 390 ? -26.168 2.639 28.872 1.00 92.31 390 GLU A C 1
ATOM 3135 O O . GLU A 1 390 ? -25.616 2.604 29.969 1.00 92.31 390 GLU A O 1
ATOM 3140 N N . ASP A 1 391 ? -27.313 3.296 28.686 1.00 94.81 391 ASP A N 1
ATOM 3141 C CA . ASP A 1 391 ? -27.962 4.120 29.712 1.00 94.81 391 ASP A CA 1
ATOM 3142 C C . ASP A 1 391 ? -28.513 3.281 30.871 1.00 94.81 391 ASP A C 1
ATOM 3144 O O . ASP A 1 391 ? -28.404 3.685 32.030 1.00 94.81 391 ASP A O 1
ATOM 3148 N N . ALA A 1 392 ? -29.064 2.096 30.589 1.00 96.06 392 ALA A N 1
ATOM 3149 C CA . ALA A 1 392 ? -29.491 1.167 31.631 1.00 96.06 392 ALA A CA 1
ATOM 3150 C C . ALA A 1 392 ? -28.293 0.673 32.459 1.00 96.06 392 ALA A C 1
ATOM 3152 O O . ALA A 1 392 ? -28.371 0.620 33.689 1.00 96.06 392 ALA A O 1
ATOM 3153 N N . MET A 1 393 ? -27.160 0.375 31.812 1.00 93.00 393 MET A N 1
ATOM 3154 C CA . MET A 1 393 ? -25.938 -0.011 32.515 1.00 93.00 393 MET A CA 1
ATOM 3155 C C . MET A 1 393 ? -25.360 1.152 33.333 1.00 93.00 393 MET A C 1
ATOM 3157 O O . MET A 1 393 ? -24.930 0.956 34.468 1.00 93.00 393 MET A O 1
ATOM 3161 N N . LEU A 1 394 ? -25.392 2.381 32.810 1.00 92.62 394 LEU A N 1
ATOM 3162 C CA . LEU A 1 394 ? -25.000 3.574 33.564 1.00 92.62 394 LEU A CA 1
ATOM 3163 C C . LEU A 1 394 ? -25.877 3.769 34.806 1.00 92.62 394 LEU A C 1
ATOM 3165 O O . LEU A 1 394 ? -25.345 4.052 35.878 1.00 92.62 394 LEU A O 1
ATOM 3169 N N . LEU A 1 395 ? -27.194 3.579 34.681 1.00 95.88 395 LEU A N 1
ATOM 3170 C CA . LEU A 1 395 ? -28.130 3.618 35.804 1.00 95.88 395 LEU A CA 1
ATOM 3171 C C . LEU A 1 395 ? -27.793 2.550 36.853 1.00 95.88 395 LEU A C 1
ATOM 3173 O O . LEU A 1 395 ? -27.710 2.877 38.035 1.00 95.88 395 LEU A O 1
ATOM 3177 N N . LYS A 1 396 ? -27.528 1.310 36.421 1.00 95.06 396 LYS A N 1
ATOM 3178 C CA . LYS A 1 396 ? -27.104 0.207 37.296 1.00 95.06 396 LYS A CA 1
ATOM 3179 C C . LYS A 1 396 ? -25.864 0.570 38.110 1.00 95.06 396 LYS A C 1
ATOM 3181 O O . LYS A 1 396 ? -25.830 0.351 39.312 1.00 95.06 396 LYS A O 1
ATOM 3186 N N . ILE A 1 397 ? -24.847 1.134 37.459 1.00 92.31 397 ILE A N 1
ATOM 3187 C CA . ILE A 1 397 ? -23.576 1.480 38.110 1.00 92.31 397 ILE A CA 1
ATOM 3188 C C . ILE A 1 397 ? -23.736 2.701 39.029 1.00 92.31 397 ILE A C 1
ATOM 3190 O O . ILE A 1 397 ? -23.089 2.775 40.065 1.00 92.31 397 ILE A O 1
ATOM 3194 N N . ALA A 1 398 ? -24.589 3.664 38.673 1.00 93.88 398 ALA A N 1
ATOM 3195 C CA . ALA A 1 398 ? -24.724 4.924 39.401 1.00 93.88 398 ALA A CA 1
ATOM 3196 C C . ALA A 1 398 ? -25.708 4.879 40.586 1.00 93.88 398 ALA A C 1
ATOM 3198 O O . ALA A 1 398 ? -25.506 5.599 41.565 1.00 93.88 398 ALA A O 1
ATOM 3199 N N . ALA A 1 399 ? -26.762 4.058 40.515 1.00 94.94 399 ALA A N 1
ATOM 3200 C CA . ALA A 1 399 ? -27.782 3.926 41.560 1.00 94.94 399 ALA A CA 1
ATOM 3201 C C . ALA A 1 399 ? -27.229 3.582 42.964 1.00 94.94 399 ALA A C 1
ATOM 3203 O O . ALA A 1 399 ? -27.698 4.187 43.932 1.00 94.94 399 ALA A O 1
ATOM 3204 N N . PRO A 1 400 ? -26.196 2.722 43.106 1.00 92.50 400 PRO A N 1
ATOM 3205 C CA . PRO A 1 400 ? -25.479 2.490 44.361 1.00 92.50 400 PRO A CA 1
ATOM 3206 C C . PRO A 1 400 ? -25.067 3.730 45.155 1.00 92.50 400 PRO A C 1
ATOM 3208 O O . PRO A 1 400 ? -24.918 3.672 46.369 1.00 92.50 400 PRO A O 1
ATOM 3211 N N . MET A 1 401 ? -24.860 4.859 44.479 1.00 92.06 401 MET A N 1
ATOM 3212 C CA . MET A 1 401 ? -24.335 6.076 45.089 1.00 92.06 401 MET A CA 1
ATOM 3213 C C . MET A 1 401 ? -25.415 7.087 45.488 1.00 92.06 401 MET A C 1
ATOM 3215 O O . MET A 1 401 ? -25.067 8.210 45.859 1.00 92.06 401 MET A O 1
ATOM 3219 N N . HIS A 1 402 ? -26.704 6.740 45.391 1.00 94.62 402 HIS A N 1
ATOM 3220 C CA . HIS A 1 402 ? -27.806 7.660 45.706 1.00 94.62 402 HIS A CA 1
ATOM 3221 C C . HIS A 1 402 ? -27.661 8.288 47.102 1.00 94.62 402 HIS A C 1
ATOM 3223 O O . HIS A 1 402 ? -27.853 9.494 47.260 1.00 94.62 402 HIS A O 1
ATOM 3229 N N . ASP A 1 403 ? -27.173 7.507 48.064 1.00 94.00 403 ASP A N 1
ATOM 3230 C CA . ASP A 1 403 ? -27.023 7.913 49.456 1.00 94.00 403 ASP A CA 1
ATOM 3231 C C . ASP A 1 403 ? -25.609 8.350 49.864 1.00 94.00 403 ASP A C 1
ATOM 3233 O O . ASP A 1 403 ? -25.346 8.623 51.038 1.00 94.00 403 ASP A O 1
ATOM 3237 N N . ILE A 1 404 ? -24.688 8.543 48.906 1.00 92.38 404 ILE A N 1
ATOM 3238 C CA . ILE A 1 404 ? -23.286 8.886 49.210 1.00 92.38 404 ILE A CA 1
ATOM 3239 C C . ILE A 1 404 ? -23.137 10.149 50.080 1.00 92.38 404 ILE A C 1
ATOM 3241 O O . ILE A 1 404 ? -22.183 10.309 50.843 1.00 92.38 404 ILE A O 1
ATOM 3245 N N . GLY A 1 405 ? -24.103 11.065 50.009 1.00 93.44 405 GLY A N 1
ATOM 3246 C CA . GLY A 1 405 ? -24.098 12.278 50.814 1.00 93.44 405 GLY A CA 1
ATOM 3247 C C . GLY A 1 405 ? -24.335 12.069 52.311 1.00 93.44 405 GLY A C 1
ATOM 3248 O O . GLY A 1 405 ? -24.025 12.983 53.079 1.00 93.44 405 GLY A O 1
ATOM 3249 N N . LYS A 1 406 ? -24.795 10.883 52.753 1.00 92.81 406 LYS A N 1
ATOM 3250 C CA . LYS A 1 406 ? -24.895 10.524 54.181 1.00 92.81 406 LYS A CA 1
ATOM 3251 C C . LYS A 1 406 ? -23.543 10.650 54.888 1.00 92.81 406 LYS A C 1
ATOM 3253 O O . LYS A 1 406 ? -23.501 10.889 56.093 1.00 92.81 406 LYS A O 1
ATOM 3258 N N . ILE A 1 407 ? -22.432 10.611 54.137 1.00 90.81 407 ILE A N 1
ATOM 3259 C CA . ILE A 1 407 ? -21.090 10.860 54.669 1.00 90.81 407 ILE A CA 1
ATOM 3260 C C . ILE A 1 407 ? -20.975 12.204 55.412 1.00 90.81 407 ILE A C 1
ATOM 3262 O O . ILE A 1 407 ? -20.236 12.299 56.391 1.00 90.81 407 ILE A O 1
ATOM 3266 N N . GLY A 1 408 ? -21.722 13.225 54.980 1.00 90.81 408 GLY A N 1
ATOM 3267 C CA . GLY A 1 408 ? -21.720 14.557 55.584 1.00 90.81 408 GLY A CA 1
ATOM 3268 C C . GLY A 1 408 ? -22.713 14.746 56.734 1.00 90.81 408 GLY A C 1
ATOM 3269 O O . GLY A 1 408 ? -22.767 15.838 57.295 1.00 90.81 408 GLY A O 1
ATOM 3270 N N . ILE A 1 409 ? -23.494 13.720 57.091 1.00 93.69 409 ILE A N 1
ATOM 3271 C CA . ILE A 1 409 ? -24.475 13.792 58.179 1.00 93.69 409 ILE A CA 1
ATOM 3272 C C . ILE A 1 409 ? -23.800 13.415 59.513 1.00 93.69 409 ILE A C 1
ATOM 3274 O O . ILE A 1 409 ? -23.067 12.421 59.565 1.00 93.69 409 ILE A O 1
ATOM 3278 N N . PRO A 1 410 ? -24.007 14.182 60.605 1.00 92.81 410 PRO A N 1
ATOM 3279 C CA . PRO A 1 410 ? -23.459 13.851 61.921 1.00 92.81 410 PRO A CA 1
ATOM 3280 C C . PRO A 1 410 ? -23.999 12.524 62.479 1.00 92.81 410 PRO A C 1
ATOM 3282 O O . PRO A 1 410 ? -25.204 12.282 62.440 1.00 92.81 410 PRO A O 1
ATOM 3285 N N . ASP A 1 411 ? -23.134 11.708 63.094 1.00 88.62 411 ASP A N 1
ATOM 3286 C CA . ASP A 1 411 ? -23.510 10.370 63.594 1.00 88.62 411 ASP A CA 1
ATOM 3287 C C . ASP A 1 411 ? -24.637 10.397 64.633 1.00 88.62 411 ASP A C 1
ATOM 3289 O O . ASP A 1 411 ? -25.491 9.517 64.635 1.00 88.62 411 ASP A O 1
ATOM 3293 N N . HIS A 1 412 ? -24.676 11.417 65.496 1.00 88.81 412 HIS A N 1
ATOM 3294 C CA . HIS A 1 412 ? -25.723 11.549 66.515 1.00 88.81 412 HIS A CA 1
ATOM 3295 C C . HIS A 1 412 ? -27.115 11.833 65.925 1.00 88.81 412 HIS A C 1
ATOM 3297 O O . HIS A 1 412 ? -28.106 11.638 66.624 1.00 88.81 412 HIS A O 1
ATOM 3303 N N . ILE A 1 413 ? -27.187 12.289 64.667 1.00 90.94 413 ILE A N 1
ATOM 3304 C CA . ILE A 1 413 ? -28.432 12.458 63.906 1.00 90.94 413 ILE A CA 1
ATOM 3305 C C . ILE A 1 413 ? -28.710 11.187 63.099 1.00 90.94 413 ILE A C 1
ATOM 3307 O O . ILE A 1 413 ? -29.807 10.643 63.184 1.00 90.94 413 ILE A O 1
ATOM 3311 N N . LEU A 1 414 ? -27.711 10.695 62.355 1.00 87.56 414 LEU A N 1
ATOM 3312 C CA . LEU A 1 414 ? -27.853 9.538 61.463 1.00 87.56 414 LEU A CA 1
ATOM 3313 C C . LEU A 1 414 ? -28.223 8.250 62.218 1.00 87.56 414 LEU A C 1
ATOM 3315 O O . LEU A 1 414 ? -29.061 7.490 61.750 1.00 87.56 414 LEU A O 1
ATOM 3319 N N . ASN A 1 415 ? -27.639 8.034 63.401 1.00 85.00 415 ASN A N 1
ATOM 3320 C CA . ASN A 1 415 ? -27.818 6.828 64.218 1.00 85.00 415 ASN A CA 1
ATOM 3321 C C . ASN A 1 415 ? -28.722 7.055 65.446 1.00 85.00 415 ASN A C 1
ATOM 3323 O O . ASN A 1 415 ? -28.635 6.315 66.429 1.00 85.00 415 ASN A O 1
ATOM 3327 N N . LYS A 1 416 ? -29.561 8.101 65.445 1.00 84.88 416 LYS A N 1
ATOM 3328 C CA . LYS A 1 416 ? -30.418 8.431 66.593 1.00 84.88 416 LYS A CA 1
ATOM 3329 C C . LYS A 1 416 ? -31.465 7.325 66.833 1.00 84.88 416 LYS A C 1
ATOM 3331 O O . LYS A 1 416 ? -32.295 7.083 65.958 1.00 84.88 416 LYS A O 1
ATOM 3336 N N . PRO A 1 417 ? -31.518 6.697 68.026 1.00 77.19 417 PRO A N 1
ATOM 3337 C CA . PRO A 1 417 ? -32.537 5.699 68.338 1.00 77.19 417 PRO A CA 1
ATOM 3338 C C . PRO A 1 417 ? -33.855 6.395 68.718 1.00 77.19 417 PRO A C 1
ATOM 3340 O O . PRO A 1 417 ? -34.126 6.646 69.891 1.00 77.19 417 PRO A O 1
ATOM 3343 N N . GLY A 1 418 ? -34.666 6.761 67.723 1.00 81.19 418 GLY A N 1
ATOM 3344 C CA . GLY A 1 418 ? -35.978 7.383 67.928 1.00 81.19 418 GLY A CA 1
ATOM 3345 C C . GLY A 1 418 ? -36.379 8.361 66.818 1.00 81.19 418 GLY A C 1
ATOM 3346 O O . GLY A 1 418 ? -35.646 8.524 65.845 1.00 81.19 418 GLY A O 1
ATOM 3347 N N . PRO A 1 419 ? -37.545 9.024 66.938 1.00 84.69 419 PRO A N 1
ATOM 3348 C CA . PRO A 1 419 ? -37.973 10.013 65.959 1.00 84.69 419 PRO A CA 1
ATOM 3349 C C . PRO A 1 419 ? -37.045 11.235 65.960 1.00 84.69 419 PRO A C 1
ATOM 3351 O O . PRO A 1 419 ? -36.584 11.698 67.009 1.00 84.69 419 PRO A O 1
ATOM 3354 N N . LEU A 1 420 ? -36.806 11.769 64.766 1.00 90.06 420 LEU A N 1
ATOM 3355 C CA . LEU A 1 420 ? -36.019 12.979 64.551 1.00 90.06 420 LEU A CA 1
ATOM 3356 C C . LEU A 1 420 ? -36.869 14.222 64.828 1.00 90.06 420 LEU A C 1
ATOM 3358 O O . LEU A 1 420 ? -38.071 14.240 64.546 1.00 90.06 420 LEU A O 1
ATOM 3362 N N . THR A 1 421 ? -36.247 15.281 65.344 1.00 94.06 421 THR A N 1
ATOM 3363 C CA . THR A 1 421 ? -36.864 16.612 65.344 1.00 94.06 421 THR A CA 1
ATOM 3364 C C . THR A 1 421 ? -36.935 17.153 63.918 1.00 94.06 421 THR A C 1
ATOM 3366 O O . THR A 1 421 ? -36.330 16.614 62.988 1.00 94.06 421 THR A O 1
ATOM 3369 N N . ARG A 1 422 ? -37.673 18.248 63.722 1.00 93.56 422 ARG A N 1
ATOM 3370 C CA . ARG A 1 422 ? -37.766 18.893 62.411 1.00 93.56 422 ARG A CA 1
ATOM 3371 C C . ARG A 1 422 ? -36.394 19.350 61.912 1.00 93.56 422 ARG A C 1
ATOM 3373 O O . ARG A 1 422 ? -36.076 19.129 60.753 1.00 93.56 422 ARG A O 1
ATOM 3380 N N . GLU A 1 423 ? -35.584 19.925 62.794 1.00 93.75 423 GLU A N 1
ATOM 3381 C CA . GLU A 1 423 ? -34.242 20.429 62.492 1.00 93.75 423 GLU A CA 1
ATOM 3382 C C . GLU A 1 423 ? -33.273 19.287 62.161 1.00 93.75 423 GLU A C 1
ATOM 3384 O O . GLU A 1 423 ? -32.487 19.386 61.221 1.00 93.75 423 GLU A O 1
ATOM 3389 N N . GLU A 1 424 ? -33.354 18.177 62.899 1.00 94.00 424 GLU A N 1
ATOM 3390 C CA . GLU A 1 424 ? -32.578 16.966 62.620 1.00 94.00 424 GLU A CA 1
ATOM 3391 C C . GLU A 1 424 ? -32.980 16.344 61.277 1.00 94.00 424 GLU A C 1
ATOM 3393 O O . GLU A 1 424 ? -32.118 15.969 60.486 1.00 94.00 424 GLU A O 1
ATOM 3398 N N . PHE A 1 425 ? -34.281 16.286 60.978 1.00 92.88 425 PHE A N 1
ATOM 3399 C CA . PHE A 1 425 ? -34.771 15.798 59.691 1.00 92.88 425 PHE A CA 1
ATOM 3400 C C . PHE A 1 425 ? -34.361 16.722 58.536 1.00 92.88 425 PHE A C 1
ATOM 3402 O O . PHE A 1 425 ? -33.937 16.239 57.488 1.00 92.88 425 PHE A O 1
ATOM 3409 N N . ASP A 1 426 ? -34.416 18.043 58.728 1.00 93.88 426 ASP A N 1
ATOM 3410 C CA . ASP A 1 426 ? -33.913 19.019 57.758 1.00 93.88 426 ASP A CA 1
ATOM 3411 C C . ASP A 1 426 ? -32.400 18.856 57.528 1.00 93.88 426 ASP A C 1
ATOM 3413 O O . ASP A 1 426 ? -31.947 18.985 56.391 1.00 93.88 426 ASP A O 1
ATOM 3417 N N . CYS A 1 427 ? -31.629 18.476 58.555 1.00 94.81 427 CYS A N 1
ATOM 3418 C CA . CYS A 1 427 ? -30.228 18.084 58.399 1.00 94.81 427 CYS A CA 1
ATOM 3419 C C . CYS A 1 427 ? -30.084 16.807 57.556 1.00 94.81 427 CYS A C 1
ATOM 3421 O O . CYS A 1 427 ? -29.310 16.821 56.600 1.00 94.81 427 CYS A O 1
ATOM 3423 N N . ILE A 1 428 ? -30.856 15.743 57.820 1.00 93.69 428 ILE A N 1
ATOM 3424 C CA . ILE A 1 428 ? -30.802 14.509 57.013 1.00 93.69 428 ILE A CA 1
ATOM 3425 C C . ILE A 1 428 ? -31.076 14.793 55.539 1.00 93.69 428 ILE A C 1
ATOM 3427 O O . ILE A 1 428 ? -30.324 14.312 54.695 1.00 93.69 428 ILE A O 1
ATOM 3431 N N . LYS A 1 429 ? -32.079 15.617 55.203 1.00 96.31 429 LYS A N 1
ATOM 3432 C CA . LYS A 1 429 ? -32.403 15.956 53.802 1.00 96.31 429 LYS A CA 1
ATOM 3433 C C . LYS A 1 429 ? -31.207 16.491 53.014 1.00 96.31 429 LYS A C 1
ATOM 3435 O O . LYS A 1 429 ? -31.156 16.322 51.796 1.00 96.31 429 LYS A O 1
ATOM 3440 N N . THR A 1 430 ? -30.239 17.118 53.689 1.00 96.88 430 THR A N 1
ATOM 3441 C CA . THR A 1 430 ? -29.052 17.684 53.034 1.00 96.88 430 THR A CA 1
ATOM 3442 C C . THR A 1 430 ? -28.157 16.634 52.376 1.00 96.88 430 THR A C 1
ATOM 3444 O O . THR A 1 430 ? -27.412 17.013 51.469 1.00 96.88 430 THR A O 1
ATOM 3447 N N . HIS A 1 431 ? -28.265 15.341 52.725 1.00 96.38 431 HIS A N 1
ATOM 3448 C CA . HIS A 1 431 ? -27.478 14.274 52.091 1.00 96.38 431 HIS A CA 1
ATOM 3449 C C . HIS A 1 431 ? -27.640 14.288 50.562 1.00 96.38 431 HIS A C 1
ATOM 3451 O O . HIS A 1 431 ? -26.652 14.168 49.845 1.00 96.38 431 HIS A O 1
ATOM 3457 N N . THR A 1 432 ? -28.841 14.570 50.052 1.00 97.31 432 THR A N 1
ATOM 3458 C CA . THR A 1 432 ? -29.102 14.694 48.608 1.00 97.31 432 THR A CA 1
ATOM 3459 C C . THR A 1 432 ? -28.190 15.739 47.949 1.00 97.31 432 THR A C 1
ATOM 3461 O O . THR A 1 432 ? -27.453 15.468 46.996 1.00 97.31 432 THR A O 1
ATOM 3464 N N . THR A 1 433 ? -28.157 16.948 48.515 1.00 97.25 433 THR A N 1
ATOM 3465 C CA . THR A 1 433 ? -27.327 18.055 48.022 1.00 97.25 433 THR A CA 1
ATOM 3466 C C . THR A 1 433 ? -25.835 17.831 48.253 1.00 97.25 433 THR A C 1
ATOM 3468 O O . THR A 1 433 ? -25.025 18.219 47.410 1.00 97.25 433 THR A O 1
ATOM 3471 N N . ILE A 1 434 ? -25.448 17.197 49.365 1.00 96.00 434 ILE A N 1
ATOM 3472 C CA . ILE A 1 434 ? -24.053 16.858 49.667 1.00 96.00 434 ILE A CA 1
ATOM 3473 C C . ILE A 1 434 ? -23.547 15.852 48.632 1.00 96.00 434 ILE A C 1
ATOM 3475 O O . ILE A 1 434 ? -22.515 16.103 48.008 1.00 96.00 434 ILE A O 1
ATOM 3479 N N . GLY A 1 435 ? -24.307 14.783 48.377 1.00 95.12 435 GLY A N 1
ATOM 3480 C CA . GLY A 1 435 ? -23.998 13.778 47.363 1.00 95.12 435 GLY A CA 1
ATOM 3481 C C . GLY A 1 435 ? -23.837 14.403 45.979 1.00 95.12 435 GLY A C 1
ATOM 3482 O O . GLY A 1 435 ? -22.791 14.253 45.344 1.00 95.12 435 GLY A O 1
ATOM 3483 N N . TYR A 1 436 ? -24.805 15.217 45.548 1.00 96.69 436 TYR A N 1
ATOM 3484 C CA . TYR A 1 436 ? -24.689 15.963 44.293 1.00 96.69 436 TYR A CA 1
ATOM 3485 C C . TYR A 1 436 ? -23.427 16.830 44.237 1.00 96.69 436 TYR A C 1
ATOM 3487 O O . TYR A 1 436 ? -22.704 16.826 43.242 1.00 96.69 436 TYR A O 1
ATOM 3495 N N . ASN A 1 437 ? -23.120 17.565 45.308 1.00 94.94 437 ASN A N 1
ATOM 3496 C CA . ASN A 1 437 ? -21.966 18.460 45.356 1.00 94.94 437 ASN A CA 1
ATOM 3497 C C . ASN A 1 437 ? -20.619 17.727 45.298 1.00 94.94 437 ASN A C 1
ATOM 3499 O O . ASN A 1 437 ? -19.677 18.283 44.724 1.00 94.94 437 ASN A O 1
ATOM 3503 N N . ILE A 1 438 ? -20.536 16.507 45.840 1.00 92.31 438 ILE A N 1
ATOM 3504 C CA . ILE A 1 438 ? -19.356 15.636 45.732 1.00 92.31 438 ILE A CA 1
ATOM 3505 C C . ILE A 1 438 ? -19.098 15.280 44.261 1.00 92.31 438 ILE A C 1
ATOM 3507 O O . ILE A 1 438 ? -17.957 15.314 43.802 1.00 92.31 438 ILE A O 1
ATOM 3511 N N . MET A 1 439 ? -20.155 14.999 43.497 1.00 92.75 439 MET A N 1
ATOM 3512 C CA . MET A 1 439 ? -20.032 14.407 42.163 1.00 92.75 439 MET A CA 1
ATOM 3513 C C . MET A 1 439 ? -20.126 15.400 41.001 1.00 92.75 439 MET A C 1
ATOM 3515 O O . MET A 1 439 ? -19.533 15.168 39.946 1.00 92.75 439 MET A O 1
ATOM 3519 N N . LYS A 1 440 ? -20.821 16.533 41.175 1.00 91.25 440 LYS A N 1
ATOM 3520 C CA . LYS A 1 440 ? -21.163 17.475 40.089 1.00 91.25 440 LYS A CA 1
ATOM 3521 C C . LYS A 1 440 ? -19.964 18.056 39.334 1.00 91.25 440 LYS A C 1
ATOM 3523 O O . LYS A 1 440 ? -20.129 18.555 38.225 1.00 91.25 440 LYS A O 1
ATOM 3528 N N . LYS A 1 441 ? -18.770 18.045 39.940 1.00 88.00 441 LYS A N 1
ATOM 3529 C CA . LYS A 1 441 ? -17.533 18.557 39.326 1.00 88.00 441 LYS A CA 1
ATOM 3530 C C . LYS A 1 441 ? -16.884 17.563 38.359 1.00 88.00 441 LYS A C 1
ATOM 3532 O O . LYS A 1 441 ? -16.001 17.961 37.606 1.00 88.00 441 LYS A O 1
ATOM 3537 N N . SER A 1 442 ? -17.292 16.295 38.380 1.00 89.50 442 SER A N 1
ATOM 3538 C CA . SER A 1 442 ? -16.730 15.274 37.500 1.00 89.50 442 SER A CA 1
ATOM 3539 C C . SER A 1 442 ? -17.142 15.493 36.042 1.00 89.50 442 SER A C 1
ATOM 3541 O O . SER A 1 442 ? -18.285 15.846 35.740 1.00 89.50 442 SER A O 1
ATOM 3543 N N . SER A 1 443 ? -16.217 15.249 35.115 1.00 88.44 443 SER A N 1
ATOM 3544 C CA . SER A 1 443 ? -16.491 15.230 33.675 1.00 88.44 443 SER A CA 1
ATOM 3545 C C . SER A 1 443 ? -17.107 13.904 33.207 1.00 88.44 443 SER A C 1
ATOM 3547 O O . SER A 1 443 ? -17.730 13.878 32.145 1.00 88.44 443 SER A O 1
ATOM 3549 N N . HIS A 1 444 ? -16.994 12.831 33.998 1.00 88.56 444 HIS A N 1
ATOM 3550 C CA . HIS A 1 444 ? -17.426 11.483 33.623 1.00 88.56 444 HIS A CA 1
ATOM 3551 C C . HIS A 1 444 ? -18.945 11.286 33.756 1.00 88.56 444 HIS A C 1
ATOM 3553 O O . HIS A 1 444 ? -19.544 11.663 34.766 1.00 88.56 444 HIS A O 1
ATOM 3559 N N . LYS A 1 445 ? -19.561 10.643 32.748 1.00 89.38 445 LYS A N 1
ATOM 3560 C CA . LYS A 1 445 ? -21.017 10.398 32.678 1.00 89.38 445 LYS A CA 1
ATOM 3561 C C . LYS A 1 445 ? -21.560 9.696 33.931 1.00 89.38 445 LYS A C 1
ATOM 3563 O O . LYS A 1 445 ? -22.548 10.165 34.484 1.00 89.38 445 LYS A O 1
ATOM 3568 N N . ILE A 1 446 ? -20.888 8.635 34.395 1.00 90.62 446 ILE A N 1
ATOM 3569 C CA . ILE A 1 446 ? -21.301 7.835 35.565 1.00 90.62 446 ILE A CA 1
ATOM 3570 C C . ILE A 1 446 ? -21.488 8.727 36.797 1.00 90.62 446 ILE A C 1
ATOM 3572 O O . ILE A 1 446 ? -22.556 8.735 37.398 1.00 90.62 446 ILE A O 1
ATOM 3576 N N . LEU A 1 447 ? -20.485 9.546 37.130 1.00 91.25 447 LEU A N 1
ATOM 3577 C CA . LEU A 1 447 ? -20.538 10.417 38.306 1.00 91.25 447 LEU A CA 1
ATOM 3578 C C . LEU A 1 447 ? -21.557 11.552 38.154 1.00 91.25 447 LEU A C 1
ATOM 3580 O O . LEU A 1 447 ? -22.193 11.936 39.130 1.00 91.25 447 LEU A O 1
ATOM 3584 N N . LYS A 1 448 ? -21.778 12.072 36.941 1.00 92.88 448 LYS A N 1
ATOM 3585 C CA . LYS A 1 448 ? -22.851 13.053 36.709 1.00 92.88 448 LYS A CA 1
ATOM 3586 C C . LYS A 1 448 ? -24.232 12.453 36.960 1.00 92.88 448 LYS A C 1
ATOM 3588 O O . LYS A 1 448 ? -25.056 13.092 37.608 1.00 92.88 448 LYS A O 1
ATOM 3593 N N . ILE A 1 449 ? -24.467 11.236 36.470 1.00 93.75 449 ILE A N 1
ATOM 3594 C CA . ILE A 1 449 ? -25.723 10.510 36.673 1.00 93.75 449 ILE A CA 1
ATOM 3595 C C . ILE A 1 449 ? -25.912 10.179 38.153 1.00 93.75 449 ILE A C 1
ATOM 3597 O O . ILE A 1 449 ? -26.960 10.498 38.703 1.00 93.75 449 ILE A O 1
ATOM 3601 N N . ALA A 1 450 ? -24.886 9.641 38.814 1.00 94.44 450 ALA A N 1
ATOM 3602 C CA . ALA A 1 450 ? -24.906 9.389 40.253 1.00 94.44 450 ALA A CA 1
ATOM 3603 C C . ALA A 1 450 ? -25.203 10.673 41.048 1.00 94.44 450 ALA A C 1
ATOM 3605 O O . ALA A 1 450 ? -26.001 10.655 41.978 1.00 94.44 450 ALA A O 1
ATOM 3606 N N . GLY A 1 451 ? -24.655 11.813 40.613 1.00 95.50 451 GLY A N 1
ATOM 3607 C CA . GLY A 1 451 ? -24.986 13.139 41.129 1.00 95.50 451 GLY A CA 1
ATOM 3608 C C . GLY A 1 451 ? -26.476 13.458 41.042 1.00 95.50 451 GLY A C 1
ATOM 3609 O O . GLY A 1 451 ? -27.078 13.854 42.036 1.00 95.50 451 GLY A O 1
ATOM 3610 N N . ILE A 1 452 ? -27.065 13.303 39.857 1.00 95.94 452 ILE A N 1
ATOM 3611 C CA . ILE A 1 452 ? -28.489 13.572 39.607 1.00 95.94 452 ILE A CA 1
ATOM 3612 C C . ILE A 1 452 ? -29.384 12.633 40.428 1.00 95.94 452 ILE A C 1
ATOM 3614 O O . ILE A 1 452 ? -30.391 13.067 40.988 1.00 95.94 452 ILE A O 1
ATOM 3618 N N . ILE A 1 453 ? -29.008 11.357 40.528 1.00 97.38 453 ILE A N 1
ATOM 3619 C CA . ILE A 1 453 ? -29.707 10.374 41.358 1.00 97.38 453 ILE A CA 1
ATOM 3620 C C . ILE A 1 453 ? -29.648 10.810 42.825 1.00 97.38 453 ILE A C 1
ATOM 3622 O O . ILE A 1 453 ? -30.694 10.985 43.445 1.00 97.38 453 ILE A O 1
ATOM 3626 N N . ALA A 1 454 ? -28.456 11.084 43.356 1.00 96.50 454 ALA A N 1
ATOM 3627 C CA . ALA A 1 454 ? -28.292 11.532 44.735 1.00 96.50 454 ALA A CA 1
ATOM 3628 C C . ALA A 1 454 ? -29.083 12.812 45.028 1.00 96.50 454 ALA A C 1
ATOM 3630 O O . ALA A 1 454 ? -29.727 12.906 46.067 1.00 96.50 454 ALA A O 1
ATOM 3631 N N . LEU A 1 455 ? -29.114 13.768 44.094 1.00 97.81 455 LEU A N 1
ATOM 3632 C CA . LEU A 1 455 ? -29.866 15.008 44.269 1.00 97.81 455 LEU A CA 1
ATOM 3633 C C . LEU A 1 455 ? -31.375 14.780 44.375 1.00 97.81 455 LEU A C 1
ATOM 3635 O O . LEU A 1 455 ? -32.022 15.486 45.138 1.00 97.81 455 LEU A O 1
ATOM 3639 N N . SER A 1 456 ? -31.931 13.856 43.589 1.00 97.44 456 SER A N 1
ATOM 3640 C CA . SER A 1 456 ? -33.373 13.842 43.309 1.00 97.44 456 SER A CA 1
ATOM 3641 C C . SER A 1 456 ? -34.088 12.522 43.614 1.00 97.44 456 SER A C 1
ATOM 3643 O O . SER A 1 456 ? -35.274 12.414 43.319 1.00 97.44 456 SER A O 1
ATOM 3645 N N . HIS A 1 457 ? -33.430 11.508 44.184 1.00 96.88 457 HIS A N 1
ATOM 3646 C CA . HIS A 1 457 ? -34.081 10.223 44.500 1.00 96.88 457 HIS A CA 1
ATOM 3647 C C . HIS A 1 457 ? -35.175 10.328 45.587 1.00 96.88 457 HIS A C 1
ATOM 3649 O O . HIS A 1 457 ? -36.035 9.452 45.682 1.00 96.88 457 HIS A O 1
ATOM 3655 N N . HIS A 1 458 ? -35.202 11.426 46.351 1.00 97.38 458 HIS A N 1
ATOM 3656 C CA . HIS A 1 458 ? -36.279 11.771 47.287 1.00 97.38 458 HIS A CA 1
ATOM 3657 C C . HIS A 1 458 ? -37.244 12.861 46.782 1.00 97.38 458 HIS A C 1
ATOM 3659 O O . HIS A 1 458 ? -38.124 13.310 47.527 1.00 97.38 458 HIS A O 1
ATOM 3665 N N . GLU A 1 459 ? -37.128 13.275 45.517 1.00 98.12 459 GLU A N 1
ATOM 3666 C CA . GLU A 1 459 ? -38.186 14.056 44.878 1.00 98.12 459 GLU A CA 1
ATOM 3667 C C . GLU A 1 459 ? -39.430 13.184 44.692 1.00 98.12 459 GLU A C 1
ATOM 3669 O O . GLU A 1 459 ? -39.342 11.977 44.464 1.00 98.12 459 GLU A O 1
ATOM 3674 N N . ARG A 1 460 ? -40.608 13.798 44.802 1.00 97.94 460 ARG A N 1
ATOM 3675 C CA . ARG A 1 460 ? -41.896 13.105 44.695 1.00 97.94 460 ARG A CA 1
ATOM 3676 C C . ARG A 1 460 ? -42.592 13.552 43.426 1.00 97.94 460 ARG A C 1
ATOM 3678 O O . ARG A 1 460 ? -42.560 14.735 43.099 1.00 97.94 460 ARG A O 1
ATOM 3685 N N . TRP A 1 461 ? -43.253 12.628 42.734 1.00 97.94 461 TRP A N 1
ATOM 3686 C CA . TRP A 1 461 ? -43.966 12.924 41.487 1.00 97.94 461 TRP A CA 1
ATOM 3687 C C . TRP A 1 461 ? -44.952 14.102 41.614 1.00 97.94 461 TRP A C 1
ATOM 3689 O O . TRP A 1 461 ? -45.073 14.901 40.686 1.00 97.94 461 TRP A O 1
ATOM 3699 N N . ASP A 1 462 ? -45.598 14.246 42.772 1.00 97.44 462 ASP A N 1
ATOM 3700 C CA . ASP A 1 462 ? -46.526 15.332 43.116 1.00 97.44 462 ASP A CA 1
ATOM 3701 C C . ASP A 1 462 ? -45.866 16.682 43.483 1.00 97.44 462 ASP A C 1
ATOM 3703 O O . ASP A 1 462 ? -46.576 17.657 43.729 1.00 97.44 462 ASP A O 1
ATOM 3707 N N . GLY A 1 463 ? -44.532 16.763 43.517 1.00 96.69 463 GLY A N 1
ATOM 3708 C CA . GLY A 1 463 ? -43.775 17.971 43.864 1.00 96.69 463 GLY A CA 1
ATOM 3709 C C . GLY A 1 463 ? -43.604 18.226 45.364 1.00 96.69 463 GLY A C 1
ATOM 3710 O O . GLY A 1 463 ? -43.046 19.250 45.748 1.00 96.69 463 GLY A O 1
ATOM 3711 N N . THR A 1 464 ? -44.051 17.316 46.236 1.00 96.56 464 THR A N 1
ATOM 3712 C CA . THR A 1 464 ? -43.920 17.464 47.703 1.00 96.56 464 THR A CA 1
ATOM 3713 C C . THR A 1 464 ? -42.607 16.903 48.269 1.00 96.56 464 THR A C 1
ATOM 3715 O O . THR A 1 464 ? -42.442 16.801 49.487 1.00 96.56 464 THR A O 1
ATOM 3718 N N . GLY A 1 465 ? -41.684 16.501 47.389 1.00 95.94 465 GLY A N 1
ATOM 3719 C CA . GLY A 1 465 ? -40.374 15.952 47.735 1.00 95.94 465 GLY A CA 1
ATOM 3720 C C . GLY A 1 465 ? -39.325 17.009 48.081 1.00 95.94 465 GLY A C 1
ATOM 3721 O O . GLY A 1 465 ? -39.631 18.178 48.317 1.00 95.94 465 GLY A O 1
ATOM 3722 N N . TYR A 1 466 ? -38.070 16.573 48.162 1.00 96.94 466 TYR A N 1
ATOM 3723 C CA . TYR A 1 466 ? -36.924 17.423 48.478 1.00 96.94 466 TYR A CA 1
ATOM 3724 C C . TYR A 1 466 ? -35.690 16.971 47.678 1.00 96.94 466 TYR A C 1
ATOM 3726 O O . TYR A 1 466 ? -35.641 15.812 47.259 1.00 96.94 466 TYR A O 1
ATOM 3734 N N . PRO A 1 467 ? -34.673 17.839 47.495 1.00 96.44 467 PRO A N 1
ATOM 3735 C CA . PRO A 1 467 ? -34.491 19.182 48.061 1.00 96.44 467 PRO A CA 1
ATOM 3736 C C . PRO A 1 467 ? -35.069 20.335 47.230 1.00 96.44 467 PRO A C 1
ATOM 3738 O O . PRO A 1 467 ? -35.098 21.463 47.716 1.00 96.44 467 PRO A O 1
ATOM 3741 N N . GLN A 1 468 ? -35.488 20.091 45.991 1.00 96.06 468 GLN A N 1
ATOM 3742 C CA . GLN A 1 468 ? -35.904 21.123 45.041 1.00 96.06 468 GLN A CA 1
ATOM 3743 C C . GLN A 1 468 ? -37.427 21.277 44.960 1.00 96.06 468 GLN A C 1
ATOM 3745 O O . GLN A 1 468 ? -37.888 22.358 44.597 1.00 96.06 468 GLN A O 1
ATOM 3750 N N . GLY A 1 469 ? -38.198 20.237 45.299 1.00 96.12 469 GLY A N 1
ATOM 3751 C CA . GLY A 1 469 ? -39.663 20.266 45.216 1.00 96.12 469 GLY A CA 1
ATOM 3752 C C . GLY A 1 469 ? -40.155 20.290 43.768 1.00 96.12 469 GLY A C 1
ATOM 3753 O O . GLY A 1 469 ? -41.115 20.984 43.434 1.00 96.12 469 GLY A O 1
ATOM 3754 N N . ILE A 1 470 ? -39.440 19.589 42.886 1.00 97.38 470 ILE A N 1
ATOM 3755 C CA . ILE A 1 470 ? -39.773 19.478 41.461 1.00 97.38 470 ILE A CA 1
ATOM 3756 C C . ILE A 1 470 ? -40.770 18.337 41.238 1.00 97.38 470 ILE A C 1
ATOM 3758 O O . ILE A 1 470 ? -40.768 17.351 41.969 1.00 97.38 470 ILE A O 1
ATOM 3762 N N . ALA A 1 471 ? -41.625 18.467 40.222 1.00 97.50 471 ALA A N 1
ATOM 3763 C CA . ALA A 1 471 ? -42.744 17.550 39.991 1.00 97.50 471 ALA A CA 1
ATOM 3764 C C . ALA A 1 471 ? -42.693 16.888 38.607 1.00 97.50 471 ALA A C 1
ATOM 3766 O O . ALA A 1 471 ? -42.177 17.452 37.635 1.00 97.50 471 ALA A O 1
ATOM 3767 N N . GLY A 1 472 ? -43.293 15.701 38.508 1.00 97.00 472 GLY A N 1
ATOM 3768 C CA . GLY A 1 472 ? -43.461 14.977 37.252 1.00 97.00 472 GLY A CA 1
ATOM 3769 C C . GLY A 1 472 ? -42.147 14.718 36.508 1.00 97.00 472 GLY A C 1
ATOM 3770 O O . GLY A 1 472 ? -41.146 14.282 37.074 1.00 97.00 472 GLY A O 1
ATOM 3771 N N . GLU A 1 473 ? -42.146 15.016 35.211 1.00 96.69 473 GLU A N 1
ATOM 3772 C CA . GLU A 1 473 ? -41.013 14.762 34.312 1.00 96.69 473 GLU A CA 1
ATOM 3773 C C . GLU A 1 473 ? -39.821 15.710 34.506 1.00 96.69 473 GLU A C 1
ATOM 3775 O O . GLU A 1 473 ? -38.769 15.491 33.907 1.00 96.69 473 GLU A O 1
ATOM 3780 N N . GLN A 1 474 ? -39.945 16.734 35.360 1.00 97.38 474 GLN A N 1
ATOM 3781 C CA . GLN A 1 474 ? -38.791 17.543 35.767 1.00 97.38 474 GLN A CA 1
ATOM 3782 C C . GLN A 1 474 ? -37.793 16.715 36.587 1.00 97.38 474 GLN A C 1
ATOM 3784 O O . GLN A 1 474 ? -36.597 17.005 36.582 1.00 97.38 474 GLN A O 1
ATOM 3789 N N . ILE A 1 475 ? -38.273 15.660 37.255 1.00 97.75 475 ILE A N 1
ATOM 3790 C CA . ILE A 1 475 ? -37.431 14.681 37.934 1.00 97.75 475 ILE A CA 1
ATOM 3791 C C . ILE A 1 475 ? -36.794 13.790 36.867 1.00 97.75 475 ILE A C 1
ATOM 3793 O O . ILE A 1 475 ? -37.482 13.153 36.057 1.00 97.75 475 ILE A O 1
ATOM 3797 N N . ASN A 1 476 ? -35.464 13.711 36.869 1.00 97.38 476 ASN A N 1
ATOM 3798 C CA . ASN A 1 476 ? -34.748 12.858 35.928 1.00 97.38 476 ASN A CA 1
ATOM 3799 C C . ASN A 1 476 ? -35.258 11.408 36.020 1.00 97.38 476 ASN A C 1
ATOM 3801 O O . ASN A 1 476 ? -35.517 10.896 37.109 1.00 97.38 476 ASN A O 1
ATOM 3805 N N . VAL A 1 477 ? -35.415 10.749 34.869 1.00 97.62 477 VAL A N 1
ATOM 3806 C CA . VAL A 1 477 ? -35.929 9.373 34.795 1.00 97.62 477 VAL A CA 1
ATOM 3807 C C . VAL A 1 477 ? -35.117 8.397 35.651 1.00 97.62 477 VAL A C 1
ATOM 3809 O O . VAL A 1 477 ? -35.701 7.533 36.296 1.00 97.62 477 VAL A O 1
ATOM 3812 N N . PHE A 1 478 ? -33.799 8.582 35.742 1.00 97.94 478 PHE A N 1
ATOM 3813 C CA . PHE A 1 478 ? -32.932 7.770 36.591 1.00 97.94 478 PHE A CA 1
ATOM 3814 C C . PHE A 1 478 ? -33.319 7.894 38.065 1.00 97.94 478 PHE A C 1
ATOM 3816 O O . PHE A 1 478 ? -33.518 6.883 38.728 1.00 97.94 478 PHE A O 1
ATOM 3823 N N . SER A 1 479 ? -33.527 9.115 38.560 1.00 97.94 479 SER A N 1
ATOM 3824 C CA . SER A 1 479 ? -33.945 9.351 39.945 1.00 97.94 479 SER A CA 1
ATOM 3825 C C . SER A 1 479 ? -35.364 8.839 40.214 1.00 97.94 479 SER A C 1
ATOM 3827 O O . SER A 1 479 ? -35.612 8.293 41.284 1.00 97.94 479 SER A O 1
ATOM 3829 N N . ARG A 1 480 ? -36.281 8.936 39.236 1.00 98.31 480 ARG A N 1
ATOM 3830 C CA . ARG A 1 480 ? -37.638 8.359 39.338 1.00 98.31 480 ARG A CA 1
ATOM 3831 C C . ARG A 1 480 ? -37.610 6.838 39.490 1.00 98.31 480 ARG A C 1
ATOM 3833 O O . ARG A 1 480 ? -38.360 6.299 40.297 1.00 98.31 480 ARG A O 1
ATOM 3840 N N . ILE A 1 481 ? -36.750 6.159 38.729 1.00 98.44 481 ILE A N 1
ATOM 3841 C CA . ILE A 1 481 ? -36.573 4.704 38.813 1.00 98.44 481 ILE A CA 1
ATOM 3842 C C . ILE A 1 481 ? -35.932 4.320 40.152 1.00 98.44 481 ILE A C 1
ATOM 3844 O O . ILE A 1 481 ? -36.468 3.464 40.856 1.00 98.44 481 ILE A O 1
ATOM 3848 N N . VAL A 1 482 ? -34.834 4.985 40.529 1.00 98.19 482 VAL A N 1
ATOM 3849 C CA . VAL A 1 482 ? -34.113 4.695 41.780 1.00 98.19 482 VAL A CA 1
ATOM 3850 C C . VAL A 1 482 ? -34.993 4.940 43.002 1.00 98.19 482 VAL A C 1
ATOM 3852 O O . VAL A 1 482 ? -34.966 4.128 43.912 1.00 98.19 482 VAL A O 1
ATOM 3855 N N . SER A 1 483 ? -35.835 5.978 43.007 1.00 97.38 483 SER A N 1
ATOM 3856 C CA . SER A 1 483 ? -36.768 6.252 44.112 1.00 97.38 483 SER A CA 1
ATOM 3857 C C . SER A 1 483 ? -37.717 5.079 44.391 1.00 97.38 483 SER A C 1
ATOM 3859 O O . SER A 1 483 ? -37.953 4.717 45.543 1.00 97.38 483 SER A O 1
ATOM 3861 N N . VAL A 1 484 ? -38.243 4.439 43.338 1.00 97.88 484 VAL A N 1
ATOM 3862 C CA . VAL A 1 484 ? -39.099 3.250 43.486 1.00 97.88 484 VAL A CA 1
ATOM 3863 C C . VAL A 1 484 ? -38.282 2.055 43.974 1.00 97.88 484 VAL A C 1
ATOM 3865 O O . VAL A 1 484 ? -38.725 1.352 44.881 1.00 97.88 484 VAL A O 1
ATOM 3868 N N . ALA A 1 485 ? -37.101 1.832 43.387 1.00 97.06 485 ALA A N 1
ATOM 3869 C CA . ALA A 1 485 ? -36.216 0.727 43.748 1.00 97.06 485 ALA A CA 1
ATOM 3870 C C . ALA A 1 485 ? -35.755 0.801 45.214 1.00 97.06 485 ALA A C 1
ATOM 3872 O O . ALA A 1 485 ? -35.833 -0.202 45.922 1.00 97.06 485 ALA A O 1
ATOM 3873 N N . ASP A 1 486 ? -35.336 1.982 45.669 1.00 95.12 486 ASP A N 1
ATOM 3874 C CA . ASP A 1 486 ? -34.911 2.255 47.042 1.00 95.12 486 ASP A CA 1
ATOM 3875 C C . ASP A 1 486 ? -36.057 2.016 48.033 1.00 95.12 486 ASP A C 1
ATOM 3877 O O . ASP A 1 486 ? -35.944 1.181 48.934 1.00 95.12 486 ASP A O 1
ATOM 3881 N N . VAL A 1 487 ? -37.224 2.638 47.814 1.00 94.50 487 VAL A N 1
ATOM 3882 C CA . VAL A 1 487 ? -38.359 2.464 48.732 1.00 94.50 487 VAL A CA 1
ATOM 3883 C C . VAL A 1 487 ? -38.841 1.020 48.764 1.00 94.50 487 VAL A C 1
ATOM 3885 O O . VAL A 1 487 ? -39.127 0.509 49.848 1.00 94.50 487 VAL A O 1
ATOM 3888 N N . PHE A 1 488 ? -38.926 0.348 47.612 1.00 95.00 488 PHE A N 1
ATOM 3889 C CA . PHE A 1 488 ? -39.272 -1.070 47.561 1.00 95.00 488 PHE A CA 1
ATOM 3890 C C . PHE A 1 488 ? -38.299 -1.906 48.394 1.00 95.00 488 PHE A C 1
ATOM 3892 O O . PHE A 1 488 ? -38.744 -2.715 49.214 1.00 95.00 488 PHE A O 1
ATOM 3899 N N . ASP A 1 489 ? -36.990 -1.707 48.226 1.00 92.38 489 ASP A N 1
ATOM 3900 C CA . ASP A 1 489 ? -35.994 -2.456 48.986 1.00 92.38 489 ASP A CA 1
ATOM 3901 C C . ASP A 1 489 ? -36.105 -2.171 50.489 1.00 92.38 489 ASP A C 1
ATOM 3903 O O . ASP A 1 489 ? -36.120 -3.101 51.299 1.00 92.38 489 ASP A O 1
ATOM 3907 N N . ALA A 1 490 ? -36.297 -0.898 50.848 1.00 88.62 490 ALA A N 1
ATOM 3908 C CA . ALA A 1 490 ? -36.426 -0.421 52.218 1.00 88.62 490 ALA A CA 1
ATOM 3909 C C . ALA A 1 490 ? -37.622 -1.013 52.975 1.00 88.62 490 ALA A C 1
ATOM 3911 O O . ALA A 1 490 ? -37.513 -1.280 54.173 1.00 88.62 490 ALA A O 1
ATOM 3912 N N . VAL A 1 491 ? -38.772 -1.203 52.314 1.00 89.31 491 VAL A N 1
ATOM 3913 C CA . VAL A 1 491 ? -39.976 -1.757 52.962 1.00 89.31 491 VAL A CA 1
ATOM 3914 C C . VAL A 1 491 ? -40.081 -3.279 52.858 1.00 89.31 491 VAL A C 1
ATOM 3916 O O . VAL A 1 491 ? -40.772 -3.894 53.671 1.00 89.31 491 VAL A O 1
ATOM 3919 N N . SER A 1 492 ? -39.414 -3.900 51.880 1.00 87.00 492 SER A N 1
ATOM 3920 C CA . SER A 1 492 ? -39.484 -5.348 51.632 1.00 87.00 492 SER A CA 1
ATOM 3921 C C . SER A 1 492 ? -38.396 -6.165 52.343 1.00 87.00 492 SER A C 1
ATOM 3923 O O . SER A 1 492 ? -38.457 -7.401 52.320 1.00 87.00 492 SER A O 1
ATOM 3925 N N . HIS A 1 493 ? -37.433 -5.509 52.997 1.00 82.56 493 HIS A N 1
ATOM 3926 C CA . HIS A 1 493 ? -36.378 -6.139 53.794 1.00 82.56 493 HIS A CA 1
ATOM 3927 C C . HIS A 1 493 ? -36.411 -5.704 55.257 1.00 82.56 493 HIS A C 1
ATOM 3929 O O . HIS A 1 493 ? -36.918 -4.643 55.618 1.00 82.56 493 HIS A O 1
ATOM 3935 N N . LYS A 1 494 ? -35.861 -6.567 56.112 1.00 71.38 494 LYS A N 1
ATOM 3936 C CA . LYS A 1 494 ? -35.710 -6.297 57.538 1.00 71.38 494 LYS A CA 1
ATOM 3937 C C . LYS A 1 494 ? -34.580 -5.287 57.737 1.00 71.38 494 LYS A C 1
ATOM 3939 O O . LYS A 1 494 ? -33.483 -5.487 57.226 1.00 71.38 494 LYS A O 1
ATOM 3944 N N . ARG A 1 495 ? -34.842 -4.229 58.504 1.00 70.81 495 ARG A N 1
ATOM 3945 C CA . ARG A 1 495 ? -33.845 -3.243 58.956 1.00 70.81 495 ARG A CA 1
ATOM 3946 C C . ARG A 1 495 ? -33.686 -3.336 60.476 1.00 70.81 495 ARG A C 1
ATOM 3948 O O . ARG A 1 495 ? -34.577 -3.849 61.153 1.00 70.81 495 ARG A O 1
ATOM 3955 N N . CYS A 1 496 ? -32.599 -2.791 61.027 1.00 62.91 496 CYS A N 1
ATOM 3956 C CA . CYS A 1 496 ? -32.278 -2.826 62.466 1.00 62.91 496 CYS A CA 1
ATOM 3957 C C . CYS A 1 496 ? -33.440 -2.403 63.389 1.00 62.91 496 CYS A C 1
ATOM 3959 O O . CYS A 1 496 ? -33.542 -2.883 64.515 1.00 62.91 496 CYS A O 1
ATOM 3961 N N . TYR A 1 497 ? -34.341 -1.546 62.897 1.00 62.28 497 TYR A N 1
ATOM 3962 C CA . TYR A 1 497 ? -35.452 -0.972 63.660 1.00 62.28 497 TYR A CA 1
ATOM 3963 C C . TYR A 1 497 ? -36.851 -1.332 63.126 1.00 62.28 497 TYR A C 1
ATOM 3965 O O . TYR A 1 497 ? -37.846 -0.839 63.661 1.00 62.28 497 TYR A O 1
ATOM 3973 N N . LYS A 1 498 ? -36.965 -2.146 62.061 1.00 67.19 498 LYS A N 1
ATOM 3974 C CA . LYS A 1 498 ? -38.249 -2.415 61.386 1.00 67.19 498 LYS A CA 1
ATOM 3975 C C . LYS A 1 498 ? -38.272 -3.790 60.710 1.00 67.19 498 LYS A C 1
ATOM 3977 O O . LYS A 1 498 ? -37.387 -4.115 59.922 1.00 67.19 498 LYS A O 1
ATOM 3982 N N . GLU A 1 499 ? -39.313 -4.574 60.985 1.00 77.62 499 GLU A N 1
ATOM 3983 C CA . GLU A 1 499 ? -39.565 -5.838 60.280 1.00 77.62 499 GLU A CA 1
ATOM 3984 C C . GLU A 1 499 ? -39.990 -5.593 58.823 1.00 77.62 499 GLU A C 1
ATOM 3986 O O . GLU A 1 499 ? -40.635 -4.585 58.511 1.00 77.62 499 GLU A O 1
ATOM 3991 N N . ALA A 1 500 ? -39.643 -6.538 57.945 1.00 84.62 500 ALA A N 1
ATOM 3992 C CA . ALA A 1 500 ? -40.041 -6.507 56.541 1.00 84.62 500 ALA A CA 1
ATOM 3993 C C . ALA A 1 500 ? -41.569 -6.557 56.410 1.00 84.62 500 ALA A C 1
ATOM 3995 O O . ALA A 1 500 ? -42.241 -7.331 57.099 1.00 84.62 500 ALA A O 1
ATOM 3996 N N . TRP A 1 501 ? -42.130 -5.759 55.505 1.00 88.81 501 TRP A N 1
ATOM 3997 C CA . TRP A 1 501 ? -43.561 -5.814 55.227 1.00 88.81 501 TRP A CA 1
ATOM 3998 C C . TRP A 1 501 ? -43.923 -7.076 54.429 1.00 88.81 501 TRP A C 1
ATOM 4000 O O . TRP A 1 501 ? -43.148 -7.503 53.568 1.00 88.81 501 TRP A O 1
ATOM 4010 N N . PRO A 1 502 ? -45.118 -7.662 54.650 1.00 91.56 502 PRO A N 1
ATOM 4011 C CA . PRO A 1 502 ? -45.676 -8.661 53.747 1.00 91.56 502 PRO A CA 1
ATOM 4012 C C . PRO A 1 502 ? -45.712 -8.134 52.308 1.00 91.56 502 PRO A C 1
ATOM 4014 O O . PRO A 1 502 ? -46.080 -6.980 52.078 1.00 91.56 502 PRO A O 1
ATOM 4017 N N . LEU A 1 503 ? -45.370 -8.974 51.329 1.00 90.62 503 LEU A N 1
ATOM 4018 C CA . LEU A 1 503 ? -45.267 -8.553 49.924 1.00 90.62 503 LEU A CA 1
ATOM 4019 C C . LEU A 1 503 ? -46.573 -7.948 49.383 1.00 90.62 503 LEU A C 1
ATOM 4021 O O . LEU A 1 503 ? -46.522 -6.978 48.630 1.00 90.62 503 LEU A O 1
ATOM 4025 N N . ASP A 1 504 ? -47.733 -8.446 49.820 1.00 90.62 504 ASP A N 1
ATOM 4026 C CA . ASP A 1 504 ? -49.038 -7.879 49.453 1.00 90.62 504 ASP A CA 1
ATOM 4027 C C . ASP A 1 504 ? -49.219 -6.449 49.978 1.00 90.62 504 ASP A C 1
ATOM 4029 O O . ASP A 1 504 ? -49.755 -5.587 49.279 1.00 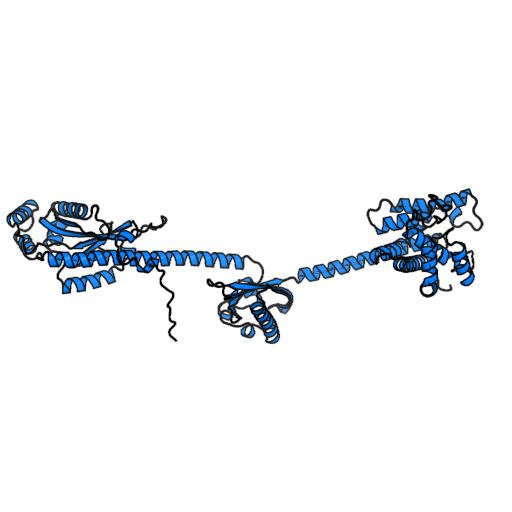90.62 504 ASP A O 1
ATOM 4033 N N . GLN A 1 505 ? -48.714 -6.166 51.184 1.00 93.75 505 GLN A N 1
ATOM 4034 C CA . GLN A 1 505 ? -48.723 -4.822 51.757 1.00 93.75 505 GLN A CA 1
ATOM 4035 C C . GLN A 1 505 ? -47.770 -3.893 50.997 1.00 93.75 505 GLN A C 1
ATOM 4037 O O . GLN A 1 505 ? -48.138 -2.754 50.713 1.00 93.75 505 GLN A O 1
ATOM 4042 N N . VAL A 1 506 ? -46.575 -4.371 50.628 1.00 93.69 506 VAL A N 1
ATOM 4043 C CA . VAL A 1 506 ? -45.627 -3.609 49.795 1.00 93.69 506 VAL A CA 1
ATOM 4044 C C . VAL A 1 506 ? -46.262 -3.258 48.454 1.00 93.69 506 VAL A C 1
ATOM 4046 O O . VAL A 1 506 ? -46.258 -2.096 48.050 1.00 93.69 506 VAL A O 1
ATOM 4049 N N . ARG A 1 507 ? -46.873 -4.243 47.788 1.00 93.50 507 ARG A N 1
ATOM 4050 C CA . ARG A 1 507 ? -47.555 -4.051 46.507 1.00 93.50 507 ARG A CA 1
ATOM 4051 C C . ARG A 1 507 ? -48.687 -3.032 46.622 1.00 93.50 507 ARG A C 1
ATOM 4053 O O . ARG A 1 507 ? -48.783 -2.136 45.786 1.00 93.50 507 ARG A O 1
ATOM 4060 N N . HIS A 1 508 ? -49.515 -3.137 47.663 1.00 94.94 508 HIS A N 1
ATOM 4061 C CA . HIS A 1 508 ? -50.596 -2.185 47.910 1.00 94.94 508 HIS A CA 1
ATOM 4062 C C . HIS A 1 508 ? -50.065 -0.763 48.128 1.00 94.94 508 HIS A C 1
ATOM 4064 O O . HIS A 1 508 ? -50.578 0.178 47.528 1.00 94.94 508 HIS A O 1
ATOM 4070 N N . TYR A 1 509 ? -48.996 -0.613 48.915 1.00 96.19 509 TYR A N 1
ATOM 4071 C CA . TYR A 1 509 ? -48.365 0.679 49.172 1.00 96.19 509 TYR A CA 1
ATOM 4072 C C . TYR A 1 509 ? -47.808 1.328 47.896 1.00 96.19 509 TYR A C 1
ATOM 4074 O O . TYR A 1 509 ? -48.044 2.511 47.656 1.00 96.19 509 TYR A O 1
ATOM 4082 N N . LEU A 1 510 ? -47.125 0.560 47.039 1.00 95.56 510 LEU A N 1
ATOM 4083 C CA . LEU A 1 510 ? -46.615 1.065 45.759 1.00 95.56 510 LEU A CA 1
ATOM 4084 C C . LEU A 1 510 ? -47.746 1.568 44.847 1.00 95.56 510 LEU A C 1
ATOM 4086 O O . LEU A 1 510 ? -47.623 2.636 44.247 1.00 95.56 510 LEU A O 1
ATOM 4090 N N . VAL A 1 511 ? -48.870 0.843 44.788 1.00 95.88 511 VAL A N 1
ATOM 4091 C CA . VAL A 1 511 ? -50.069 1.269 44.043 1.00 95.88 511 VAL A CA 1
ATOM 4092 C C . VAL A 1 511 ? -50.687 2.528 44.658 1.00 95.88 511 VAL A C 1
ATOM 4094 O O . VAL A 1 511 ? -51.054 3.446 43.932 1.00 95.88 511 VAL A O 1
ATOM 4097 N N . GLU A 1 512 ? -50.773 2.615 45.986 1.00 96.69 512 GLU A N 1
ATOM 4098 C CA . GLU A 1 512 ? -51.342 3.771 46.689 1.00 96.69 512 GLU A CA 1
ATOM 4099 C C . GLU A 1 512 ? -50.522 5.060 46.486 1.00 96.69 512 GLU A C 1
ATOM 4101 O O . GLU A 1 512 ? -51.078 6.168 46.452 1.00 96.69 512 GLU A O 1
ATOM 4106 N N . GLN A 1 513 ? -49.198 4.920 46.367 1.00 97.06 513 GLN A N 1
ATOM 4107 C CA . GLN A 1 513 ? -48.252 6.015 46.142 1.00 97.06 513 GLN A CA 1
ATOM 4108 C C . GLN A 1 513 ? -48.044 6.357 44.654 1.00 97.06 513 GLN A C 1
ATOM 4110 O O . GLN A 1 513 ? -47.348 7.332 44.346 1.00 97.06 513 GLN A O 1
ATOM 4115 N N . CYS A 1 514 ? -48.660 5.606 43.738 1.00 96.88 514 CYS A N 1
ATOM 4116 C CA . CYS A 1 514 ? -48.653 5.872 42.301 1.00 96.88 514 CYS A CA 1
ATOM 4117 C C . CYS A 1 514 ? -49.239 7.261 41.994 1.00 96.88 514 CYS A C 1
ATOM 4119 O O . CYS A 1 514 ? -50.331 7.602 42.450 1.00 96.88 514 CYS A O 1
ATOM 4121 N N . GLY A 1 515 ? -48.498 8.090 41.255 1.00 94.81 515 GLY A N 1
ATOM 4122 C CA . GLY A 1 515 ? -48.887 9.468 40.937 1.00 94.81 515 GLY A CA 1
ATOM 4123 C C . GLY A 1 515 ? -48.785 10.453 42.107 1.00 94.81 515 GLY A C 1
ATOM 4124 O O . GLY A 1 515 ? -49.083 11.630 41.922 1.00 94.81 515 GLY A O 1
ATOM 4125 N N . LYS A 1 516 ? -48.358 9.993 43.292 1.00 95.94 516 LYS A N 1
ATOM 4126 C CA . LYS A 1 516 ? -48.035 10.826 44.460 1.00 95.94 516 LYS A CA 1
ATOM 4127 C C . LYS A 1 516 ? -46.523 10.857 44.658 1.00 95.94 516 LYS A C 1
ATOM 4129 O O . LYS A 1 516 ? -45.842 11.756 44.186 1.00 95.94 516 LYS A O 1
ATOM 4134 N N . MET A 1 517 ? -45.978 9.819 45.292 1.00 95.75 517 MET A N 1
ATOM 4135 C CA . MET A 1 517 ? -44.535 9.669 45.463 1.00 95.75 517 MET A CA 1
ATOM 4136 C C . MET A 1 517 ? -43.871 9.271 44.149 1.00 95.75 517 MET A C 1
ATOM 4138 O O . MET A 1 517 ? -42.834 9.822 43.796 1.00 95.75 517 MET A O 1
ATOM 4142 N N . PHE A 1 518 ? -44.489 8.344 43.417 1.00 98.12 518 PHE A N 1
ATOM 4143 C CA . PHE A 1 518 ? -43.837 7.640 42.320 1.00 98.12 518 PHE A CA 1
ATOM 4144 C C . PHE A 1 518 ? -44.444 7.967 40.961 1.00 98.12 518 PHE A C 1
ATOM 4146 O O . PHE A 1 518 ? -45.654 8.169 40.834 1.00 98.12 518 PHE A O 1
ATOM 4153 N N . ASP A 1 519 ? -43.593 7.941 39.937 1.00 97.94 519 ASP A N 1
ATOM 4154 C CA . ASP A 1 519 ? -44.008 8.006 38.538 1.00 97.94 519 ASP A CA 1
ATOM 4155 C C . ASP A 1 519 ? -44.951 6.829 38.207 1.00 97.94 519 ASP A C 1
ATOM 4157 O O . ASP A 1 519 ? -44.548 5.667 38.356 1.00 97.94 519 ASP A O 1
ATOM 4161 N N . PRO A 1 520 ? -46.183 7.096 37.727 1.00 97.69 520 PRO A N 1
ATOM 4162 C CA . PRO A 1 520 ? -47.134 6.050 37.363 1.00 97.69 520 PRO A CA 1
ATOM 4163 C C . PRO A 1 520 ? -46.603 5.034 36.351 1.00 97.69 520 PRO A C 1
ATOM 4165 O O . PRO A 1 520 ? -46.912 3.842 36.441 1.00 97.69 520 PRO A O 1
ATOM 4168 N N . ARG A 1 521 ? -45.779 5.480 35.398 1.00 97.62 521 ARG A N 1
ATOM 4169 C CA . ARG A 1 521 ? -45.184 4.603 34.387 1.00 97.62 521 ARG A CA 1
ATOM 4170 C C . ARG A 1 521 ? -44.160 3.665 35.011 1.00 97.62 521 ARG A C 1
ATOM 4172 O O . ARG A 1 521 ? -44.152 2.484 34.682 1.00 97.62 521 ARG A O 1
ATOM 4179 N N . VAL A 1 522 ? -43.329 4.169 35.925 1.00 97.62 522 VAL A N 1
ATOM 4180 C CA . VAL A 1 522 ? -42.338 3.345 36.633 1.00 97.62 522 VAL A CA 1
ATOM 4181 C C . VAL A 1 522 ? -43.042 2.309 37.505 1.00 97.62 522 VAL A C 1
ATOM 4183 O O . VAL A 1 522 ? -42.678 1.143 37.432 1.00 97.62 522 VAL A O 1
ATOM 4186 N N . ILE A 1 523 ? -44.089 2.687 38.251 1.00 98.00 523 ILE A N 1
ATOM 4187 C CA . ILE A 1 523 ? -44.873 1.734 39.058 1.00 98.00 523 ILE A CA 1
ATOM 4188 C C . ILE A 1 523 ? -45.515 0.653 38.194 1.00 98.00 523 ILE A C 1
ATOM 4190 O O . ILE A 1 523 ? -45.441 -0.520 38.547 1.00 98.00 523 ILE A O 1
ATOM 4194 N N . THR A 1 524 ? -46.107 1.029 37.059 1.00 97.75 524 THR A N 1
ATOM 4195 C CA . THR A 1 524 ? -46.707 0.061 36.128 1.00 97.75 524 THR A CA 1
ATOM 4196 C C . THR A 1 524 ? -45.667 -0.969 35.691 1.00 97.75 524 THR A C 1
ATOM 4198 O O . THR A 1 524 ? -45.864 -2.161 35.891 1.00 97.75 524 THR A O 1
ATOM 4201 N N . LEU A 1 525 ? -44.500 -0.514 35.224 1.00 97.75 525 LEU A N 1
ATOM 4202 C CA . LEU A 1 525 ? -43.411 -1.403 34.811 1.00 97.75 525 LEU A CA 1
ATOM 4203 C C . LEU A 1 525 ? -42.858 -2.238 35.973 1.00 97.75 525 LEU A C 1
ATOM 4205 O O . LEU A 1 525 ? -42.532 -3.406 35.784 1.00 97.75 525 LEU A O 1
ATOM 4209 N N . PHE A 1 526 ? -42.774 -1.674 37.176 1.00 97.00 526 PHE A N 1
ATOM 4210 C CA . PHE A 1 526 ? -42.331 -2.394 38.370 1.00 97.00 526 PHE A CA 1
ATOM 4211 C C . PHE A 1 526 ? -43.286 -3.544 38.717 1.00 97.00 526 PHE A C 1
ATOM 4213 O O . PHE A 1 526 ? -42.859 -4.654 39.018 1.00 97.00 526 PHE A O 1
ATOM 4220 N N . LEU A 1 527 ? -44.596 -3.309 38.631 1.00 95.69 527 LEU A N 1
ATOM 4221 C CA . LEU A 1 527 ? -45.613 -4.316 38.927 1.00 95.69 527 LEU A CA 1
ATOM 4222 C C . LEU A 1 527 ? -45.784 -5.345 37.803 1.00 95.69 527 LEU A C 1
ATOM 4224 O O . LEU A 1 527 ? -46.022 -6.515 38.097 1.00 95.69 527 LEU A O 1
ATOM 4228 N N . ASP A 1 528 ? -45.632 -4.939 36.544 1.00 97.50 528 ASP A N 1
ATOM 4229 C CA . ASP A 1 528 ? -45.685 -5.846 35.391 1.00 97.50 528 ASP A CA 1
ATOM 4230 C C . ASP A 1 528 ? -44.508 -6.834 35.384 1.00 97.50 528 ASP A C 1
ATOM 4232 O O . ASP A 1 528 ? -44.621 -7.933 34.850 1.00 97.50 528 ASP A O 1
ATOM 4236 N N . ASN A 1 529 ? -43.387 -6.465 36.013 1.00 97.25 529 ASN A N 1
ATOM 4237 C CA . ASN A 1 529 ? -42.177 -7.286 36.118 1.00 97.25 529 ASN A CA 1
ATOM 4238 C C . ASN A 1 529 ? -41.936 -7.775 37.559 1.00 97.25 529 ASN A C 1
ATOM 4240 O O . ASN A 1 529 ? -40.801 -8.021 37.964 1.00 97.25 529 ASN A O 1
ATOM 4244 N N . TRP A 1 530 ? -43.010 -7.921 38.344 1.00 96.31 530 TRP A N 1
ATOM 4245 C CA . TRP A 1 530 ? -42.946 -8.264 39.768 1.00 96.31 530 TRP A CA 1
ATOM 4246 C C . TRP A 1 530 ? -42.184 -9.564 40.055 1.00 96.31 530 TRP A C 1
ATOM 4248 O O . TRP A 1 530 ? -41.418 -9.625 41.011 1.00 96.31 530 TRP A O 1
ATOM 4258 N N . GLU A 1 531 ? -42.353 -10.594 39.223 1.00 95.38 531 GLU A N 1
ATOM 4259 C CA . GLU A 1 531 ? -41.651 -11.874 39.391 1.00 95.38 531 GLU A CA 1
ATOM 4260 C C . GLU A 1 531 ? -40.131 -11.718 39.234 1.00 95.38 531 GLU A C 1
ATOM 4262 O O . GLU A 1 531 ? -39.381 -12.201 40.079 1.00 95.38 531 GLU A O 1
ATOM 4267 N N . GLU A 1 532 ? -39.674 -10.979 38.217 1.00 96.19 532 GLU A N 1
ATOM 4268 C CA . GLU A 1 532 ? -38.251 -10.674 37.998 1.00 96.19 532 GLU A CA 1
ATOM 4269 C C . GLU A 1 532 ? -37.652 -9.887 39.174 1.00 96.19 532 GLU A C 1
ATOM 4271 O O . GLU A 1 532 ? -36.548 -10.177 39.634 1.00 96.19 532 GLU A O 1
ATOM 4276 N N . ILE A 1 533 ? -38.418 -8.954 39.738 1.00 95.88 533 ILE A N 1
ATOM 4277 C CA . ILE A 1 533 ? -38.017 -8.184 40.921 1.00 95.88 533 ILE A CA 1
ATOM 4278 C C . ILE A 1 533 ? -37.916 -9.078 42.161 1.00 95.88 533 ILE A C 1
ATOM 4280 O O . ILE A 1 533 ? -36.968 -8.959 42.938 1.00 95.88 533 ILE A O 1
ATOM 4284 N N . LEU A 1 534 ? -38.858 -10.004 42.354 1.00 93.25 534 LEU A N 1
ATOM 4285 C CA . LEU A 1 534 ? -38.791 -10.964 43.455 1.00 93.25 534 LEU A CA 1
ATOM 4286 C C . LEU A 1 534 ? -37.621 -11.944 43.303 1.00 93.25 534 LEU A C 1
ATOM 4288 O O . LEU A 1 534 ? -37.032 -12.324 44.318 1.00 93.25 534 LEU A O 1
ATOM 4292 N N . MET A 1 535 ? -37.254 -12.314 42.072 1.00 93.25 535 MET A N 1
ATOM 4293 C CA . MET A 1 535 ? -36.055 -13.113 41.811 1.00 93.25 535 MET A CA 1
ATOM 4294 C C . MET A 1 535 ? -34.797 -12.367 42.263 1.00 93.25 535 MET A C 1
ATOM 4296 O O . MET A 1 535 ? -34.076 -12.896 43.109 1.00 93.25 535 MET A O 1
ATOM 4300 N N . ILE A 1 536 ? -34.605 -11.116 41.826 1.00 93.38 536 ILE A N 1
ATOM 4301 C CA . ILE A 1 536 ? -33.483 -10.261 42.265 1.00 93.38 536 ILE A CA 1
ATOM 4302 C C . ILE A 1 536 ? -33.460 -10.142 43.798 1.00 93.38 536 ILE A C 1
ATOM 4304 O O . ILE A 1 536 ? -32.420 -10.322 44.433 1.00 93.38 536 ILE A O 1
ATOM 4308 N N . ARG A 1 537 ? -34.622 -9.904 44.420 1.00 89.81 537 ARG A N 1
ATOM 4309 C CA . ARG A 1 537 ? -34.754 -9.844 45.883 1.00 89.81 537 ARG A CA 1
ATOM 4310 C C . ARG A 1 537 ? -34.263 -11.124 46.564 1.00 89.81 537 ARG A C 1
ATOM 4312 O O . ARG A 1 537 ? -33.600 -11.054 47.595 1.00 89.81 537 ARG A O 1
ATOM 4319 N N . SER A 1 538 ? -34.626 -12.284 46.021 1.00 87.56 538 SER A N 1
ATOM 4320 C CA . SER A 1 538 ? -34.251 -13.584 46.585 1.00 87.56 538 SER A CA 1
ATOM 4321 C C . SER A 1 538 ? -32.771 -13.917 46.383 1.00 87.56 538 SER A C 1
ATOM 4323 O O . SER A 1 538 ? -32.130 -14.413 47.305 1.00 87.56 538 SER A O 1
ATOM 4325 N N . GLU A 1 539 ? -32.216 -13.593 45.215 1.00 90.00 539 GLU A N 1
ATOM 4326 C CA . GLU A 1 539 ? -30.822 -13.860 44.849 1.00 90.00 539 GLU A CA 1
ATOM 4327 C C . GLU A 1 539 ? -29.847 -13.072 45.734 1.00 90.00 539 GLU A C 1
ATOM 4329 O O . GLU A 1 539 ? -28.840 -13.596 46.218 1.00 90.00 539 GLU A O 1
ATOM 4334 N N . TYR A 1 540 ? -30.201 -11.824 46.042 1.00 85.88 540 TYR A N 1
ATOM 4335 C CA . TYR A 1 540 ? -29.401 -10.932 46.874 1.00 85.88 540 TYR A CA 1
ATOM 4336 C C . TYR A 1 540 ? -29.974 -10.766 48.290 1.00 85.88 540 TYR A C 1
ATOM 4338 O O . TYR A 1 540 ? -29.867 -9.691 48.885 1.00 85.88 540 TYR A O 1
ATOM 4346 N N . SER A 1 541 ? -30.543 -11.826 48.876 1.00 79.06 541 SER A N 1
ATOM 4347 C CA . SER A 1 541 ? -31.003 -11.790 50.270 1.00 79.06 541 SER A CA 1
ATOM 4348 C C . SER A 1 541 ? -29.831 -11.618 51.241 1.00 79.06 541 SER A C 1
ATOM 4350 O O . SER A 1 541 ? -28.789 -12.271 51.084 1.00 79.06 541 SER A O 1
ATOM 4352 N N . ASP A 1 542 ? -29.998 -10.784 52.266 1.00 72.19 542 ASP A N 1
ATOM 4353 C CA . ASP A 1 542 ? -29.041 -10.694 53.370 1.00 72.19 542 ASP A CA 1
ATOM 4354 C C . ASP A 1 542 ? -28.995 -12.045 54.104 1.00 72.19 542 ASP A C 1
ATOM 4356 O O . ASP A 1 542 ? -30.037 -12.629 54.413 1.00 72.19 542 ASP A O 1
ATOM 4360 N N . ALA A 1 543 ? -27.795 -12.600 54.307 1.00 55.94 543 ALA A N 1
ATOM 4361 C CA . ALA A 1 543 ? -27.648 -13.878 54.996 1.00 55.94 543 ALA A CA 1
ATOM 4362 C C . ALA A 1 543 ? -28.206 -13.747 56.418 1.00 55.94 543 ALA A C 1
ATOM 4364 O O . ALA A 1 543 ? -27.943 -12.759 57.102 1.00 55.94 543 ALA A O 1
ATOM 4365 N N . SER A 1 544 ? -28.986 -14.735 56.854 1.00 39.53 544 SER A N 1
ATOM 4366 C CA . SER A 1 544 ? -29.480 -14.808 58.227 1.00 39.53 544 SER A CA 1
ATOM 4367 C C . SER A 1 544 ? -28.281 -15.003 59.159 1.00 39.53 544 SER A C 1
ATOM 4369 O O . SER A 1 544 ? -27.782 -16.120 59.281 1.00 39.53 544 SER A O 1
ATOM 4371 N N . SER A 1 545 ? -27.766 -13.919 59.738 1.00 31.47 545 SER A N 1
ATOM 4372 C CA . SER A 1 545 ? -26.789 -13.973 60.830 1.00 31.47 545 SER A CA 1
ATOM 4373 C C . SER A 1 545 ? -27.452 -14.423 62.122 1.00 31.47 545 SER A C 1
ATOM 4375 O O . SER A 1 545 ? -28.501 -13.813 62.446 1.00 31.47 545 SER A O 1
#

Sequence (545 aa):
MLLNISAGVPEETKNYFSDPKKLLMEFPTTAVELSLGDVMDATLFQNIMDYFYELTGIPVGIIDMNGNIIVKEGWQDICVNFHRLNPASCKNCLESDFEITKGIEVGEYRSYKCKNNLWDIATPIYLGNQRMGHIYLGQFFYTDESIDYDYFQNQAREFGFDEEAYMAALERVPRFSRRQVETAMKFYTKMASYISQLSFTNIKIHQTMIELYNVMNFQNALMDAVPSPIFYKNKDLVYLGGNKTFEEAIGLAPSDYIGKTVFDISSRELAEAYHQADVELLKTKTPQVYDFQIVSSTGKNKCVIFNKAIFTDQAGEVAGIIGVIQDITEMKQAQEYLQKVNEEIIDTQKEVIYTLGEIIETRSQEAAKHVVRVAEYSHLIGLKYGLNQEDAMLLKIAAPMHDIGKIGIPDHILNKPGPLTREEFDCIKTHTTIGYNIMKKSSHKILKIAGIIALSHHERWDGTGYPQGIAGEQINVFSRIVSVADVFDAVSHKRCYKEAWPLDQVRHYLVEQCGKMFDPRVITLFLDNWEEILMIRSEYSDASS

Radius of gyration: 53.89 Å; Cα contacts (8 Å, |Δi|>4): 810; chains: 1; bounding box: 110×52×143 Å

InterPro domains:
  IPR000014 PAS domain [PS50112] (222-293)
  IPR000014 PAS domain [TIGR00229] (220-337)
  IPR000700 PAS-associated, C-terminal [PS50113] (288-340)
  IPR003607 HD/PDEase domain [SM00471] (363-500)
  IPR003607 HD/PDEase domain [cd00077] (368-490)
  IPR013656 PAS fold 4 [PF08448] (224-332)
  IPR018771 PocR domain [PF10114] (38-199)
  IPR035965 PAS domain superfamily [SSF55785] (222-334)
  IPR037522 HD-GYP domain [PF13487] (357-522)
  IPR037522 HD-GYP domain [PS51832] (345-542)
  IPR052020 Cyclic di-GMP and 3'3'-cGAMP-specific phosphodiesterases [PTHR45228] (324-543)